Protein AF-0000000080305761 (afdb_homodimer)

Solvent-accessible surface area (backbone atoms only — not comparable to full-atom values): 24883 Å² total; per-residue (Å²): 130,84,78,72,60,44,76,76,70,65,50,49,75,70,34,16,50,33,36,50,45,33,44,41,30,49,54,72,49,60,41,31,32,70,58,78,73,57,69,68,57,54,42,51,28,42,41,52,11,54,46,39,69,34,79,60,54,39,64,69,65,32,38,37,39,25,24,66,60,41,35,53,52,52,24,52,53,45,43,53,37,63,71,32,65,78,54,37,71,75,43,57,53,90,62,51,47,56,42,91,61,78,45,87,67,36,47,57,35,30,50,48,51,52,50,52,53,33,50,71,70,71,46,53,94,80,39,55,67,60,52,50,53,58,58,50,35,60,44,48,38,28,48,26,39,31,39,38,39,33,32,32,56,69,55,56,24,64,41,44,34,27,26,45,13,17,27,54,39,32,35,49,37,41,29,28,38,71,59,29,44,33,21,82,33,66,82,51,36,33,47,37,69,63,49,37,60,74,68,67,55,59,86,57,47,37,77,71,36,32,29,22,34,27,34,70,34,88,82,44,68,72,54,66,70,75,81,87,65,79,56,33,75,77,41,46,46,80,36,86,129,86,78,73,60,44,76,77,68,65,49,49,73,71,34,16,51,33,36,50,45,33,44,40,29,48,55,71,50,60,40,31,32,70,58,78,72,56,70,68,57,54,44,50,29,42,42,52,11,55,46,40,70,33,79,60,54,40,65,69,64,34,38,38,40,24,23,66,61,42,34,54,53,51,24,50,52,46,42,54,37,64,72,31,64,80,54,36,70,73,43,58,52,91,62,49,47,56,43,90,60,78,44,86,68,36,46,58,35,30,51,48,52,52,50,50,54,33,50,72,70,71,46,54,94,79,38,55,68,58,52,50,52,57,58,50,35,60,43,49,39,27,49,27,39,30,39,37,40,34,32,33,56,68,55,55,24,63,40,45,36,28,25,44,12,17,28,53,38,31,35,50,37,41,27,29,38,71,59,30,43,34,21,80,33,67,81,52,35,35,47,37,68,63,50,37,60,74,69,66,54,59,87,59,48,36,76,71,33,33,31,23,35,29,33,69,34,88,84,43,68,71,55,68,70,75,81,88,64,77,57,32,76,79,42,46,46,81,35,85

InterPro domains:
  IPR000415 Nitroreductase-like [G3DSA:3.40.109.10] (3-234)
  IPR000415 Nitroreductase-like [SSF55469] (19-238)
  IPR029479 Nitroreductase [PF00881] (23-215)

pLDDT: mean 96.58, std 6.26, range [41.59, 99.0]

Organism: Piscinibacter sakaiensis (NCBI:txid1547922)

Radius of gyration: 21.84 Å; Cα contacts (8 Å, |Δi|>4): 914; chains: 2; bounding box: 43×62×55 Å

Nearest PDB structures (foldseek):
  3gr3-assembly1_B  TM=9.741E-01  e=1.847E-27  Bartonella henselae str. Houston-1
  7dp0-assembly1_B  TM=9.709E-01  e=8.927E-24  Sphingopyxis sp.
  7dp2-assembly1_A  TM=9.641E-01  e=2.300E-22  Sphingopyxis sp.
  7dp1-assembly1_B  TM=9.641E-01  e=1.167E-21  Sphingopyxis sp.
  2wzw-assembly1_A  TM=9.557E-01  e=4.947E-21  Mycolicibacterium smegmatis MC2 155

Sequence (480 aa):
MSFTPDIHFQADAAQADAIVSAITSRTSIRRFLPTPVPRETVLRILDVAARAPSGTNTQPWKVHVLTGQSLSTLADALCAAFDDPAVARTHAEEYDYYPKEWRSPFIER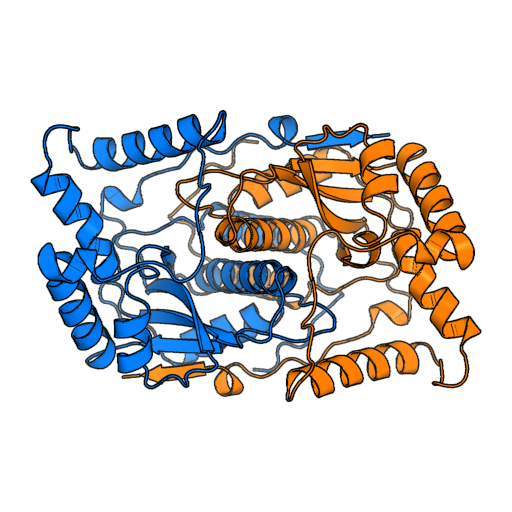RRKVGWDLYGLLGLTRDNKAGMHAQHRRNYRFFDAPVGLMFTIDRVMGQGSWLDYGMFLQNVMVAARAFGLHTCPQAAFNPFHRLIMAHLGAPEQEMLVCGMSLGHVDPAAIENTLVTEREPAAAFTTFHPMSFTPDIHFQADAAQADAIVSAITSRTSIRRFLPTPVPRETVLRILDVAARAPSGTNTQPWKVHVLTGQSLSTLADALCAAFDDPAVARTHAEEYDYYPKEWRSPFIERRRKVGWDLYGLLGLTRDNKAGMHAQHRRNYRFFDAPVGLMFTIDRVMGQGSWLDYGMFLQNVMVAARAFGLHTCPQAAFNPFHRLIMAHLGAPEQEMLVCGMSLGHVDPAAIENTLVTEREPAAAFTTFHP

Structure (mmCIF, N/CA/C/O backbone):
data_AF-0000000080305761-model_v1
#
loop_
_entity.id
_entity.type
_entity.pdbx_description
1 polymer 'Oxygen-insensitive NADPH nitroreductase'
#
loop_
_atom_site.group_PDB
_atom_site.id
_atom_site.type_symbol
_atom_site.label_atom_id
_atom_site.label_alt_id
_atom_site.label_comp_id
_atom_site.label_asym_id
_atom_site.label_entity_id
_atom_site.label_seq_id
_atom_site.pdbx_PDB_ins_code
_atom_site.Cartn_x
_atom_site.Cartn_y
_atom_site.Cartn_z
_atom_site.occupancy
_atom_site.B_iso_or_equiv
_atom_site.auth_seq_id
_atom_site.auth_comp_id
_atom_site.auth_asym_id
_atom_site.auth_atom_id
_atom_site.pdbx_PDB_model_num
ATOM 1 N N . MET A 1 1 ? -18.453 -8.531 10.062 1 41.59 1 MET A N 1
ATOM 2 C CA . MET A 1 1 ? -18.094 -8.039 11.383 1 41.59 1 MET A CA 1
ATOM 3 C C . MET A 1 1 ? -17.547 -6.617 11.312 1 41.59 1 MET A C 1
ATOM 5 O O . MET A 1 1 ? -16.609 -6.348 10.555 1 41.59 1 MET A O 1
ATOM 9 N N . SER A 1 2 ? -18.359 -5.688 11.617 1 50.53 2 SER A N 1
ATOM 10 C CA . SER A 1 2 ? -18.031 -4.266 11.57 1 50.53 2 SER A CA 1
ATOM 11 C C . SER A 1 2 ? -16.906 -3.93 12.547 1 50.53 2 SER A C 1
ATOM 13 O O . SER A 1 2 ? -16.969 -4.293 13.727 1 50.53 2 SER A O 1
ATOM 15 N N . PHE A 1 3 ? -15.625 -3.932 12 1 62.88 3 PHE A N 1
ATOM 16 C CA . PHE A 1 3 ? -14.539 -3.463 12.859 1 62.88 3 PHE A CA 1
ATOM 17 C C . PHE A 1 3 ? -14.742 -2.004 13.242 1 62.88 3 PHE A C 1
ATOM 19 O O . PHE A 1 3 ? -14.977 -1.154 12.383 1 62.88 3 PHE A O 1
ATOM 26 N N . THR A 1 4 ? -15.242 -1.826 14.43 1 65.31 4 THR A N 1
ATOM 27 C CA . THR A 1 4 ? -15.227 -0.438 14.875 1 65.31 4 THR A CA 1
ATOM 28 C C . THR A 1 4 ? -13.797 0.012 15.18 1 65.31 4 THR A C 1
ATOM 30 O O . THR A 1 4 ? -13.125 -0.568 16.031 1 65.31 4 THR A O 1
ATOM 33 N N . PRO A 1 5 ? -13.328 0.874 14.273 1 74.12 5 PRO A N 1
ATOM 34 C CA . PRO A 1 5 ? -11.977 1.377 14.555 1 74.12 5 PRO A CA 1
ATOM 35 C C . PRO A 1 5 ? -11.828 1.911 15.977 1 74.12 5 PRO A C 1
ATOM 37 O O . PRO A 1 5 ? -12.734 2.578 16.484 1 74.12 5 PRO A O 1
ATOM 40 N N . ASP A 1 6 ? -10.867 1.38 16.672 1 81.69 6 ASP A N 1
ATOM 41 C CA . ASP A 1 6 ? -10.531 1.906 17.984 1 81.69 6 ASP A CA 1
ATOM 42 C C . ASP A 1 6 ? -9.289 2.801 17.922 1 81.69 6 ASP A C 1
ATOM 44 O O . ASP A 1 6 ? -8.164 2.322 18.047 1 81.69 6 ASP A O 1
ATOM 48 N N . ILE A 1 7 ? -9.508 4.062 17.781 1 78.69 7 ILE A N 1
ATOM 49 C CA . ILE A 1 7 ? -8.406 5.004 17.641 1 78.69 7 ILE A CA 1
ATOM 50 C C . ILE A 1 7 ? -7.551 5 18.906 1 78.69 7 ILE A C 1
ATOM 52 O O . ILE A 1 7 ? -6.422 5.492 18.891 1 78.69 7 ILE A O 1
ATOM 56 N N . HIS A 1 8 ? -8.078 4.371 19.953 1 85.31 8 HIS A N 1
ATOM 57 C CA . HIS A 1 8 ? -7.375 4.383 21.234 1 85.31 8 HIS A CA 1
ATOM 58 C C . HIS A 1 8 ? -6.508 3.137 21.391 1 85.31 8 HIS A C 1
ATOM 60 O O . HIS A 1 8 ? -5.805 2.994 22.406 1 85.31 8 HIS A O 1
ATOM 66 N N . PHE A 1 9 ? -6.578 2.355 20.406 1 92.31 9 PHE A N 1
ATOM 67 C CA . PHE A 1 9 ? -5.707 1.186 20.453 1 92.31 9 PHE A CA 1
ATOM 68 C C . PHE A 1 9 ? -4.254 1.599 20.656 1 92.31 9 PHE A C 1
ATOM 70 O O . PHE A 1 9 ? -3.732 2.447 19.938 1 92.31 9 PHE A O 1
ATOM 77 N N . GLN A 1 10 ? -3.664 1.102 21.734 1 94.06 10 GLN A N 1
ATOM 78 C CA . GLN A 1 10 ? -2.244 1.251 22.047 1 94.06 10 GLN A CA 1
ATOM 79 C C . GLN A 1 10 ? -1.579 -0.107 22.234 1 94.06 10 GLN A C 1
ATOM 81 O O . GLN A 1 10 ? -1.872 -0.809 23.219 1 94.06 10 GLN A O 1
ATOM 86 N N . ALA A 1 11 ? -0.672 -0.398 21.359 1 96.12 11 ALA A N 1
ATOM 87 C CA . ALA A 1 11 ? -0.019 -1.702 21.453 1 96.12 11 ALA A CA 1
ATOM 88 C C . ALA A 1 11 ? 0.909 -1.769 22.672 1 96.12 11 ALA A C 1
ATOM 90 O O . ALA A 1 11 ? 1.682 -0.839 22.922 1 96.12 11 ALA A O 1
ATOM 91 N N . ASP A 1 12 ? 0.793 -2.834 23.391 1 96.94 12 ASP A N 1
ATOM 92 C CA . ASP A 1 12 ? 1.864 -3.123 24.344 1 96.94 12 ASP A CA 1
ATOM 93 C C . ASP A 1 12 ? 3.047 -3.793 23.641 1 96.94 12 ASP A C 1
ATOM 95 O O . 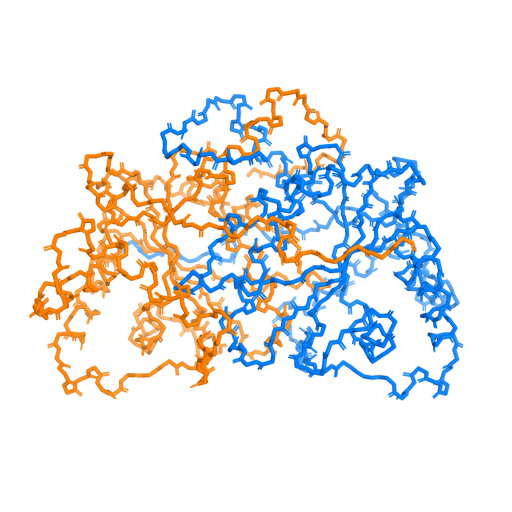ASP A 1 12 ? 3.064 -3.916 22.422 1 96.94 12 ASP A O 1
ATOM 99 N N . ALA A 1 13 ? 3.98 -4.191 24.453 1 97.06 13 ALA A N 1
ATOM 100 C CA . ALA A 1 13 ? 5.227 -4.676 23.859 1 97.06 13 ALA A CA 1
ATOM 101 C C . ALA A 1 13 ? 4.988 -5.93 23.031 1 97.06 13 ALA A C 1
ATOM 103 O O . ALA A 1 13 ? 5.516 -6.055 21.922 1 97.06 13 ALA A O 1
ATOM 104 N N . ALA A 1 14 ? 4.219 -6.895 23.516 1 96.31 14 ALA A N 1
ATOM 105 C CA . ALA A 1 14 ? 3.939 -8.141 22.797 1 96.31 14 ALA A CA 1
ATOM 106 C C . ALA A 1 14 ? 3.121 -7.887 21.531 1 96.31 14 ALA A C 1
ATOM 108 O O . ALA A 1 14 ? 3.361 -8.508 20.5 1 96.31 14 ALA A O 1
ATOM 109 N N . GLN A 1 15 ? 2.156 -6.98 21.656 1 97.75 15 GLN A N 1
ATOM 110 C CA . GLN A 1 15 ? 1.329 -6.605 20.516 1 97.75 15 GLN A CA 1
ATOM 111 C C . GLN A 1 15 ? 2.16 -5.914 19.438 1 97.75 15 GLN A C 1
ATOM 113 O O . GLN A 1 15 ? 1.985 -6.176 18.25 1 97.75 15 GLN A O 1
ATOM 118 N N . ALA A 1 16 ? 3.043 -5.031 19.891 1 98.12 16 ALA A N 1
ATOM 119 C CA . ALA A 1 16 ? 3.943 -4.352 18.969 1 98.12 16 ALA A CA 1
ATOM 120 C C . ALA A 1 16 ? 4.793 -5.355 18.188 1 98.12 16 ALA A C 1
ATOM 122 O O . ALA A 1 16 ? 4.965 -5.227 16.984 1 98.12 16 ALA A O 1
ATOM 123 N N . ASP A 1 17 ? 5.289 -6.336 18.844 1 96.81 17 ASP A N 1
ATOM 124 C CA . ASP A 1 17 ? 6.09 -7.379 18.203 1 96.81 17 ASP A CA 1
ATOM 125 C C . ASP A 1 17 ? 5.266 -8.148 17.172 1 96.81 17 ASP A C 1
ATOM 127 O O . ASP A 1 17 ? 5.773 -8.508 16.109 1 96.81 17 ASP A O 1
ATOM 131 N N . ALA A 1 18 ? 4.016 -8.422 17.516 1 97.75 18 ALA A N 1
ATOM 132 C CA . ALA A 1 18 ? 3.135 -9.141 16.594 1 97.75 18 ALA A CA 1
ATOM 133 C C . ALA A 1 18 ? 2.898 -8.336 15.32 1 97.75 18 ALA A C 1
ATOM 135 O O . ALA A 1 18 ? 2.918 -8.883 14.219 1 97.75 18 ALA A O 1
ATOM 136 N N . ILE A 1 19 ? 2.646 -7.023 15.484 1 98.44 19 ILE A N 1
ATOM 137 C CA . ILE A 1 19 ? 2.41 -6.133 14.352 1 98.44 19 ILE A CA 1
ATOM 138 C C . ILE A 1 19 ? 3.646 -6.105 13.453 1 98.44 19 ILE A C 1
ATOM 140 O O . ILE A 1 19 ? 3.543 -6.297 12.242 1 98.44 19 ILE A O 1
ATOM 144 N N . VAL A 1 20 ? 4.809 -5.941 14.016 1 98 20 VAL A N 1
ATOM 145 C CA . VAL A 1 20 ? 6.066 -5.887 13.273 1 98 20 VAL A CA 1
ATOM 146 C C . VAL A 1 20 ? 6.332 -7.238 12.609 1 98 20 VAL A C 1
ATOM 148 O O . VAL A 1 20 ? 6.727 -7.293 11.445 1 98 20 VAL A O 1
ATOM 151 N N . SER A 1 21 ? 6.066 -8.352 13.297 1 97.56 21 SER A N 1
ATOM 152 C CA . SER A 1 21 ? 6.301 -9.688 12.766 1 97.56 21 SER A CA 1
ATOM 153 C C . SER A 1 21 ? 5.398 -9.969 11.562 1 97.56 21 SER A C 1
ATOM 155 O O . SER A 1 21 ? 5.828 -10.602 10.594 1 97.56 21 SER A O 1
ATOM 157 N N . ALA A 1 22 ? 4.145 -9.516 11.664 1 98.25 22 ALA A N 1
ATOM 158 C CA . ALA A 1 22 ? 3.236 -9.719 10.539 1 98.25 22 ALA A CA 1
ATOM 159 C C . ALA A 1 22 ? 3.771 -9.055 9.273 1 98.25 22 ALA A C 1
ATOM 161 O O . ALA A 1 22 ? 3.742 -9.641 8.195 1 98.25 22 ALA A O 1
ATOM 162 N N . ILE A 1 23 ? 4.309 -7.844 9.422 1 98.44 23 ILE A N 1
ATOM 163 C CA . ILE A 1 23 ? 4.832 -7.098 8.281 1 98.44 23 ILE A CA 1
ATOM 164 C C . ILE A 1 23 ? 6.113 -7.754 7.781 1 98.44 23 ILE A C 1
ATOM 166 O O . ILE A 1 23 ? 6.273 -7.984 6.578 1 98.44 23 ILE A O 1
ATOM 170 N N . THR A 1 24 ? 6.984 -8.148 8.672 1 97.19 24 THR A N 1
ATOM 171 C CA . THR A 1 24 ? 8.32 -8.586 8.266 1 97.19 24 THR A CA 1
ATOM 172 C C . THR A 1 24 ? 8.297 -10.047 7.84 1 97.19 24 THR A C 1
ATOM 174 O O . THR A 1 24 ? 9.203 -10.508 7.141 1 97.19 24 THR A O 1
ATOM 177 N N . SER A 1 25 ? 7.285 -10.797 8.242 1 96.5 25 SER A N 1
ATOM 178 C CA . SER A 1 25 ? 7.203 -12.195 7.836 1 96.5 25 SER A CA 1
ATOM 179 C C . SER A 1 25 ? 6.449 -12.344 6.516 1 96.5 25 SER A C 1
ATOM 181 O O . SER A 1 25 ? 6.434 -13.422 5.926 1 96.5 25 SER A O 1
ATOM 183 N N . ARG A 1 26 ? 5.793 -11.281 6.137 1 96.81 26 ARG A N 1
ATOM 184 C CA . ARG A 1 26 ? 5.18 -11.312 4.812 1 96.81 26 ARG A CA 1
ATOM 185 C C . ARG A 1 26 ? 6.234 -11.438 3.723 1 96.81 26 ARG A C 1
ATOM 187 O O . ARG A 1 26 ? 7.145 -10.609 3.631 1 96.81 26 ARG A O 1
ATOM 194 N N . THR A 1 27 ? 6.246 -12.445 2.955 1 95.94 27 THR A N 1
ATOM 195 C CA . THR A 1 27 ? 7.129 -12.727 1.826 1 95.94 27 THR A CA 1
ATOM 196 C C . THR A 1 27 ? 6.34 -13.312 0.659 1 95.94 27 THR A C 1
ATOM 198 O O . THR A 1 27 ? 5.227 -13.805 0.84 1 95.94 27 THR A O 1
ATOM 201 N N . SER A 1 28 ? 6.859 -13.172 -0.514 1 97.44 28 SER A N 1
ATOM 202 C CA . SER A 1 28 ? 6.211 -13.781 -1.668 1 97.44 28 SER A CA 1
ATOM 203 C C . SER A 1 28 ? 6.375 -15.297 -1.651 1 97.44 28 SER A C 1
ATOM 205 O O . SER A 1 28 ? 7.465 -15.812 -1.91 1 97.44 28 SER A O 1
ATOM 207 N N . ILE A 1 29 ? 5.289 -15.969 -1.372 1 97.75 29 ILE A N 1
ATOM 208 C CA . ILE A 1 29 ? 5.297 -17.422 -1.289 1 97.75 29 ILE A CA 1
ATOM 209 C C . ILE A 1 29 ? 5.133 -18.016 -2.686 1 97.75 29 ILE A C 1
ATOM 211 O O . ILE A 1 29 ? 4.285 -17.578 -3.463 1 97.75 29 ILE A O 1
ATOM 215 N N . ARG A 1 30 ? 5.848 -19.062 -2.951 1 98.44 30 ARG A N 1
ATOM 216 C CA . ARG A 1 30 ? 5.859 -19.562 -4.32 1 98.44 30 ARG A CA 1
ATOM 217 C C . ARG A 1 30 ? 5.531 -21.047 -4.363 1 98.44 30 ARG A C 1
ATOM 219 O O . ARG A 1 30 ? 5.859 -21.734 -5.332 1 98.44 30 ARG A O 1
ATOM 226 N N . ARG A 1 31 ? 5.008 -21.547 -3.324 1 98.56 31 ARG A N 1
ATOM 227 C CA . ARG A 1 31 ? 4.387 -22.859 -3.23 1 98.56 31 ARG A CA 1
ATOM 228 C C . ARG A 1 31 ? 3.434 -22.938 -2.043 1 98.56 31 ARG A C 1
ATOM 230 O O . ARG A 1 31 ? 3.832 -22.688 -0.903 1 98.56 31 ARG A O 1
ATOM 237 N N . PHE A 1 32 ? 2.234 -23.297 -2.318 1 98.75 32 PHE A N 1
ATOM 238 C CA . PHE A 1 32 ? 1.203 -23.375 -1.29 1 98.75 32 PHE A CA 1
ATOM 239 C C . PHE A 1 32 ? 0.719 -24.797 -1.102 1 98.75 32 PHE A C 1
ATOM 241 O O . PHE A 1 32 ? 0.83 -25.625 -2.014 1 98.75 32 PHE A O 1
ATOM 248 N N . LEU A 1 33 ? 0.266 -25.078 0.126 1 98.56 33 LEU A N 1
ATOM 249 C CA . LEU A 1 33 ? -0.505 -26.297 0.356 1 98.56 33 LEU A CA 1
ATOM 250 C C . LEU A 1 33 ? -1.892 -26.188 -0.271 1 98.56 33 LEU A C 1
ATOM 252 O O . LEU A 1 33 ? -2.443 -25.094 -0.379 1 98.56 33 LEU A O 1
ATOM 256 N N . PRO A 1 34 ? -2.465 -27.281 -0.697 1 98.06 34 PRO A N 1
ATOM 257 C CA . PRO A 1 34 ? -3.791 -27.25 -1.314 1 98.06 34 PRO A CA 1
ATOM 258 C C . PRO A 1 34 ? -4.91 -27.031 -0.297 1 98.06 34 PRO A C 1
ATOM 260 O O . PRO A 1 34 ? -6.09 -27.062 -0.657 1 98.06 34 PRO A O 1
AT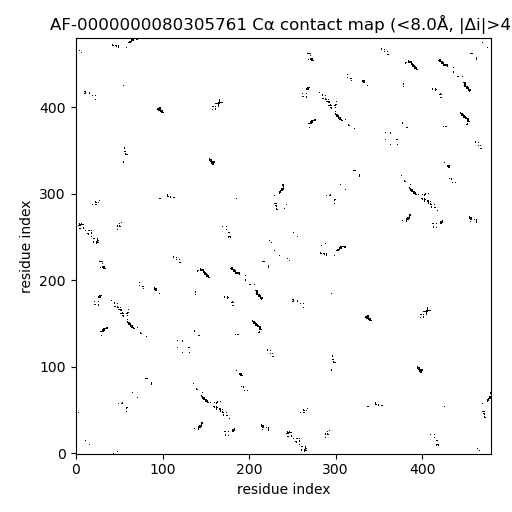OM 263 N N . THR A 1 35 ? -4.633 -26.812 1.014 1 98.38 35 THR A N 1
ATOM 264 C CA . THR A 1 35 ? -5.621 -26.641 2.074 1 98.38 35 THR A CA 1
ATOM 265 C C . THR A 1 35 ? -6.594 -25.516 1.742 1 98.38 35 THR A C 1
ATOM 267 O O . THR A 1 35 ? -6.176 -24.375 1.514 1 98.38 35 THR A O 1
ATOM 270 N N . PRO A 1 36 ? -7.867 -25.828 1.658 1 98.25 36 PRO A N 1
ATOM 271 C CA . PRO A 1 36 ? -8.836 -24.797 1.313 1 98.25 36 PRO A CA 1
ATOM 272 C C . PRO A 1 36 ? -8.844 -23.641 2.32 1 98.25 36 PRO A C 1
ATOM 274 O O . PRO A 1 36 ? -8.516 -23.844 3.492 1 98.25 36 PRO A O 1
ATOM 277 N N . VAL A 1 37 ? -9.164 -22.516 1.905 1 98.81 37 VAL A N 1
ATOM 278 C CA . VAL A 1 37 ? -9.414 -21.328 2.736 1 98.81 37 VAL A CA 1
ATOM 279 C C . VAL A 1 37 ? -10.898 -20.984 2.721 1 98.81 37 VAL A C 1
ATOM 281 O O . VAL A 1 37 ? -11.477 -20.75 1.658 1 98.81 37 VAL A O 1
ATOM 284 N N . PRO A 1 38 ? -11.547 -20.953 3.822 1 98.62 38 PRO A N 1
ATOM 285 C CA . PRO A 1 38 ? -12.984 -20.641 3.855 1 98.62 38 PRO A CA 1
ATOM 286 C C . PRO A 1 38 ? -13.305 -19.266 3.281 1 98.62 38 PRO A C 1
ATOM 288 O O . PRO A 1 38 ? -12.547 -18.312 3.5 1 98.62 38 PRO A O 1
ATOM 291 N N . ARG A 1 39 ? -14.445 -19.25 2.559 1 98.5 39 ARG A N 1
ATOM 292 C CA . ARG A 1 39 ? -14.938 -18 1.991 1 98.5 39 ARG A CA 1
ATOM 293 C C . ARG A 1 39 ? -15.016 -16.906 3.057 1 98.5 39 ARG A C 1
ATOM 295 O O . ARG A 1 39 ? -14.641 -15.758 2.811 1 98.5 39 ARG A O 1
ATOM 302 N N . GLU A 1 40 ? -15.461 -17.234 4.266 1 98.38 40 GLU A N 1
ATOM 303 C CA . GLU A 1 40 ? -15.617 -16.266 5.355 1 98.38 40 GLU A CA 1
ATOM 304 C C . GLU A 1 40 ? -14.281 -15.672 5.77 1 98.38 40 GLU A C 1
ATOM 306 O O . GLU A 1 40 ? -14.195 -14.5 6.129 1 98.38 40 GLU A O 1
ATOM 311 N N . THR A 1 41 ? -13.234 -16.484 5.758 1 98.69 41 THR A N 1
ATOM 312 C CA . THR A 1 41 ? -11.891 -16.016 6.082 1 98.69 41 THR A CA 1
ATOM 313 C C . THR A 1 41 ? -11.414 -15 5.055 1 98.69 41 THR A C 1
ATOM 315 O O . THR A 1 41 ? -10.867 -13.953 5.414 1 98.69 41 THR A O 1
ATOM 318 N N . VAL A 1 42 ? -11.703 -15.266 3.771 1 98.88 42 VAL A N 1
ATOM 319 C CA . VAL A 1 42 ? -11.328 -14.344 2.703 1 98.88 42 VAL A CA 1
ATOM 320 C C . VAL A 1 42 ? -12.062 -13.016 2.885 1 98.88 42 VAL A C 1
ATOM 322 O O . VAL A 1 42 ? -11.445 -11.945 2.814 1 98.88 42 VAL A O 1
ATOM 325 N N . LEU A 1 43 ? -13.336 -13.078 3.191 1 98.75 43 LEU A N 1
ATOM 326 C CA . LEU A 1 43 ? -14.125 -11.859 3.369 1 98.75 43 LEU A CA 1
ATOM 327 C C . LEU A 1 43 ? -13.633 -11.07 4.574 1 98.75 43 LEU A C 1
ATOM 329 O O . LEU A 1 43 ? -13.578 -9.836 4.535 1 98.75 43 LEU A O 1
ATOM 333 N N . ARG A 1 44 ? -13.242 -11.742 5.652 1 98.19 44 ARG A N 1
ATOM 334 C CA . ARG A 1 44 ? -12.727 -11.055 6.832 1 98.19 44 ARG A CA 1
ATOM 335 C C . ARG A 1 44 ? -11.422 -10.328 6.516 1 98.19 44 ARG A C 1
ATOM 337 O O . ARG A 1 44 ? -11.227 -9.18 6.91 1 98.19 44 ARG A O 1
ATOM 344 N N . ILE A 1 45 ? -10.562 -11.008 5.793 1 98.81 45 ILE A N 1
ATOM 345 C CA . ILE A 1 45 ? -9.305 -10.398 5.383 1 98.81 45 ILE A CA 1
ATOM 346 C C . ILE A 1 45 ? -9.578 -9.148 4.555 1 98.81 45 ILE A C 1
ATOM 348 O O . ILE A 1 45 ? -8.969 -8.102 4.789 1 98.81 45 ILE A O 1
ATOM 352 N N . LEU A 1 46 ? -10.547 -9.219 3.639 1 98.88 46 LEU A N 1
ATOM 353 C CA . LEU A 1 46 ? -10.852 -8.102 2.744 1 98.88 46 LEU A CA 1
ATOM 354 C C . LEU A 1 46 ? -11.539 -6.973 3.498 1 98.88 46 LEU A C 1
ATOM 356 O O . LEU A 1 46 ? -11.344 -5.797 3.178 1 98.88 46 LEU A O 1
ATOM 360 N N . ASP A 1 47 ? -12.352 -7.293 4.512 1 98.44 47 ASP A N 1
ATOM 361 C CA . ASP A 1 47 ? -12.953 -6.27 5.363 1 98.44 47 ASP A CA 1
ATOM 362 C C . ASP A 1 47 ? -11.883 -5.484 6.113 1 98.44 47 ASP A C 1
ATOM 364 O O . ASP A 1 47 ? -11.938 -4.254 6.172 1 98.44 47 ASP A O 1
ATOM 368 N N . VAL A 1 48 ? -10.938 -6.188 6.691 1 98.19 48 VAL A N 1
ATOM 369 C CA . VAL A 1 48 ? -9.828 -5.543 7.391 1 98.19 48 VAL A CA 1
ATOM 370 C C . VAL A 1 48 ? -9.023 -4.688 6.414 1 98.19 48 VAL A C 1
ATOM 372 O O . VAL A 1 48 ? -8.719 -3.529 6.703 1 98.19 48 VAL A O 1
ATOM 375 N N . ALA A 1 49 ? -8.789 -5.25 5.207 1 98.75 49 ALA A N 1
ATOM 376 C CA . ALA A 1 49 ? -7.961 -4.582 4.211 1 98.75 49 ALA A CA 1
ATOM 377 C C . ALA A 1 49 ? -8.617 -3.293 3.723 1 98.75 49 ALA A C 1
ATOM 379 O O . ALA A 1 49 ? -7.926 -2.318 3.408 1 98.75 49 ALA A O 1
ATOM 380 N N . ALA A 1 50 ? -9.906 -3.215 3.725 1 98.12 50 ALA A N 1
ATOM 381 C CA . ALA A 1 50 ? -10.672 -2.09 3.193 1 98.12 50 ALA A CA 1
ATOM 382 C C . ALA A 1 50 ? -10.539 -0.863 4.094 1 98.12 50 ALA A C 1
ATOM 384 O O . ALA A 1 50 ? -10.992 0.228 3.732 1 98.12 50 ALA A O 1
ATOM 385 N N . ARG A 1 51 ? -9.875 -1.027 5.219 1 97.5 51 ARG A N 1
ATOM 386 C CA . ARG A 1 51 ? -9.609 0.122 6.078 1 97.5 51 ARG A CA 1
ATOM 387 C C . ARG A 1 51 ? -8.406 0.913 5.57 1 97.5 51 ARG A C 1
ATOM 389 O O . ARG A 1 51 ? -8.023 1.921 6.172 1 97.5 51 ARG A O 1
ATOM 396 N N . ALA A 1 52 ? -7.824 0.456 4.461 1 98.38 52 ALA A N 1
ATOM 397 C CA . ALA A 1 52 ? -6.773 1.227 3.803 1 98.38 52 ALA A CA 1
ATOM 398 C C . ALA A 1 52 ? -7.262 2.627 3.443 1 98.38 52 ALA A C 1
ATOM 400 O O . ALA A 1 52 ? -8.422 2.809 3.062 1 98.38 52 ALA A O 1
ATOM 401 N N . PRO A 1 53 ? -6.371 3.654 3.617 1 98.25 53 PRO A N 1
ATOM 402 C CA . PRO A 1 53 ? -6.762 4.988 3.152 1 98.25 53 PRO A CA 1
ATOM 403 C C . PRO A 1 53 ? -6.906 5.066 1.635 1 98.25 53 PRO A C 1
ATOM 405 O O . PRO A 1 53 ? -6.324 4.254 0.913 1 98.25 53 PRO A O 1
ATOM 408 N N . SER A 1 54 ? -7.73 5.93 1.164 1 98.62 54 SER A N 1
ATOM 409 C CA . SER A 1 54 ? -7.871 6.332 -0.231 1 98.62 54 SER A CA 1
ATOM 410 C C . SER A 1 54 ? -8.266 7.797 -0.346 1 98.62 54 SER A C 1
ATOM 412 O O . SER A 1 54 ? -8.953 8.336 0.526 1 98.62 54 SER A O 1
ATOM 414 N N . GLY A 1 55 ? -7.68 8.477 -1.366 1 98.12 55 GLY A N 1
ATOM 415 C CA . GLY A 1 55 ? -8.031 9.875 -1.565 1 98.12 55 GLY A CA 1
ATOM 416 C C . GLY A 1 55 ? -9.531 10.125 -1.516 1 98.12 55 GLY A C 1
ATOM 417 O O . GLY A 1 55 ? -10.297 9.492 -2.248 1 98.12 55 GLY A O 1
ATOM 418 N N . THR A 1 56 ? -9.93 11.055 -0.604 1 97.81 56 THR A N 1
ATOM 419 C CA . THR A 1 56 ? -11.32 11.453 -0.414 1 97.81 56 THR A CA 1
ATOM 420 C C . THR A 1 56 ? -12.211 10.234 -0.204 1 97.81 56 THR A C 1
ATOM 422 O O . THR A 1 56 ? -13.391 10.258 -0.558 1 97.81 56 THR A O 1
ATOM 425 N N . ASN A 1 57 ? -11.648 9.102 0.22 1 98.12 57 ASN A N 1
ATOM 426 C CA . ASN A 1 57 ? -12.367 7.887 0.6 1 98.12 57 ASN A CA 1
ATOM 427 C C . ASN A 1 57 ? -13.055 7.246 -0.6 1 98.12 57 ASN A C 1
ATOM 429 O O . ASN A 1 57 ? -14.141 6.684 -0.468 1 98.12 57 ASN A O 1
ATOM 433 N N . THR A 1 58 ? -12.414 7.281 -1.747 1 98.44 58 THR A N 1
ATOM 434 C CA . THR A 1 58 ? -13.008 6.75 -2.969 1 98.44 58 THR A CA 1
ATOM 435 C C . THR A 1 58 ? -13.125 5.23 -2.895 1 98.44 58 THR A C 1
ATOM 437 O O . THR A 1 58 ? -14.031 4.645 -3.494 1 98.44 58 THR A O 1
ATOM 440 N N . GLN A 1 59 ? -12.18 4.5 -2.182 1 98.5 59 GLN A N 1
ATOM 441 C CA . GLN A 1 59 ? -12.195 3.045 -2.084 1 98.5 59 GLN A CA 1
ATOM 442 C C . GLN A 1 59 ? -12.281 2.402 -3.465 1 98.5 59 GLN A C 1
ATOM 444 O O . GLN A 1 59 ? -13.258 1.704 -3.768 1 98.5 59 GLN A O 1
ATOM 449 N N . PRO A 1 60 ? -11.164 2.561 -4.242 1 98.62 60 PRO A N 1
ATOM 450 C CA . PRO A 1 60 ? -11.234 2.215 -5.664 1 98.62 60 PRO A CA 1
ATOM 451 C C . PRO A 1 60 ? -11.141 0.711 -5.914 1 98.62 60 PRO A C 1
ATOM 453 O O . PRO A 1 60 ? -11.234 0.262 -7.059 1 98.62 60 PRO A O 1
ATOM 456 N N . TRP A 1 61 ? -11.023 -0.109 -4.957 1 98.75 61 TRP A N 1
ATOM 457 C CA . TRP A 1 61 ? -10.68 -1.517 -5.129 1 98.75 61 TRP A CA 1
ATOM 458 C C . T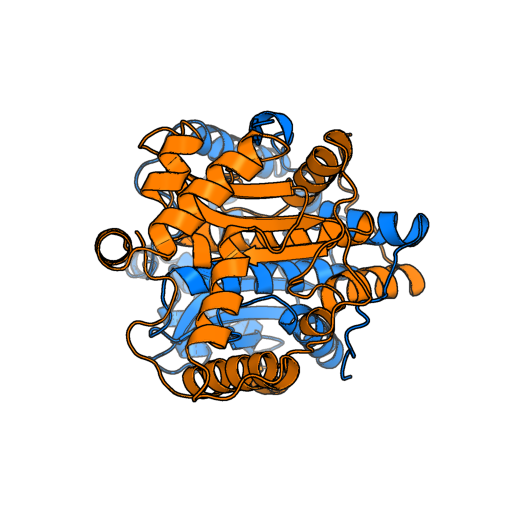RP A 1 61 ? -11.914 -2.352 -5.422 1 98.75 61 TRP A C 1
ATOM 460 O O . TRP A 1 61 ? -12.992 -2.092 -4.875 1 98.75 61 TRP A O 1
ATOM 470 N N . LYS A 1 62 ? -11.773 -3.281 -6.336 1 98.75 62 LYS A N 1
ATOM 471 C CA . LYS A 1 62 ? -12.664 -4.391 -6.668 1 98.75 62 LYS A CA 1
ATOM 472 C C . LYS A 1 62 ? -11.906 -5.711 -6.723 1 98.75 62 LYS A C 1
ATOM 474 O O . LYS A 1 62 ? -10.805 -5.777 -7.27 1 98.75 62 LYS A O 1
ATOM 479 N N . VAL A 1 63 ? -12.562 -6.773 -6.129 1 98.94 63 VAL A N 1
ATOM 480 C CA . VAL A 1 63 ? -11.828 -8.023 -6 1 98.94 63 VAL A CA 1
ATOM 481 C C . VAL A 1 63 ? -12.648 -9.172 -6.59 1 98.94 63 VAL A C 1
ATOM 483 O O . VAL A 1 63 ? -13.836 -9.305 -6.305 1 98.94 63 VAL A O 1
ATOM 486 N N . HIS A 1 64 ? -12.008 -9.906 -7.457 1 98.94 64 HIS A N 1
ATOM 487 C CA . HIS A 1 64 ? -12.531 -11.188 -7.91 1 98.94 64 HIS A CA 1
ATOM 488 C C . HIS A 1 64 ? -11.781 -12.352 -7.27 1 98.94 64 HIS A C 1
ATOM 490 O O . HIS A 1 64 ? -10.555 -12.438 -7.371 1 98.94 64 HIS A O 1
ATOM 496 N N . VAL A 1 65 ? -12.531 -13.211 -6.559 1 99 65 VAL A N 1
ATOM 497 C CA . VAL A 1 65 ? -11.938 -14.336 -5.848 1 99 65 VAL A CA 1
ATOM 498 C C . VAL A 1 65 ? -12.195 -15.625 -6.617 1 99 65 VAL A C 1
ATOM 500 O O . VAL A 1 65 ? -13.344 -16.016 -6.836 1 99 65 VAL A O 1
ATOM 503 N N . LEU A 1 66 ? -11.117 -16.234 -7.031 1 98.94 66 LEU A N 1
ATOM 504 C CA . LEU A 1 66 ? -11.203 -17.484 -7.77 1 98.94 66 LEU A CA 1
ATOM 505 C C . LEU A 1 66 ? -10.867 -18.672 -6.871 1 98.94 66 LEU A C 1
ATOM 507 O O . LEU A 1 66 ? -9.852 -18.656 -6.172 1 98.94 66 LEU A O 1
ATOM 511 N N . THR A 1 67 ? -11.695 -19.75 -6.883 1 98.75 67 THR A N 1
ATOM 512 C CA . THR A 1 67 ? -11.469 -21.016 -6.211 1 98.75 67 THR A CA 1
ATOM 513 C C . THR A 1 67 ? -11.984 -22.188 -7.059 1 98.75 67 THR A C 1
ATOM 515 O O . THR A 1 67 ? -12.609 -21.969 -8.094 1 98.75 67 THR A O 1
ATOM 518 N N . GLY A 1 68 ? -11.586 -23.391 -6.73 1 98.25 68 GLY A N 1
ATOM 519 C CA . GLY A 1 68 ? -12.156 -24.578 -7.344 1 98.25 68 GLY A CA 1
ATOM 520 C C . GLY A 1 68 ? -12.016 -24.594 -8.859 1 98.25 68 GLY A C 1
ATOM 521 O O . GLY A 1 68 ? -10.922 -24.391 -9.383 1 98.25 68 GLY A O 1
ATOM 522 N N . GLN A 1 69 ? -13.125 -24.828 -9.492 1 98.62 69 GLN A N 1
ATOM 523 C CA . GLN A 1 69 ? -13.133 -25.031 -10.938 1 98.62 69 GLN A CA 1
ATOM 524 C C . GLN A 1 69 ? -12.742 -23.75 -11.672 1 98.62 69 GLN A C 1
ATOM 526 O O . GLN A 1 69 ? -12.008 -23.781 -12.656 1 98.62 69 GLN A O 1
ATOM 531 N N . SER A 1 70 ? -13.289 -22.609 -11.195 1 98.81 70 SER A N 1
ATOM 532 C CA . SER A 1 70 ? -12.969 -21.344 -11.852 1 98.81 70 SER A CA 1
ATOM 533 C C . SER A 1 70 ? -11.469 -21.078 -11.836 1 98.81 70 SER A C 1
ATOM 535 O O . SER A 1 70 ? -10.898 -20.641 -12.844 1 98.81 70 SER A O 1
ATOM 537 N N . LEU A 1 71 ? -10.867 -21.328 -10.711 1 98.88 71 LEU A N 1
ATOM 538 C CA . LEU A 1 71 ? -9.43 -21.125 -10.578 1 98.88 71 LEU A CA 1
ATOM 539 C C . LEU A 1 71 ? -8.664 -22.047 -11.523 1 98.88 71 LEU A C 1
ATOM 541 O O . LEU A 1 71 ? -7.77 -21.594 -12.242 1 98.88 71 LEU A O 1
ATOM 545 N N . SER A 1 72 ? -9.008 -23.312 -11.586 1 98.75 72 SER A N 1
ATOM 546 C CA . SER A 1 72 ? -8.312 -24.297 -12.414 1 98.75 72 SER A CA 1
ATOM 547 C C . SER A 1 72 ? -8.492 -23.984 -13.898 1 98.75 72 SER A C 1
ATOM 549 O O . SER A 1 72 ? -7.559 -24.125 -14.688 1 98.75 72 SER A O 1
ATOM 551 N N . THR A 1 73 ? -9.695 -23.547 -14.273 1 98.88 73 THR A N 1
ATOM 552 C CA . THR A 1 73 ? -9.977 -23.219 -15.664 1 98.88 73 THR A CA 1
ATOM 553 C C . THR A 1 73 ? -9.133 -22.031 -16.125 1 98.88 73 THR A C 1
ATOM 555 O O . THR A 1 73 ? -8.523 -22.078 -17.188 1 98.88 73 THR A O 1
ATOM 558 N N . LEU A 1 74 ? -9.094 -21 -15.312 1 98.94 74 LEU A N 1
ATOM 559 C CA . LEU A 1 74 ? -8.281 -19.844 -15.672 1 98.94 74 LEU A CA 1
ATOM 560 C C . LEU A 1 74 ? -6.801 -20.219 -15.734 1 98.94 74 LEU A C 1
ATOM 562 O O . LEU A 1 74 ? -6.094 -19.812 -16.656 1 98.94 74 LEU A O 1
ATOM 566 N N . ALA A 1 75 ? -6.332 -20.969 -14.719 1 98.94 75 ALA A N 1
ATOM 567 C CA . ALA A 1 75 ? -4.93 -21.375 -14.688 1 98.94 75 ALA A CA 1
ATOM 568 C C . ALA A 1 75 ? -4.555 -22.141 -15.961 1 98.94 75 ALA A C 1
ATOM 570 O O . ALA A 1 75 ? -3.506 -21.875 -16.562 1 98.94 75 ALA A O 1
ATOM 571 N N . ASP A 1 76 ? -5.41 -23.031 -16.391 1 98.81 76 ASP A N 1
ATOM 572 C CA . ASP A 1 76 ? -5.164 -23.812 -17.609 1 98.81 76 ASP A CA 1
ATOM 573 C C . ASP A 1 76 ? -5.07 -22.906 -18.828 1 98.81 76 ASP A C 1
ATOM 575 O O . ASP A 1 76 ? -4.184 -23.078 -19.672 1 98.81 76 ASP A O 1
ATOM 579 N N . ALA A 1 77 ? -5.98 -22 -18.922 1 98.81 77 ALA A N 1
ATOM 580 C CA . ALA A 1 77 ? -5.996 -21.078 -20.047 1 98.81 77 ALA A CA 1
ATOM 581 C C . ALA A 1 77 ? -4.734 -20.219 -20.078 1 98.81 77 ALA A C 1
ATOM 583 O O . ALA A 1 77 ? -4.156 -20 -21.141 1 98.81 77 ALA A O 1
ATOM 584 N N . LEU A 1 78 ? -4.324 -19.719 -18.938 1 98.88 78 LEU A N 1
ATOM 585 C CA . LEU A 1 78 ? -3.129 -18.891 -18.844 1 98.88 78 LEU A CA 1
ATOM 586 C C . LEU A 1 78 ? -1.882 -19.688 -19.203 1 98.88 78 LEU A C 1
ATOM 588 O O . LEU A 1 78 ? -1.027 -19.203 -19.953 1 98.88 78 LEU A O 1
ATOM 592 N N . CYS A 1 79 ? -1.769 -20.891 -18.703 1 98.75 79 CYS A N 1
ATOM 593 C CA . CYS A 1 79 ? -0.628 -21.734 -19.016 1 98.75 79 CYS A CA 1
ATOM 594 C C . CYS A 1 79 ? -0.57 -22.031 -20.516 1 98.75 79 CYS A C 1
ATOM 596 O O . CYS A 1 79 ? 0.503 -22 -21.125 1 98.75 79 CYS A O 1
ATOM 598 N N . ALA A 1 80 ? -1.708 -22.328 -21.078 1 98.62 80 ALA A N 1
ATOM 599 C CA . ALA A 1 80 ? -1.756 -22.609 -22.516 1 98.62 80 ALA A CA 1
ATOM 600 C C . ALA A 1 80 ? -1.273 -21.406 -23.328 1 98.62 80 ALA A C 1
ATOM 602 O O . ALA A 1 80 ? -0.486 -21.547 -24.266 1 98.62 80 ALA A O 1
ATOM 603 N N . ALA A 1 81 ? -1.736 -20.219 -22.984 1 98.56 81 ALA A N 1
ATOM 604 C CA . ALA A 1 81 ? -1.338 -19 -23.672 1 98.56 81 ALA A CA 1
ATOM 605 C C . ALA A 1 81 ? 0.154 -18.734 -23.5 1 98.56 81 ALA A C 1
ATOM 607 O O . ALA A 1 81 ? 0.838 -18.344 -24.453 1 98.56 81 ALA A O 1
ATOM 608 N N . PHE A 1 82 ? 0.628 -18.953 -22.312 1 98.38 82 PHE A N 1
ATOM 609 C CA . PHE A 1 82 ? 2.029 -18.719 -21.984 1 98.38 82 PHE A CA 1
ATOM 610 C C . PHE A 1 82 ? 2.936 -19.672 -22.75 1 98.38 82 PHE A C 1
ATOM 612 O O . PHE A 1 82 ? 4.012 -19.281 -23.203 1 98.38 82 PHE A O 1
ATOM 619 N N . ASP A 1 83 ? 2.482 -20.875 -22.922 1 97.94 83 ASP A N 1
ATOM 620 C CA . ASP A 1 83 ? 3.305 -21.938 -23.5 1 97.94 83 ASP A CA 1
ATOM 621 C C . ASP A 1 83 ? 3.334 -21.844 -25.031 1 97.94 83 ASP A C 1
ATOM 623 O O . ASP A 1 83 ? 4.176 -22.469 -25.672 1 97.94 83 ASP A O 1
ATOM 627 N N . ASP A 1 84 ? 2.492 -21.125 -25.625 1 97.56 84 ASP A N 1
ATOM 628 C CA . ASP A 1 84 ? 2.445 -20.922 -27.062 1 97.56 84 ASP A CA 1
ATOM 629 C C . ASP A 1 84 ? 3.035 -19.562 -27.453 1 97.56 84 ASP A C 1
ATOM 631 O O . ASP A 1 84 ? 2.354 -18.547 -27.375 1 97.56 84 ASP A O 1
ATOM 635 N N . PRO A 1 85 ? 4.203 -19.578 -27.938 1 95.06 85 PRO A N 1
ATOM 636 C CA . PRO A 1 85 ? 4.875 -18.312 -28.219 1 95.06 85 PRO A CA 1
ATOM 637 C C . PRO A 1 85 ? 4.078 -17.422 -29.172 1 95.06 85 PRO A C 1
ATOM 639 O O . PRO A 1 85 ? 4.102 -16.203 -29.031 1 95.06 85 PRO A O 1
ATOM 642 N N . ALA A 1 86 ? 3.385 -17.969 -30.125 1 97 86 ALA A N 1
ATOM 643 C CA . ALA A 1 86 ? 2.59 -17.188 -31.078 1 97 86 ALA A CA 1
ATOM 644 C C . ALA A 1 86 ? 1.431 -16.484 -30.375 1 97 86 ALA A C 1
ATOM 646 O O . ALA A 1 86 ? 1.082 -15.352 -30.703 1 97 86 ALA A O 1
ATOM 647 N N . VAL A 1 87 ? 0.88 -17.109 -29.453 1 96.62 87 VAL A N 1
ATOM 648 C CA . VAL A 1 87 ? -0.218 -16.531 -28.672 1 96.62 87 VAL A CA 1
ATOM 649 C C . VAL A 1 87 ? 0.329 -15.539 -27.656 1 96.62 87 VAL A C 1
ATOM 651 O O . VAL A 1 87 ? -0.184 -14.422 -27.531 1 96.62 87 VAL A O 1
ATOM 654 N N . ALA A 1 88 ? 1.361 -15.938 -26.984 1 95.44 88 ALA A N 1
ATOM 655 C CA . ALA A 1 88 ? 1.953 -15.109 -25.938 1 95.44 88 ALA A CA 1
ATOM 656 C C . ALA A 1 88 ? 2.352 -13.734 -26.484 1 95.44 88 ALA A C 1
ATOM 658 O O . ALA A 1 88 ? 2.182 -12.719 -25.797 1 95.44 88 ALA A O 1
ATOM 659 N N . ARG A 1 89 ? 2.795 -13.648 -27.656 1 95.25 89 ARG A N 1
ATOM 660 C CA . ARG A 1 89 ? 3.281 -12.414 -28.266 1 95.25 89 ARG A CA 1
ATOM 661 C C . ARG A 1 89 ? 2.135 -11.445 -28.531 1 95.25 89 ARG A C 1
ATOM 663 O O . ARG A 1 89 ? 2.361 -10.25 -28.734 1 95.25 89 ARG A O 1
ATOM 670 N N . THR A 1 90 ? 0.92 -11.969 -28.562 1 96.25 90 THR A N 1
ATOM 671 C CA . THR A 1 90 ? -0.229 -11.109 -28.844 1 96.25 90 THR A CA 1
ATOM 672 C C . THR A 1 90 ? -0.726 -10.453 -27.562 1 96.25 90 THR A C 1
ATOM 674 O O . THR A 1 90 ? -1.607 -9.594 -27.594 1 96.25 90 THR A O 1
ATOM 677 N N . HIS A 1 91 ? -0.124 -10.852 -26.484 1 97.19 91 HIS A N 1
ATOM 678 C CA . HIS A 1 91 ? -0.519 -10.32 -25.172 1 97.19 91 HIS A CA 1
ATOM 679 C C . HIS A 1 91 ? 0.514 -9.328 -24.656 1 97.19 91 HIS A C 1
ATOM 681 O O . HIS A 1 91 ? 1.72 -9.57 -24.75 1 97.19 91 HIS A O 1
ATOM 687 N N . ALA A 1 92 ? 0.008 -8.219 -24.219 1 96.25 92 ALA A N 1
ATOM 688 C CA . ALA A 1 92 ? 0.854 -7.191 -23.609 1 96.25 92 ALA A CA 1
ATOM 689 C C . ALA A 1 92 ? 0.139 -6.5 -22.453 1 96.25 92 ALA A C 1
ATOM 691 O O . ALA A 1 92 ? -1.091 -6.414 -22.438 1 96.25 92 ALA A O 1
ATOM 692 N N . GLU A 1 93 ? 0.873 -5.996 -21.547 1 95.81 93 GLU A N 1
ATOM 693 C CA . GLU A 1 93 ? 0.286 -5.305 -20.406 1 95.81 93 GLU A CA 1
ATOM 694 C C . GLU A 1 93 ? -0.444 -4.039 -20.844 1 95.81 93 GLU A C 1
ATOM 696 O O . GLU A 1 93 ? -0.066 -3.408 -21.844 1 95.81 93 GLU A O 1
ATOM 701 N N . GLU A 1 94 ? -1.392 -3.623 -20.141 1 95.25 94 GLU A N 1
ATOM 702 C CA . GLU A 1 94 ? -2.188 -2.439 -20.438 1 95.25 94 GLU A CA 1
ATOM 703 C C . GLU A 1 94 ? -1.564 -1.182 -19.844 1 95.25 94 GLU A C 1
ATOM 705 O O . GLU A 1 94 ? -1.971 -0.065 -20.172 1 95.25 94 GLU A O 1
ATOM 710 N N . TYR A 1 95 ? -0.688 -1.331 -18.922 1 95.81 95 TYR A N 1
ATOM 711 C CA . TYR A 1 95 ? 0.088 -0.254 -18.312 1 95.81 95 TYR A CA 1
ATOM 712 C C . TYR A 1 95 ? 1.503 -0.718 -17.984 1 95.81 95 TYR A C 1
ATOM 714 O O . TYR A 1 95 ? 1.733 -1.905 -17.75 1 95.81 95 TYR A O 1
ATOM 722 N N . ASP A 1 96 ? 2.445 0.184 -17.969 1 95.75 96 ASP A N 1
ATOM 723 C CA . ASP A 1 96 ? 3.826 -0.182 -17.672 1 95.75 96 ASP A CA 1
ATOM 724 C C . ASP A 1 96 ? 4.008 -0.453 -16.172 1 95.75 96 ASP A C 1
ATOM 726 O O . ASP A 1 96 ? 4.016 0.476 -15.367 1 95.75 96 ASP A O 1
ATOM 730 N N . TYR A 1 97 ? 4.25 -1.694 -15.922 1 96.31 97 TYR A N 1
ATOM 731 C CA . TYR A 1 97 ? 4.531 -2 -14.523 1 96.31 97 TYR A CA 1
ATOM 732 C C . TYR A 1 97 ? 5.953 -1.603 -14.156 1 96.31 97 TYR A C 1
ATOM 734 O O . TYR A 1 97 ? 6.184 -0.998 -13.102 1 96.31 97 TYR A O 1
ATOM 742 N N . TYR A 1 98 ? 6.875 -1.862 -15 1 96.31 98 TYR A N 1
ATOM 743 C CA . TYR A 1 98 ? 8.297 -1.645 -14.766 1 96.31 98 TYR A CA 1
ATOM 744 C C . TYR A 1 98 ? 8.797 -0.423 -15.531 1 96.31 98 TYR A C 1
ATOM 746 O O . TYR A 1 98 ? 8.117 0.075 -16.422 1 96.31 98 TYR A O 1
ATOM 754 N N . PRO A 1 99 ? 10 0.045 -15.133 1 96.44 99 PRO A N 1
ATOM 755 C CA . PRO A 1 99 ? 10.609 1.115 -15.93 1 96.44 99 PRO A CA 1
ATOM 756 C C . PRO A 1 99 ? 10.906 0.689 -17.359 1 96.44 99 PRO A C 1
ATOM 758 O O . PRO A 1 99 ? 11.297 -0.455 -17.609 1 96.44 99 PRO A O 1
ATOM 761 N N . LYS A 1 100 ? 10.656 1.66 -18.266 1 95.06 100 LYS A N 1
ATOM 762 C CA . LYS A 1 100 ? 11.023 1.387 -19.641 1 95.06 100 LYS A CA 1
ATOM 763 C C . LYS A 1 100 ? 12.539 1.354 -19.828 1 95.06 100 LYS A C 1
ATOM 765 O O . LYS A 1 100 ? 13.055 0.61 -20.656 1 95.06 100 LYS A O 1
ATOM 770 N N . GLU A 1 101 ? 13.148 2.186 -19.031 1 96.62 101 GLU A N 1
ATOM 771 C CA . GLU A 1 101 ? 14.609 2.217 -19 1 96.62 101 GLU A CA 1
ATOM 772 C C . GLU A 1 101 ? 15.125 1.882 -17.594 1 96.62 101 GLU A C 1
ATOM 774 O O . GLU A 1 101 ? 14.836 2.594 -16.641 1 96.62 101 GLU A O 1
ATOM 779 N N . TRP A 1 102 ? 15.922 0.827 -17.562 1 97.25 102 TRP A N 1
ATOM 780 C CA . TRP A 1 102 ? 16.469 0.384 -16.281 1 97.25 102 TRP A CA 1
ATOM 781 C C . TRP A 1 102 ? 17.766 1.129 -15.953 1 97.25 102 TRP A C 1
ATOM 783 O O . TRP A 1 102 ? 18.594 1.366 -16.828 1 97.25 102 TRP A O 1
ATOM 793 N N . ARG A 1 103 ? 17.859 1.557 -14.75 1 96.44 103 ARG A N 1
ATOM 794 C CA . ARG A 1 103 ? 19.062 2.248 -14.273 1 96.44 103 ARG A CA 1
ATOM 795 C C . ARG A 1 103 ? 19.422 1.808 -12.867 1 96.44 103 ARG A C 1
ATOM 797 O O . ARG A 1 103 ? 18.609 1.188 -12.172 1 96.44 103 ARG A O 1
ATOM 804 N N . SER A 1 104 ? 20.672 2.15 -12.523 1 97.31 104 SER A N 1
ATOM 805 C CA . SER A 1 104 ? 21.109 1.926 -11.148 1 97.31 104 SER A CA 1
ATOM 806 C C . SER A 1 104 ? 20.297 2.756 -10.164 1 97.31 104 SER A C 1
ATOM 808 O O . SER A 1 104 ? 19.938 3.896 -10.461 1 97.31 104 SER A O 1
ATOM 810 N N . PRO A 1 105 ? 20.016 2.209 -9.016 1 97.81 105 PRO A N 1
ATOM 811 C CA . PRO A 1 105 ? 20.375 0.898 -8.477 1 97.81 105 PRO A CA 1
ATOM 812 C C . PRO A 1 105 ? 19.328 -0.175 -8.773 1 97.81 105 PRO A C 1
ATOM 814 O O . PRO A 1 105 ? 19.453 -1.303 -8.289 1 97.81 105 PRO A O 1
ATOM 817 N N . PHE A 1 106 ? 18.297 0.17 -9.539 1 98.25 106 PHE A N 1
ATOM 818 C C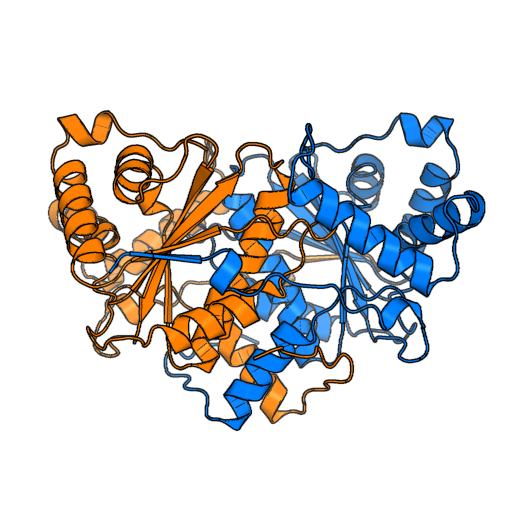A . PHE A 1 106 ? 17.125 -0.688 -9.695 1 98.25 106 PHE A CA 1
ATOM 819 C C . PHE A 1 106 ? 17.46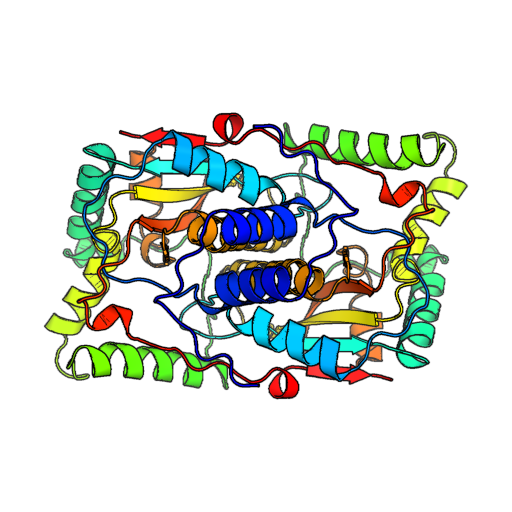9 -1.925 -10.516 1 98.25 106 PHE A C 1
ATOM 821 O O . PHE A 1 106 ? 16.969 -3.018 -10.242 1 98.25 106 PHE A O 1
ATOM 828 N N . ILE A 1 107 ? 18.328 -1.737 -11.492 1 98.25 107 ILE A N 1
ATOM 829 C CA . ILE A 1 107 ? 18.688 -2.859 -12.352 1 98.25 107 ILE A CA 1
ATOM 830 C C . ILE A 1 107 ? 19.5 -3.879 -11.555 1 98.25 107 ILE A C 1
ATOM 832 O O . ILE A 1 107 ? 19.344 -5.09 -11.75 1 98.25 107 ILE A O 1
ATOM 836 N N . GLU A 1 108 ? 20.391 -3.416 -10.664 1 98.44 108 GLU A N 1
ATOM 837 C CA . GLU A 1 108 ? 21.172 -4.328 -9.836 1 98.44 108 GLU A CA 1
ATOM 838 C C . GLU A 1 108 ? 20.281 -5.105 -8.875 1 98.44 108 GLU A C 1
ATOM 840 O O . GLU A 1 108 ? 20.484 -6.297 -8.648 1 98.44 108 GLU A O 1
ATOM 845 N N . ARG A 1 109 ? 19.297 -4.441 -8.305 1 98.31 109 ARG A N 1
ATOM 846 C CA . ARG A 1 109 ? 18.375 -5.09 -7.387 1 98.31 109 ARG A CA 1
ATOM 847 C C . ARG A 1 109 ? 17.531 -6.148 -8.102 1 98.31 109 ARG A C 1
ATOM 849 O O . ARG A 1 109 ? 17.344 -7.25 -7.578 1 98.31 109 ARG A O 1
ATOM 856 N N . ARG A 1 110 ? 17.078 -5.824 -9.312 1 97.88 110 ARG A N 1
ATOM 857 C CA . ARG A 1 110 ? 16.344 -6.762 -10.148 1 97.88 110 ARG A CA 1
ATOM 858 C C . ARG A 1 110 ? 17.172 -8.008 -10.445 1 97.88 110 ARG A C 1
ATOM 860 O O . ARG A 1 110 ? 16.703 -9.133 -10.258 1 97.88 110 ARG A O 1
ATOM 867 N N . ARG A 1 111 ? 18.375 -7.773 -10.844 1 97.38 111 ARG A N 1
ATOM 868 C CA . ARG A 1 111 ? 19.266 -8.891 -11.172 1 97.38 111 ARG A CA 1
ATOM 869 C C . ARG A 1 111 ? 19.516 -9.758 -9.945 1 97.38 111 ARG A C 1
ATOM 871 O O . ARG A 1 111 ? 19.5 -10.984 -10.031 1 97.38 111 ARG A O 1
ATOM 878 N N . LYS A 1 112 ? 19.75 -9.117 -8.812 1 97.88 112 LYS A N 1
ATOM 879 C CA . LYS A 1 112 ? 20.094 -9.828 -7.586 1 97.88 112 LYS A CA 1
ATOM 880 C C . LYS A 1 112 ? 18.969 -10.766 -7.152 1 97.88 112 LYS A C 1
ATOM 882 O O . LYS A 1 112 ? 19.203 -11.922 -6.801 1 97.88 112 LYS A O 1
ATOM 887 N N . VAL A 1 113 ? 17.766 -10.305 -7.164 1 96.88 113 VAL A N 1
ATOM 888 C CA . VAL A 1 113 ? 16.656 -11.133 -6.703 1 96.88 113 VAL A CA 1
ATOM 889 C C . VAL A 1 113 ? 16.453 -12.297 -7.668 1 96.88 113 VAL A C 1
ATOM 891 O O . VAL A 1 113 ? 16.109 -13.406 -7.246 1 96.88 113 VAL A O 1
ATOM 894 N N . GLY A 1 114 ? 16.594 -12.016 -8.969 1 95.75 114 GLY A N 1
ATOM 895 C CA . GLY A 1 114 ? 16.547 -13.102 -9.938 1 95.75 114 GLY A CA 1
ATOM 896 C C . GLY A 1 114 ? 17.609 -14.164 -9.68 1 95.75 114 GLY A C 1
ATOM 897 O O . GLY A 1 114 ? 17.297 -15.352 -9.633 1 95.75 114 GLY A O 1
ATOM 898 N N . TRP A 1 115 ? 18.812 -13.664 -9.43 1 96.25 115 TRP A N 1
ATOM 899 C CA . TRP A 1 115 ? 19.922 -14.57 -9.148 1 96.25 115 TRP A CA 1
ATOM 900 C C . TRP A 1 115 ? 19.672 -15.375 -7.879 1 96.25 115 TRP A C 1
ATOM 902 O O . TRP A 1 115 ? 19.938 -16.578 -7.828 1 96.25 115 TRP A O 1
ATOM 912 N N . ASP A 1 116 ? 19.156 -14.742 -6.891 1 96.88 116 ASP A N 1
ATOM 913 C CA . ASP A 1 116 ? 18.891 -15.406 -5.617 1 96.88 116 ASP A CA 1
ATOM 914 C C . ASP A 1 116 ? 17.828 -16.484 -5.773 1 96.88 116 ASP A C 1
ATOM 916 O O . ASP A 1 116 ? 17.984 -17.594 -5.27 1 96.88 116 ASP A O 1
ATOM 920 N N . LEU A 1 117 ? 16.766 -16.203 -6.465 1 96.5 117 LEU A N 1
ATOM 921 C CA . LEU A 1 117 ? 15.672 -17.156 -6.625 1 96.5 117 LEU A CA 1
ATOM 922 C C . LEU A 1 117 ? 16.125 -18.344 -7.469 1 96.5 117 LEU A C 1
ATOM 924 O O . LEU A 1 117 ? 15.938 -19.5 -7.066 1 96.5 117 LEU A O 1
ATOM 928 N N . TYR A 1 118 ? 16.703 -18.125 -8.594 1 96.31 118 TYR A N 1
ATOM 929 C CA . TYR A 1 118 ? 17.094 -19.188 -9.492 1 96.31 118 TYR A CA 1
ATOM 930 C C . TYR A 1 118 ? 18.25 -20 -8.914 1 96.31 118 TYR A C 1
ATOM 932 O O . TYR A 1 118 ? 18.312 -21.219 -9.102 1 96.31 118 TYR A O 1
ATOM 940 N N . GLY A 1 119 ? 19.125 -19.281 -8.242 1 96.25 119 GLY A N 1
ATOM 941 C CA . GLY A 1 119 ? 20.156 -20 -7.512 1 96.25 119 GLY A CA 1
ATOM 942 C C . GLY A 1 119 ? 19.594 -20.938 -6.457 1 96.25 119 GLY A C 1
ATOM 943 O O . GLY A 1 119 ? 20.047 -22.078 -6.336 1 96.25 119 GLY A O 1
ATOM 944 N N . LEU A 1 120 ? 18.703 -20.438 -5.742 1 96.06 120 LEU A N 1
ATOM 945 C CA . LEU A 1 120 ? 18.031 -21.234 -4.707 1 96.06 120 LEU A CA 1
ATOM 946 C C . LEU A 1 120 ? 17.406 -22.484 -5.305 1 96.06 120 LEU A C 1
ATOM 948 O O . LEU A 1 120 ? 17.391 -23.531 -4.664 1 96.06 120 LEU A O 1
ATOM 952 N N . LEU A 1 121 ? 16.906 -22.391 -6.566 1 96.88 121 LEU A N 1
ATOM 953 C CA . LEU A 1 121 ? 16.203 -23.469 -7.238 1 96.88 121 LEU A CA 1
ATOM 954 C C . LEU A 1 121 ? 17.172 -24.344 -8.023 1 96.88 121 LEU A C 1
ATOM 956 O O . LEU A 1 121 ? 16.766 -25.312 -8.68 1 96.88 121 LEU A O 1
ATOM 960 N N . GLY A 1 122 ? 18.469 -23.969 -8.031 1 96.38 122 GLY A N 1
ATOM 961 C CA . GLY A 1 122 ? 19.484 -24.719 -8.75 1 96.38 122 GLY A CA 1
ATOM 962 C C . GLY A 1 122 ? 19.406 -24.531 -10.25 1 96.38 122 GLY A C 1
ATOM 963 O O . GLY A 1 122 ? 19.812 -25.406 -11.016 1 96.38 122 GLY A O 1
ATOM 964 N N . LEU A 1 123 ? 18.828 -23.438 -10.594 1 95.38 123 LEU A N 1
ATOM 965 C CA . LEU A 1 123 ? 18.703 -23.141 -12.016 1 95.38 123 LEU A CA 1
ATOM 966 C C . LEU A 1 123 ? 19.828 -22.203 -12.469 1 95.38 123 LEU A C 1
ATOM 968 O O . LEU A 1 123 ? 20.125 -21.219 -11.797 1 95.38 123 LEU A O 1
ATOM 972 N N . THR A 1 124 ? 20.516 -22.578 -13.516 1 90.69 124 THR A N 1
ATOM 973 C CA . THR A 1 124 ? 21.531 -21.719 -14.109 1 90.69 124 THR A CA 1
ATOM 974 C C . THR A 1 124 ? 20.953 -20.953 -15.305 1 90.69 124 THR A C 1
ATOM 976 O O . THR A 1 124 ? 19.875 -21.281 -15.789 1 90.69 124 THR A O 1
ATOM 979 N N . ARG A 1 125 ? 21.703 -19.906 -15.672 1 85.81 125 ARG A N 1
ATOM 980 C CA . ARG A 1 125 ? 21.281 -19.047 -16.766 1 85.81 125 ARG A CA 1
ATOM 981 C C . ARG A 1 125 ? 21.125 -19.844 -18.062 1 85.81 125 ARG A C 1
ATOM 983 O O . ARG A 1 125 ? 20.406 -19.438 -18.969 1 85.81 125 ARG A O 1
ATOM 990 N N . ASP A 1 126 ? 21.641 -20.953 -18.125 1 90.94 126 ASP A N 1
ATOM 991 C CA . ASP A 1 126 ? 21.625 -21.781 -19.328 1 90.94 126 ASP A CA 1
ATOM 992 C C . ASP A 1 126 ? 20.406 -22.719 -19.328 1 90.94 126 ASP A C 1
ATOM 994 O O . ASP A 1 126 ? 20.078 -23.297 -20.359 1 90.94 126 ASP A O 1
ATOM 998 N N . ASN A 1 127 ? 19.875 -22.859 -18.266 1 94.25 127 ASN A N 1
ATOM 999 C CA . ASN A 1 127 ? 18.703 -23.734 -18.156 1 94.25 127 ASN A CA 1
ATOM 1000 C C . ASN A 1 127 ? 17.422 -23 -18.5 1 94.25 127 ASN A C 1
ATOM 1002 O O . ASN A 1 127 ? 16.578 -22.766 -17.609 1 94.25 127 ASN A O 1
ATOM 1006 N N . LYS A 1 128 ? 17.234 -22.75 -19.703 1 93.56 128 LYS A N 1
ATOM 1007 C CA . LYS A 1 128 ? 16.094 -21.969 -20.188 1 93.56 128 LYS A CA 1
ATOM 1008 C C . LYS A 1 128 ? 14.773 -22.688 -19.906 1 93.56 128 LYS A C 1
ATOM 1010 O O . LYS A 1 128 ? 13.773 -22.062 -19.562 1 93.56 128 LYS A O 1
ATOM 1015 N N . ALA A 1 129 ? 14.797 -23.938 -20.062 1 95.06 129 ALA A N 1
ATOM 1016 C CA . ALA A 1 129 ? 13.594 -24.734 -19.812 1 95.06 129 ALA A CA 1
ATOM 1017 C C . ALA A 1 129 ? 13.18 -24.641 -18.344 1 95.06 129 ALA A C 1
ATOM 1019 O O . ALA A 1 129 ? 11.992 -24.547 -18.047 1 95.06 129 ALA A O 1
ATOM 1020 N N . GLY A 1 130 ? 14.148 -24.766 -17.469 1 95.62 130 GLY A N 1
ATOM 1021 C CA . GLY A 1 130 ? 13.875 -24.641 -16.047 1 95.62 130 GLY A CA 1
ATOM 1022 C C . GLY A 1 130 ? 13.336 -23.266 -15.664 1 95.62 130 GLY A C 1
ATOM 1023 O O . GLY A 1 130 ? 12.398 -23.172 -14.867 1 95.62 130 GLY A O 1
ATOM 1024 N N . MET A 1 131 ? 13.914 -22.234 -16.234 1 94.81 131 MET A N 1
ATOM 1025 C CA . MET A 1 131 ? 13.453 -20.875 -15.969 1 94.81 131 MET A CA 1
ATOM 1026 C C . MET A 1 131 ? 12.031 -20.656 -16.484 1 94.81 131 MET A C 1
ATOM 1028 O O . MET A 1 131 ? 11.211 -20.031 -15.82 1 94.81 131 MET A O 1
ATOM 1032 N N . HIS A 1 132 ? 11.805 -21.188 -17.641 1 95.94 132 HIS A N 1
ATOM 1033 C CA . HIS A 1 132 ? 10.461 -21.109 -18.203 1 95.94 132 HIS A CA 1
ATOM 1034 C C . HIS A 1 132 ? 9.445 -21.812 -17.312 1 95.94 132 HIS A C 1
ATOM 1036 O O . HIS A 1 132 ? 8.352 -21.281 -17.078 1 95.94 132 HIS A O 1
ATOM 1042 N N . ALA A 1 133 ? 9.789 -22.953 -16.828 1 96.88 133 ALA A N 1
ATOM 1043 C CA . ALA A 1 133 ? 8.914 -23.734 -15.953 1 96.88 133 ALA A CA 1
ATOM 1044 C C . ALA A 1 133 ? 8.641 -22.984 -14.656 1 96.88 133 ALA A C 1
ATOM 1046 O O . ALA A 1 133 ? 7.52 -23 -14.141 1 96.88 133 ALA A O 1
ATOM 1047 N N . GLN A 1 134 ? 9.68 -22.375 -14.125 1 96.12 134 GLN A N 1
ATOM 1048 C CA . GLN A 1 134 ? 9.523 -21.594 -12.906 1 96.12 134 GLN A CA 1
ATOM 1049 C C . GLN A 1 134 ? 8.578 -20.406 -13.133 1 96.12 134 GLN A C 1
ATOM 1051 O O . GLN A 1 134 ? 7.715 -20.125 -12.297 1 96.12 134 GLN A O 1
ATOM 1056 N N . HIS A 1 135 ? 8.781 -19.719 -14.219 1 96.75 135 HIS A N 1
ATOM 1057 C CA . HIS A 1 135 ? 7.91 -18.594 -14.539 1 96.75 135 HIS A CA 1
ATOM 1058 C C . HIS A 1 135 ? 6.469 -19.047 -14.727 1 96.75 135 HIS A C 1
ATOM 1060 O O . HIS A 1 135 ? 5.531 -18.375 -14.289 1 96.75 135 HIS A O 1
ATOM 1066 N N . ARG A 1 136 ? 6.246 -20.203 -15.312 1 98.25 136 ARG A N 1
ATOM 1067 C CA . ARG A 1 136 ? 4.938 -20.781 -15.586 1 98.25 136 ARG A CA 1
ATOM 1068 C C . ARG A 1 136 ? 4.152 -20.984 -14.289 1 98.25 136 ARG A C 1
ATOM 1070 O O . ARG A 1 136 ? 2.92 -20.938 -14.289 1 98.25 136 ARG A O 1
ATOM 1077 N N . ARG A 1 137 ? 4.863 -21.203 -13.18 1 98.62 137 ARG A N 1
ATOM 1078 C CA . ARG A 1 137 ? 4.219 -21.453 -11.898 1 98.62 137 ARG A CA 1
ATOM 1079 C C . ARG A 1 137 ? 3.369 -20.266 -11.461 1 98.62 137 ARG A C 1
ATOM 1081 O O . ARG A 1 137 ? 2.41 -20.438 -10.703 1 98.62 137 ARG A O 1
ATOM 1088 N N . ASN A 1 138 ? 3.752 -19.062 -11.93 1 98.75 138 ASN A N 1
ATOM 1089 C CA . ASN A 1 138 ? 2.898 -17.906 -11.68 1 98.75 138 ASN A CA 1
ATOM 1090 C C . ASN A 1 138 ? 1.458 -18.172 -12.117 1 98.75 138 ASN A C 1
ATOM 1092 O O . ASN A 1 138 ? 0.52 -17.859 -11.375 1 98.75 138 ASN A O 1
ATOM 1096 N N . TYR A 1 139 ? 1.298 -18.781 -13.211 1 98.88 139 TYR A N 1
ATOM 1097 C CA . TYR A 1 139 ? -0.009 -18.891 -13.852 1 98.88 139 TYR A CA 1
ATOM 1098 C C . TYR A 1 139 ? -0.82 -20.031 -13.234 1 98.88 139 TYR A C 1
ATOM 1100 O O . TYR A 1 139 ? -2.018 -20.156 -13.5 1 98.88 139 TYR A O 1
ATOM 1108 N N . ARG A 1 140 ? -0.168 -20.812 -12.43 1 98.75 140 ARG A N 1
ATOM 1109 C CA . ARG A 1 140 ? -0.854 -21.812 -11.617 1 98.75 140 ARG A CA 1
ATOM 1110 C C . ARG A 1 140 ? -1.069 -21.312 -10.188 1 98.75 140 ARG A C 1
ATOM 1112 O O . ARG A 1 140 ? -1.356 -22.094 -9.289 1 98.75 140 ARG A O 1
ATOM 1119 N N . PHE A 1 141 ? -0.833 -20.031 -9.953 1 98.88 141 PHE A N 1
ATOM 1120 C CA . PHE A 1 141 ? -0.993 -19.375 -8.664 1 98.88 141 PHE A CA 1
ATOM 1121 C C . PHE A 1 141 ? -0.134 -20.047 -7.602 1 98.88 141 PHE A C 1
ATOM 1123 O O . PHE A 1 141 ? -0.539 -20.141 -6.441 1 98.88 141 PHE A O 1
ATOM 1130 N N . PHE A 1 142 ? 0.99 -20.656 -8.047 1 98.88 142 PHE A N 1
ATOM 1131 C CA . PHE A 1 142 ? 1.922 -21.344 -7.16 1 98.88 142 PHE A CA 1
ATOM 1132 C C . PHE A 1 142 ? 1.202 -22.406 -6.336 1 98.88 142 PHE A C 1
ATOM 1134 O O . PHE A 1 142 ? 1.542 -22.641 -5.176 1 98.88 142 PHE A O 1
ATOM 1141 N N . ASP A 1 143 ? 0.097 -22.953 -6.887 1 98.69 143 ASP A N 1
ATOM 1142 C CA . ASP A 1 143 ? -0.703 -24.047 -6.332 1 98.69 143 ASP A CA 1
ATOM 1143 C C . ASP A 1 143 ? -1.563 -23.562 -5.168 1 98.69 143 ASP A C 1
ATOM 1145 O O . ASP A 1 143 ? -2.018 -24.359 -4.348 1 98.69 143 ASP A O 1
ATOM 1149 N N . ALA A 1 144 ? -1.754 -22.266 -5 1 98.94 144 ALA A N 1
ATOM 1150 C CA . ALA A 1 144 ? -2.617 -21.719 -3.959 1 98.94 144 ALA A CA 1
ATOM 1151 C C . ALA A 1 144 ? -4.074 -22.109 -4.191 1 98.94 144 ALA A C 1
ATOM 1153 O O . ALA A 1 144 ? -4.535 -22.156 -5.336 1 98.94 144 ALA A O 1
ATOM 1154 N N . PRO A 1 145 ? -4.832 -22.328 -3.154 1 98.88 145 PRO A N 1
ATOM 1155 C CA . PRO A 1 145 ? -6.25 -22.672 -3.301 1 98.88 145 PRO A CA 1
ATOM 1156 C C . PRO A 1 145 ? -7.109 -21.453 -3.652 1 98.88 145 PRO A C 1
ATOM 1158 O O . PRO A 1 145 ? -8.273 -21.609 -4.043 1 98.88 145 PRO A O 1
ATOM 1161 N N . VAL A 1 146 ? -6.617 -20.266 -3.428 1 98.94 146 VAL A N 1
ATOM 1162 C CA . VAL A 1 146 ? -7.363 -19.031 -3.701 1 98.94 146 VAL A CA 1
ATOM 1163 C C . VAL A 1 146 ? -6.531 -18.109 -4.594 1 98.94 146 VAL A C 1
ATOM 1165 O O . VAL A 1 146 ? -5.355 -17.859 -4.316 1 98.94 146 VAL A O 1
ATOM 1168 N N . GLY A 1 147 ? -7.09 -17.703 -5.723 1 98.94 147 GLY A N 1
ATOM 1169 C CA . GLY A 1 147 ? -6.566 -16.625 -6.539 1 98.94 147 GLY A CA 1
ATOM 1170 C C . GLY A 1 147 ? -7.379 -15.344 -6.43 1 98.94 147 GLY A C 1
ATOM 1171 O O . GLY A 1 147 ? -8.609 -15.375 -6.473 1 98.94 147 GLY A O 1
ATOM 1172 N N . LEU A 1 148 ? -6.742 -14.281 -6.145 1 99 148 LEU A N 1
ATOM 1173 C CA . LEU A 1 148 ? -7.379 -12.969 -6.125 1 99 148 LEU A CA 1
ATOM 1174 C C . LEU A 1 148 ? -6.996 -12.164 -7.363 1 99 148 LEU A C 1
ATOM 1176 O O . LEU A 1 148 ? -5.816 -12.07 -7.711 1 99 148 LEU A O 1
ATOM 1180 N N . MET A 1 149 ? -7.949 -11.633 -8.109 1 98.94 149 MET A N 1
ATOM 1181 C CA . MET A 1 149 ? -7.742 -10.672 -9.18 1 98.94 149 MET A CA 1
ATOM 1182 C C . MET A 1 149 ? -8.281 -9.297 -8.797 1 98.94 149 MET A C 1
ATOM 1184 O O . MET A 1 149 ? -9.461 -9.164 -8.461 1 98.94 149 MET A O 1
ATOM 1188 N N . PHE A 1 150 ? -7.43 -8.359 -8.82 1 98.94 150 PHE A N 1
ATOM 1189 C CA . PHE A 1 150 ? -7.785 -7 -8.422 1 98.94 150 PHE A CA 1
ATOM 1190 C C . PHE A 1 150 ? -8.023 -6.121 -9.648 1 98.94 150 PHE A C 1
ATOM 1192 O O . PHE A 1 150 ? -7.18 -6.066 -10.547 1 98.94 150 PHE A O 1
ATOM 1199 N N . THR A 1 151 ? -9.133 -5.43 -9.672 1 98.88 151 THR A N 1
ATOM 1200 C CA . THR A 1 151 ? -9.461 -4.57 -10.805 1 98.88 151 THR A CA 1
ATOM 1201 C C . THR A 1 151 ? -9.805 -3.16 -10.336 1 98.88 151 THR A C 1
ATOM 1203 O O . THR A 1 151 ? -10.062 -2.941 -9.148 1 98.88 151 THR A O 1
ATOM 1206 N N . ILE A 1 152 ? -9.734 -2.232 -11.188 1 98.62 152 ILE A N 1
ATOM 1207 C CA . ILE A 1 152 ? -9.977 -0.826 -10.891 1 98.62 152 ILE A CA 1
ATOM 1208 C C . ILE A 1 152 ? -10.758 -0.182 -12.031 1 98.62 152 ILE A C 1
ATOM 1210 O O . ILE A 1 152 ? -10.617 -0.576 -13.188 1 98.62 152 ILE A O 1
ATOM 1214 N N . ASP A 1 153 ? -11.609 0.765 -11.703 1 98.44 153 ASP A N 1
ATOM 1215 C CA . ASP A 1 153 ? -12.305 1.535 -12.727 1 98.44 153 ASP A CA 1
ATOM 1216 C C . ASP A 1 153 ? -11.336 2.406 -13.523 1 98.44 153 ASP A C 1
ATOM 1218 O O . ASP A 1 153 ? -10.5 3.102 -12.938 1 98.44 153 ASP A O 1
ATOM 1222 N N . ARG A 1 154 ? -11.461 2.451 -14.828 1 97.31 154 ARG A N 1
ATOM 1223 C CA . ARG A 1 154 ? -10.539 3.139 -15.734 1 97.31 154 ARG A CA 1
ATOM 1224 C C . ARG A 1 154 ? -10.594 4.648 -15.516 1 97.31 154 ARG A C 1
ATOM 1226 O O . ARG A 1 154 ? -9.688 5.371 -15.945 1 97.31 154 ARG A O 1
ATOM 1233 N N . VAL A 1 155 ? -11.609 5.137 -14.805 1 97.5 155 VAL A N 1
ATOM 1234 C CA . VAL A 1 155 ? -11.766 6.574 -14.602 1 97.5 155 VAL A CA 1
ATOM 1235 C C . VAL A 1 155 ? -10.789 7.055 -13.531 1 97.5 155 VAL A C 1
ATOM 1237 O O . VAL A 1 155 ? -10.547 8.258 -13.398 1 97.5 155 VAL A O 1
ATOM 1240 N N . MET A 1 156 ? -10.234 6.113 -12.758 1 97.62 156 MET A N 1
ATOM 1241 C CA . MET A 1 156 ? -9.398 6.488 -11.625 1 97.62 156 MET A CA 1
ATOM 1242 C C . MET A 1 156 ? -8.055 7.035 -12.086 1 97.62 156 MET A C 1
ATOM 1244 O O . MET A 1 156 ? -7.488 6.551 -13.07 1 97.62 156 MET A O 1
ATOM 1248 N N . GLY A 1 157 ? -7.547 8.055 -11.414 1 95.62 157 GLY A N 1
ATOM 1249 C CA . GLY A 1 157 ? -6.262 8.664 -11.719 1 95.62 157 GLY A CA 1
ATOM 1250 C C . GLY A 1 157 ? -5.09 7.895 -11.148 1 95.62 157 GLY A C 1
ATOM 1251 O O . GLY A 1 157 ? -5.273 6.867 -10.492 1 95.62 157 GLY A O 1
ATOM 1252 N N . GLN A 1 158 ? -3.904 8.422 -11.383 1 95.44 158 GLN A N 1
ATOM 1253 C CA . GLN A 1 158 ? -2.66 7.773 -10.977 1 95.44 158 GLN A CA 1
ATOM 1254 C C . GLN A 1 158 ? -2.576 7.648 -9.461 1 95.44 158 GLN A C 1
ATOM 1256 O O . GLN A 1 158 ? -2.006 6.684 -8.945 1 95.44 158 GLN A O 1
ATOM 1261 N N . GLY A 1 159 ? -3.098 8.602 -8.75 1 97.12 159 GLY A N 1
ATOM 1262 C CA . GLY A 1 159 ? -3.098 8.555 -7.293 1 97.12 159 GLY A CA 1
ATOM 1263 C C . GLY A 1 159 ? -3.818 7.336 -6.738 1 97.12 159 GLY A C 1
ATOM 1264 O O . GLY A 1 159 ? -3.49 6.855 -5.652 1 97.12 159 GLY A O 1
ATOM 1265 N N . SER A 1 160 ? -4.781 6.84 -7.453 1 97.62 160 SER A N 1
ATOM 1266 C CA . SER A 1 160 ? -5.539 5.676 -6.996 1 97.62 160 SER A CA 1
ATOM 1267 C C . SER A 1 160 ? -4.68 4.418 -7.004 1 97.62 160 SER A C 1
ATOM 1269 O O . SER A 1 160 ? -5.016 3.428 -6.352 1 97.62 160 SER A O 1
ATOM 1271 N N . TRP A 1 161 ? -3.602 4.383 -7.758 1 98 161 TRP A N 1
ATOM 1272 C CA . TRP A 1 161 ? -2.682 3.252 -7.742 1 98 161 TRP A CA 1
ATOM 1273 C C . TRP A 1 161 ? -1.927 3.186 -6.418 1 98 161 TRP A C 1
ATOM 1275 O O . TRP A 1 161 ? -1.65 2.096 -5.906 1 98 161 TRP A O 1
ATOM 1285 N N . LEU A 1 162 ? -1.622 4.367 -5.812 1 98.62 162 LEU A N 1
ATOM 1286 C CA . LEU A 1 162 ? -1.101 4.402 -4.449 1 98.62 162 LEU A CA 1
ATOM 1287 C C . LEU A 1 162 ? -2.111 3.816 -3.467 1 98.62 162 LEU A C 1
ATOM 1289 O O . LEU A 1 162 ? -1.762 2.971 -2.641 1 98.62 162 LEU A O 1
ATOM 1293 N N . ASP A 1 163 ? -3.346 4.297 -3.629 1 98.81 163 ASP A N 1
ATOM 1294 C CA . ASP A 1 163 ? -4.418 3.832 -2.754 1 98.81 163 ASP A CA 1
ATOM 1295 C C . ASP A 1 163 ? -4.582 2.316 -2.846 1 98.81 163 ASP A C 1
ATOM 1297 O O . ASP A 1 163 ? -4.715 1.639 -1.825 1 98.81 163 ASP A O 1
ATOM 1301 N N . TYR A 1 164 ? -4.551 1.865 -4.09 1 98.88 164 TYR A N 1
ATOM 1302 C CA . TYR A 1 164 ? -4.734 0.437 -4.328 1 98.88 164 TYR A CA 1
ATOM 1303 C C . TYR A 1 164 ? -3.582 -0.365 -3.73 1 98.88 164 TYR A C 1
ATOM 1305 O O . TYR A 1 164 ? -3.793 -1.455 -3.193 1 98.88 164 TYR A O 1
ATOM 1313 N N . GLY A 1 165 ? -2.334 0.154 -3.852 1 98.88 165 GLY A N 1
ATOM 1314 C CA . GLY A 1 165 ? -1.201 -0.483 -3.199 1 98.88 165 GLY A CA 1
ATOM 1315 C C . GLY A 1 165 ? -1.381 -0.627 -1.699 1 98.88 165 GLY A C 1
ATOM 1316 O O . GLY A 1 165 ? -1.049 -1.667 -1.126 1 98.88 165 GLY A O 1
ATOM 1317 N N . MET A 1 166 ? -1.894 0.408 -1.081 1 98.94 166 MET A N 1
ATOM 1318 C CA . MET A 1 166 ? -2.129 0.359 0.36 1 98.94 166 MET A CA 1
ATOM 1319 C C . MET A 1 166 ? -3.141 -0.727 0.709 1 98.94 166 MET A C 1
ATOM 1321 O O . MET A 1 166 ? -2.971 -1.445 1.695 1 98.94 166 MET A O 1
ATOM 1325 N N . PHE A 1 167 ? -4.168 -0.896 -0.126 1 98.94 167 PHE A N 1
ATOM 1326 C CA . PHE A 1 167 ? -5.164 -1.95 0.037 1 98.94 167 PHE A CA 1
ATOM 1327 C C . PHE A 1 167 ? -4.527 -3.326 -0.125 1 98.94 167 PHE A C 1
ATOM 1329 O O . PHE A 1 167 ? -4.738 -4.215 0.703 1 98.94 167 PHE A O 1
ATOM 1336 N N . LEU A 1 168 ? -3.713 -3.504 -1.163 1 98.94 168 LEU A N 1
ATOM 1337 C CA . LEU A 1 168 ? -3.029 -4.77 -1.408 1 98.94 168 LEU A CA 1
ATOM 1338 C C . LEU A 1 168 ? -2.16 -5.156 -0.217 1 98.94 168 LEU A C 1
ATOM 1340 O O . LEU A 1 168 ? -2.158 -6.316 0.203 1 98.94 168 LEU A O 1
ATOM 1344 N N . GLN A 1 169 ? -1.434 -4.18 0.283 1 98.94 169 GLN A N 1
ATOM 1345 C CA . GLN A 1 169 ? -0.557 -4.473 1.412 1 98.94 169 GLN A CA 1
ATOM 1346 C C . GLN A 1 169 ? -1.364 -4.867 2.646 1 98.94 169 GLN A C 1
ATOM 1348 O O . GLN A 1 169 ? -0.967 -5.766 3.393 1 98.94 169 GLN A O 1
ATOM 1353 N N . ASN A 1 170 ? -2.49 -4.199 2.9 1 98.94 170 ASN A N 1
ATOM 1354 C CA . ASN A 1 170 ? -3.371 -4.605 3.99 1 98.94 170 ASN A CA 1
ATOM 1355 C C . ASN A 1 170 ? -3.838 -6.047 3.828 1 98.94 170 ASN A C 1
ATOM 1357 O O . ASN A 1 170 ? -3.926 -6.789 4.809 1 98.94 170 ASN A O 1
ATOM 1361 N N . VAL A 1 171 ? -4.184 -6.434 2.58 1 98.94 171 VAL A N 1
ATOM 1362 C CA . VAL A 1 171 ? -4.59 -7.812 2.344 1 98.94 171 VAL A CA 1
ATOM 1363 C C . VAL A 1 171 ? -3.484 -8.766 2.795 1 98.94 171 VAL A C 1
ATOM 1365 O O . VAL A 1 171 ? -3.744 -9.734 3.51 1 98.94 171 VAL A O 1
ATOM 1368 N N . MET A 1 172 ? -2.279 -8.461 2.451 1 98.94 172 MET A N 1
ATOM 1369 C CA . MET A 1 172 ? -1.15 -9.352 2.705 1 98.94 172 MET A CA 1
ATOM 1370 C C . MET A 1 172 ? -0.82 -9.406 4.191 1 98.94 172 MET A C 1
ATOM 1372 O O . MET A 1 172 ? -0.572 -10.484 4.742 1 98.94 172 MET A O 1
ATOM 1376 N N . VAL A 1 173 ? -0.865 -8.281 4.895 1 98.81 173 VAL A N 1
ATOM 1377 C CA . VAL A 1 173 ? -0.56 -8.242 6.32 1 98.81 173 VAL A CA 1
ATOM 1378 C C . VAL A 1 173 ? -1.706 -8.875 7.109 1 98.81 173 VAL A C 1
ATOM 1380 O O . VAL A 1 173 ? -1.475 -9.648 8.047 1 98.81 173 VAL A O 1
ATOM 1383 N N . ALA A 1 174 ? -2.959 -8.562 6.719 1 98.81 174 ALA A N 1
ATOM 1384 C CA . ALA A 1 174 ? -4.117 -9.156 7.379 1 98.81 174 ALA A CA 1
ATOM 1385 C C . ALA A 1 174 ? -4.113 -10.672 7.242 1 98.81 174 ALA A C 1
ATOM 1387 O O . ALA A 1 174 ? -4.5 -11.391 8.164 1 98.81 174 ALA A O 1
ATOM 1388 N N . ALA A 1 175 ? -3.705 -11.18 6.074 1 98.81 175 ALA A N 1
ATOM 1389 C CA . ALA A 1 175 ? -3.637 -12.625 5.863 1 98.81 175 ALA A CA 1
ATOM 1390 C C . ALA A 1 175 ? -2.771 -13.297 6.926 1 98.81 175 ALA A C 1
ATOM 1392 O O . ALA A 1 175 ? -3.08 -14.398 7.379 1 98.81 175 ALA A O 1
ATOM 1393 N N . ARG A 1 176 ? -1.684 -12.641 7.414 1 98.44 176 ARG A N 1
ATOM 1394 C CA . ARG A 1 176 ? -0.783 -13.211 8.414 1 98.44 176 ARG A CA 1
ATOM 1395 C C . ARG A 1 176 ? -1.5 -13.414 9.742 1 98.44 176 ARG A C 1
ATOM 1397 O O . ARG A 1 176 ? -1.162 -14.328 10.5 1 98.44 176 ARG A O 1
ATOM 1404 N N . ALA A 1 177 ? -2.531 -12.555 10.008 1 98.12 177 ALA A N 1
ATOM 1405 C CA . ALA A 1 177 ? -3.309 -12.695 11.234 1 98.12 177 ALA A CA 1
ATOM 1406 C C . ALA A 1 177 ? -4.137 -13.977 11.211 1 98.12 177 ALA A C 1
ATOM 1408 O O . ALA A 1 177 ? -4.582 -14.453 12.258 1 98.12 177 ALA A O 1
ATOM 1409 N N . PHE A 1 178 ? -4.301 -14.562 10.008 1 97.44 178 PHE A N 1
ATOM 1410 C CA . PHE A 1 178 ? -5.141 -15.742 9.859 1 97.44 178 PHE A CA 1
ATOM 1411 C C . PHE A 1 178 ? -4.301 -16.969 9.516 1 97.44 178 PHE A C 1
ATOM 1413 O O . PHE A 1 178 ? -4.828 -17.969 9.039 1 97.44 178 PHE A O 1
ATOM 1420 N N . GLY A 1 179 ? -2.959 -16.812 9.641 1 96.81 179 GLY A N 1
ATOM 1421 C CA . GLY A 1 179 ? -2.055 -17.922 9.375 1 96.81 179 GLY A CA 1
ATOM 1422 C C . GLY A 1 179 ? -1.855 -18.188 7.895 1 96.81 179 GLY A C 1
ATOM 1423 O O . GLY A 1 179 ? -1.413 -19.281 7.508 1 96.81 179 GLY A O 1
ATOM 1424 N N . LEU A 1 180 ? -2.262 -17.297 7.102 1 98.5 180 LEU A N 1
ATOM 1425 C CA . LEU A 1 180 ? -2.17 -17.438 5.652 1 98.5 180 LEU A CA 1
ATOM 1426 C C . LEU A 1 180 ? -1.037 -16.578 5.09 1 98.5 180 LEU A C 1
ATOM 1428 O O . LEU A 1 180 ? -0.543 -15.68 5.762 1 98.5 180 LEU A O 1
ATOM 1432 N N . HIS A 1 181 ? -0.56 -16.969 3.918 1 98.25 181 HIS A N 1
ATOM 1433 C CA . HIS A 1 181 ? 0.437 -16.219 3.156 1 98.25 181 HIS A CA 1
ATOM 1434 C C . HIS A 1 181 ? -0.097 -15.828 1.782 1 98.25 181 HIS A C 1
ATOM 1436 O O . HIS A 1 181 ? -1.21 -16.219 1.414 1 98.25 181 HIS A O 1
ATOM 1442 N N . THR A 1 182 ? 0.694 -15.047 1.11 1 98.81 182 THR A N 1
ATOM 1443 C CA . THR A 1 182 ? 0.277 -14.523 -0.186 1 98.81 182 THR A CA 1
ATOM 1444 C C . THR A 1 182 ? 1.474 -14.375 -1.121 1 98.81 182 THR A C 1
ATOM 1446 O O . THR A 1 182 ? 2.621 -14.539 -0.701 1 98.81 182 THR A O 1
ATOM 1449 N N . CYS A 1 183 ? 1.197 -14.148 -2.348 1 98.81 183 CYS A N 1
ATOM 1450 C CA . CYS A 1 183 ? 2.152 -13.703 -3.354 1 98.81 183 CYS A CA 1
ATOM 1451 C C . CYS A 1 183 ? 1.486 -12.773 -4.367 1 98.81 183 CYS A C 1
ATOM 1453 O O . CYS A 1 183 ? 0.675 -13.219 -5.18 1 98.81 183 CYS A O 1
ATOM 1455 N N . PRO A 1 184 ? 1.768 -11.453 -4.223 1 98.88 184 PRO A N 1
ATOM 1456 C CA . PRO A 1 184 ? 1.277 -10.586 -5.297 1 98.88 184 PRO A CA 1
ATOM 1457 C C . PRO A 1 184 ? 1.966 -10.859 -6.633 1 98.88 184 PRO A C 1
ATOM 1459 O O . PRO A 1 184 ? 3.164 -11.148 -6.668 1 98.88 184 PRO A O 1
ATOM 1462 N N . GLN A 1 185 ? 1.196 -10.781 -7.758 1 98.88 185 GLN A N 1
ATOM 1463 C CA . GLN A 1 185 ? 1.736 -11.234 -9.031 1 98.88 185 GLN A CA 1
ATOM 1464 C C . GLN A 1 185 ? 1.375 -10.266 -10.156 1 98.88 185 GLN A C 1
ATOM 1466 O O . GLN A 1 185 ? 0.21 -10.164 -10.547 1 98.88 185 GLN A O 1
ATOM 1471 N N . ALA A 1 186 ? 2.371 -9.578 -10.664 1 98.5 186 ALA A N 1
ATOM 1472 C CA . ALA A 1 186 ? 2.215 -8.781 -11.883 1 98.5 186 ALA A CA 1
ATOM 1473 C C . ALA A 1 186 ? 2.336 -9.648 -13.125 1 98.5 186 ALA A C 1
ATOM 1475 O O . ALA A 1 186 ? 2.025 -9.203 -14.234 1 98.5 186 ALA A O 1
ATOM 1476 N N . ALA A 1 187 ? 2.73 -10.891 -12.977 1 98.25 187 ALA A N 1
ATOM 1477 C CA . ALA A 1 187 ? 2.906 -11.828 -14.086 1 98.25 187 ALA A CA 1
ATOM 1478 C C . ALA A 1 187 ? 1.612 -11.984 -14.883 1 98.25 187 ALA A C 1
ATOM 1480 O O . ALA A 1 187 ? 1.642 -12.32 -16.062 1 98.25 187 ALA A O 1
ATOM 1481 N N . PHE A 1 188 ? 0.495 -11.703 -14.234 1 98.81 188 PHE A N 1
ATOM 1482 C CA . PHE A 1 188 ? -0.816 -11.883 -14.844 1 98.81 188 PHE A CA 1
ATOM 1483 C C . PHE A 1 188 ? -1.112 -10.75 -15.828 1 98.81 188 PHE A C 1
ATOM 1485 O O . PHE A 1 188 ? -1.974 -10.891 -16.703 1 98.81 188 PHE A O 1
ATOM 1492 N N . ASN A 1 189 ? -0.434 -9.602 -15.695 1 98.62 189 ASN A N 1
ATOM 1493 C CA . ASN A 1 189 ? -0.838 -8.344 -16.312 1 98.62 189 ASN A CA 1
ATOM 1494 C C . ASN A 1 189 ? -0.852 -8.453 -17.844 1 98.62 189 ASN A C 1
ATOM 1496 O O . ASN A 1 189 ? -1.781 -7.973 -18.484 1 98.62 189 ASN A O 1
ATOM 1500 N N . PRO A 1 190 ? 0.149 -9.117 -18.484 1 98.31 190 PRO A N 1
ATOM 1501 C CA . PRO A 1 190 ? 0.102 -9.219 -19.938 1 98.31 190 PRO A CA 1
ATOM 1502 C C . PRO A 1 190 ? -1.127 -9.977 -20.438 1 98.31 190 PRO A C 1
ATOM 1504 O O . PRO A 1 190 ? -1.583 -9.75 -21.562 1 98.31 190 PRO A O 1
ATOM 1507 N N . PHE A 1 191 ? -1.685 -10.82 -19.625 1 98.75 191 PHE A N 1
ATOM 1508 C CA . PHE A 1 191 ? -2.783 -11.68 -20.047 1 98.75 191 PHE A CA 1
ATOM 1509 C C . PHE A 1 191 ? -4.121 -11.125 -19.562 1 98.75 191 PHE A C 1
ATOM 1511 O O . PHE A 1 191 ? -5.078 -11.883 -19.391 1 98.75 191 PHE A O 1
ATOM 1518 N N . HIS A 1 192 ? -4.227 -9.82 -19.328 1 98.62 192 HIS A N 1
ATOM 1519 C CA . HIS A 1 192 ? -5.402 -9.188 -18.734 1 98.62 192 HIS A CA 1
ATOM 1520 C C . HIS A 1 192 ? -6.648 -9.469 -19.578 1 98.62 192 HIS A C 1
ATOM 1522 O O . HIS A 1 192 ? -7.738 -9.648 -19.031 1 98.62 192 HIS A O 1
ATOM 1528 N N . ARG A 1 193 ? -6.535 -9.531 -20.906 1 98 193 ARG A N 1
ATOM 1529 C CA . ARG A 1 193 ? -7.719 -9.758 -21.734 1 98 193 ARG A CA 1
ATOM 1530 C C . ARG A 1 193 ? -8.336 -11.117 -21.453 1 98 193 ARG A C 1
ATOM 1532 O O . ARG A 1 193 ? -9.555 -11.242 -21.312 1 98 193 ARG A O 1
ATOM 1539 N N . LEU A 1 194 ? -7.48 -12.117 -21.359 1 98.19 194 LEU A N 1
ATOM 1540 C CA . LEU A 1 194 ? -7.93 -13.469 -21.047 1 98.19 194 LEU A CA 1
ATOM 1541 C C . LEU A 1 194 ? -8.555 -13.523 -19.656 1 98.19 194 LEU A C 1
ATOM 1543 O O . LEU A 1 194 ? -9.609 -14.141 -19.469 1 98.19 194 LEU A O 1
ATOM 1547 N N . ILE A 1 195 ? -7.98 -12.867 -18.75 1 98.88 195 ILE A N 1
ATOM 1548 C CA . ILE A 1 195 ? -8.414 -12.875 -17.359 1 98.88 195 ILE A CA 1
ATOM 1549 C C . ILE A 1 195 ? -9.75 -12.141 -17.219 1 98.88 195 ILE A C 1
ATOM 1551 O O . ILE A 1 195 ? -10.695 -12.672 -16.641 1 98.88 195 ILE A O 1
ATOM 1555 N N . MET A 1 196 ? -9.828 -10.922 -17.812 1 98.75 196 MET A N 1
ATOM 1556 C CA . MET A 1 196 ? -11.039 -10.117 -17.703 1 98.75 196 MET A CA 1
ATOM 1557 C C . MET A 1 196 ? -12.227 -10.812 -18.359 1 98.75 196 MET A C 1
ATOM 1559 O O . MET A 1 196 ? -13.352 -10.742 -17.859 1 98.75 196 MET A O 1
ATOM 1563 N N . ALA A 1 197 ? -11.969 -11.516 -19.453 1 98.62 197 ALA A N 1
ATOM 1564 C CA . ALA A 1 197 ? -13.016 -12.297 -20.109 1 98.62 197 ALA A CA 1
ATOM 1565 C C . ALA A 1 197 ? -13.492 -13.438 -19.219 1 98.62 197 ALA A C 1
ATOM 1567 O O . ALA A 1 197 ? -14.703 -13.656 -19.078 1 98.62 197 ALA A O 1
ATOM 1568 N N . HIS A 1 198 ? -12.594 -14.133 -18.594 1 98.81 198 HIS A N 1
ATOM 1569 C CA . HIS A 1 198 ? -12.922 -15.234 -17.703 1 98.81 198 HIS A CA 1
ATOM 1570 C C . HIS A 1 198 ? -13.758 -14.758 -16.516 1 98.81 198 HIS A C 1
ATOM 1572 O O . HIS A 1 198 ? -14.688 -15.445 -16.094 1 98.81 198 HIS A O 1
ATOM 1578 N N . LEU A 1 199 ? -13.438 -13.57 -16.016 1 98.81 199 LEU A N 1
ATOM 1579 C CA . LEU A 1 199 ? -14.109 -13.016 -14.844 1 98.81 199 LEU A CA 1
ATOM 1580 C C . LEU A 1 199 ? -15.484 -12.469 -15.219 1 98.81 199 LEU A C 1
ATOM 1582 O O . LEU A 1 199 ? -16.312 -12.227 -14.344 1 98.81 199 LEU A O 1
ATOM 1586 N N . GLY A 1 200 ? -15.703 -12.219 -16.484 1 98.5 200 GLY A N 1
ATOM 1587 C CA . GLY A 1 200 ? -16.906 -11.5 -16.891 1 98.5 200 GLY A CA 1
ATOM 1588 C C . GLY A 1 200 ? -16.922 -10.055 -16.438 1 98.5 200 GLY A C 1
ATOM 1589 O O . GLY A 1 200 ? -17.969 -9.508 -16.125 1 98.5 200 GLY A O 1
ATOM 1590 N N . ALA A 1 201 ? -15.75 -9.508 -16.328 1 97.62 201 ALA A N 1
ATOM 1591 C CA . ALA A 1 201 ? -15.633 -8.133 -15.852 1 97.62 201 ALA A CA 1
ATOM 1592 C C . ALA A 1 201 ? -16.016 -7.137 -16.938 1 97.62 201 ALA A C 1
ATOM 1594 O O . ALA A 1 201 ? -15.742 -7.367 -18.125 1 97.62 201 ALA A O 1
ATOM 1595 N N . PRO A 1 202 ? -16.641 -6.059 -16.578 1 97.19 202 PRO A N 1
ATOM 1596 C CA . PRO A 1 202 ? -17.016 -5.059 -17.594 1 97.19 202 PRO A CA 1
ATOM 1597 C C . PRO A 1 202 ? -15.805 -4.348 -18.188 1 97.19 202 PRO A C 1
ATOM 1599 O O . PRO A 1 202 ? -14.727 -4.34 -17.578 1 97.19 202 PRO A O 1
ATOM 1602 N N . GLU A 1 203 ? -15.969 -3.682 -19.328 1 96.56 203 GLU A N 1
ATOM 1603 C CA . GLU A 1 203 ? -14.898 -3.02 -20.062 1 96.56 203 GLU A CA 1
ATOM 1604 C C . GLU A 1 203 ? -14.344 -1.828 -19.281 1 96.56 203 GLU A C 1
ATOM 1606 O O . GLU A 1 203 ? -13.18 -1.456 -19.453 1 96.56 203 GLU A O 1
ATOM 1611 N N . GLN A 1 204 ? -15.109 -1.342 -18.422 1 96.5 204 GLN A N 1
ATOM 1612 C CA . GLN A 1 204 ? -14.727 -0.172 -17.625 1 96.5 204 GLN A CA 1
ATOM 1613 C C . GLN A 1 204 ? -13.695 -0.534 -16.562 1 96.5 204 GLN A C 1
ATOM 1615 O O . GLN A 1 204 ? -13.055 0.348 -15.992 1 96.5 204 GLN A O 1
ATOM 1620 N N . GLU A 1 205 ? -13.539 -1.802 -16.328 1 97.25 205 GLU A N 1
ATOM 1621 C CA . GLU A 1 205 ? -12.562 -2.25 -15.336 1 97.25 205 GLU A CA 1
ATOM 1622 C C . GLU A 1 205 ? -11.258 -2.676 -16 1 97.25 205 GLU A C 1
ATOM 1624 O O . GLU A 1 205 ? -11.273 -3.225 -17.109 1 97.25 205 GLU A O 1
ATOM 1629 N N . MET A 1 206 ? -10.273 -2.348 -15.305 1 97.88 206 MET A N 1
ATOM 1630 C CA . MET A 1 206 ? -8.93 -2.74 -15.711 1 97.88 206 MET A CA 1
ATOM 1631 C C . MET A 1 206 ? -8.273 -3.625 -14.656 1 97.88 206 MET A C 1
ATOM 1633 O O . MET A 1 206 ? -8.43 -3.385 -13.453 1 97.88 206 MET A O 1
ATOM 1637 N N . LEU A 1 207 ? -7.551 -4.645 -15.148 1 98.81 207 LEU A N 1
ATOM 1638 C CA . LEU A 1 207 ? -6.809 -5.48 -14.219 1 98.81 207 LEU A CA 1
ATOM 1639 C C . LEU A 1 207 ? -5.648 -4.707 -13.602 1 98.81 207 LEU A C 1
ATOM 1641 O O . LEU A 1 207 ? -4.848 -4.102 -14.32 1 98.81 207 LEU A O 1
ATOM 1645 N N . VAL A 1 208 ? -5.562 -4.699 -12.297 1 98.69 208 VAL A N 1
ATOM 1646 C CA . VAL A 1 208 ? -4.445 -4.098 -11.578 1 98.69 208 VAL A CA 1
ATOM 1647 C C . VAL A 1 208 ? -3.318 -5.117 -11.43 1 98.69 208 VAL A C 1
ATOM 1649 O O . VAL A 1 208 ? -2.184 -4.863 -11.844 1 98.69 208 VAL A O 1
ATOM 1652 N N . CYS A 1 209 ? -3.617 -6.246 -10.828 1 98.81 209 CYS A N 1
ATOM 1653 C CA . CYS A 1 209 ? -2.721 -7.383 -10.648 1 98.81 209 CYS A CA 1
ATOM 1654 C C . CYS A 1 209 ? -3.455 -8.562 -10.031 1 98.81 209 CYS A C 1
ATOM 1656 O O . CYS A 1 209 ? -4.668 -8.508 -9.82 1 98.81 209 CYS A O 1
ATOM 1658 N N . GLY A 1 210 ? -2.748 -9.672 -9.883 1 98.94 210 GLY A N 1
ATOM 1659 C CA . GLY A 1 210 ? -3.264 -10.82 -9.148 1 98.94 210 GLY A CA 1
ATOM 1660 C C . GLY A 1 210 ? -2.51 -11.094 -7.863 1 98.94 210 GLY A C 1
ATOM 1661 O O . GLY A 1 210 ? -1.491 -10.453 -7.586 1 98.94 210 GLY A O 1
ATOM 1662 N N . MET A 1 211 ? -3.064 -12.031 -7.09 1 99 211 MET A N 1
ATOM 1663 C CA . MET A 1 211 ? -2.441 -12.461 -5.84 1 99 211 MET A CA 1
ATOM 1664 C C . MET A 1 211 ? -2.836 -13.891 -5.492 1 99 211 MET A C 1
ATOM 1666 O O . MET A 1 211 ? -4.008 -14.258 -5.586 1 99 211 MET A O 1
ATOM 1670 N N . SER A 1 212 ? -1.846 -14.68 -5.168 1 98.94 212 SER A N 1
ATOM 1671 C CA . SER A 1 212 ? -2.092 -16.016 -4.625 1 98.94 212 SER A CA 1
ATOM 1672 C C . SER A 1 212 ? -2.264 -15.961 -3.109 1 98.94 212 SER A C 1
ATOM 1674 O O . SER A 1 212 ? -1.592 -15.188 -2.426 1 98.94 212 SER A O 1
ATOM 1676 N N . LEU A 1 213 ? -3.16 -16.766 -2.543 1 98.94 213 LEU A N 1
ATOM 1677 C CA . LEU A 1 213 ? -3.461 -16.781 -1.115 1 98.94 213 LEU A CA 1
ATOM 1678 C C . LEU A 1 213 ? -3.67 -18.203 -0.622 1 98.94 213 LEU A C 1
ATOM 1680 O O . LEU A 1 213 ? -4.383 -18.984 -1.256 1 98.94 213 LEU A O 1
ATOM 1684 N N . GLY A 1 214 ? -2.98 -18.578 0.432 1 98.81 214 GLY A N 1
ATOM 1685 C CA . GLY A 1 214 ? -3.137 -19.906 1.019 1 98.81 214 GLY A CA 1
ATOM 1686 C C . GLY A 1 214 ? -2.146 -20.188 2.133 1 98.81 214 GLY A C 1
ATOM 1687 O O . GLY A 1 214 ? -1.505 -19.266 2.645 1 98.81 214 GLY A O 1
ATOM 1688 N N . HIS A 1 215 ? -2.109 -21.422 2.533 1 98.5 215 HIS A N 1
ATOM 1689 C CA . HIS A 1 215 ? -1.133 -21.891 3.514 1 98.5 215 HIS A CA 1
ATOM 1690 C C . HIS A 1 215 ? 0.203 -22.203 2.852 1 98.5 215 HIS A C 1
ATOM 1692 O O . HIS A 1 215 ? 0.244 -22.906 1.832 1 98.5 215 HIS A O 1
ATOM 1698 N N . VAL A 1 216 ? 1.231 -21.719 3.459 1 97.88 216 VAL A N 1
ATOM 1699 C CA . VAL A 1 216 ? 2.57 -21.922 2.918 1 97.88 216 VAL A CA 1
ATOM 1700 C C . VAL A 1 216 ? 2.93 -23.406 2.971 1 97.88 216 VAL A C 1
ATOM 1702 O O . VAL A 1 216 ? 2.537 -24.109 3.9 1 97.88 216 VAL A O 1
ATOM 1705 N N . ASP A 1 217 ? 3.594 -23.938 1.98 1 97.75 217 ASP A N 1
ATOM 1706 C CA . ASP A 1 217 ? 4.305 -25.203 2.082 1 97.75 217 ASP A CA 1
ATOM 1707 C C . ASP A 1 217 ? 5.68 -25.016 2.721 1 97.75 217 ASP A C 1
ATOM 1709 O O . ASP A 1 217 ? 6.609 -24.531 2.072 1 97.75 217 ASP A O 1
ATOM 1713 N N . PRO A 1 218 ? 5.84 -25.359 3.949 1 94 218 PRO A N 1
ATOM 1714 C CA . PRO A 1 218 ? 7.098 -25.047 4.641 1 94 218 PRO A CA 1
ATOM 1715 C C . PRO A 1 218 ? 8.266 -25.891 4.133 1 94 218 PRO A C 1
ATOM 1717 O O . PRO A 1 218 ? 9.422 -25.594 4.438 1 94 218 PRO A O 1
ATOM 1720 N N . ALA A 1 219 ? 7.961 -26.906 3.33 1 95.69 219 ALA A N 1
ATOM 1721 C CA . ALA A 1 219 ? 9.008 -27.812 2.855 1 95.69 219 ALA A CA 1
ATOM 1722 C C . ALA A 1 219 ? 9.578 -27.344 1.521 1 95.69 219 ALA A C 1
ATOM 1724 O O . ALA A 1 219 ? 10.609 -27.844 1.068 1 95.69 219 ALA A O 1
ATOM 1725 N N . ALA A 1 220 ? 8.922 -26.406 0.917 1 96.38 220 ALA A N 1
ATOM 1726 C CA . ALA A 1 220 ? 9.328 -25.953 -0.413 1 96.38 220 ALA A CA 1
ATOM 1727 C C . ALA A 1 220 ? 10.539 -25.031 -0.332 1 96.38 220 ALA A C 1
ATOM 1729 O O . ALA A 1 220 ? 10.484 -23.984 0.323 1 96.38 220 ALA A O 1
ATOM 1730 N N . ILE A 1 221 ? 11.578 -25.297 -1.085 1 97 221 ILE A N 1
ATOM 1731 C CA . ILE A 1 221 ? 12.836 -24.562 -1.005 1 97 221 ILE A CA 1
ATOM 1732 C C . ILE A 1 221 ? 12.625 -23.125 -1.497 1 97 221 ILE A C 1
ATOM 1734 O O . ILE A 1 221 ? 13.25 -22.188 -0.992 1 97 221 ILE A O 1
ATOM 1738 N N . GLU A 1 222 ? 11.758 -22.938 -2.553 1 95.88 222 GLU A N 1
ATOM 1739 C CA . GLU A 1 222 ? 11.516 -21.609 -3.102 1 95.88 222 GLU A CA 1
ATOM 1740 C C . GLU A 1 222 ? 10.953 -20.656 -2.041 1 95.88 222 GLU A C 1
ATOM 1742 O O . GLU A 1 222 ? 11.055 -19.438 -2.17 1 95.88 222 GLU A O 1
ATOM 1747 N N . ASN A 1 223 ? 10.336 -21.188 -0.953 1 96.38 223 ASN A N 1
ATOM 1748 C CA . ASN A 1 223 ? 9.734 -20.359 0.092 1 96.38 223 ASN A CA 1
ATOM 1749 C C . ASN A 1 223 ? 10.758 -19.969 1.152 1 96.38 223 ASN A C 1
ATOM 1751 O O . ASN A 1 223 ? 10.43 -19.266 2.107 1 96.38 223 ASN A O 1
ATOM 1755 N N . THR A 1 224 ? 11.992 -20.297 0.977 1 94.81 224 THR A N 1
ATOM 1756 C CA . THR A 1 224 ? 13.039 -19.938 1.92 1 94.81 224 THR A CA 1
ATOM 1757 C C . THR A 1 224 ? 13.797 -18.703 1.436 1 94.81 224 THR A C 1
ATOM 1759 O O . THR A 1 224 ? 14.695 -18.219 2.115 1 94.81 224 THR A O 1
ATOM 1762 N N . LEU A 1 225 ? 13.438 -18.219 0.281 1 94.81 225 LEU A N 1
ATOM 1763 C CA . LEU A 1 225 ? 14.102 -17.031 -0.247 1 94.81 225 LEU A CA 1
ATOM 1764 C C . LEU A 1 225 ? 13.906 -15.836 0.688 1 94.81 225 LEU A C 1
ATOM 1766 O O . LEU A 1 225 ? 12.773 -15.508 1.049 1 94.81 225 LEU A O 1
ATOM 1770 N N . VAL A 1 226 ? 14.922 -15.195 1.125 1 92.69 226 VAL A N 1
ATOM 1771 C CA . VAL A 1 226 ? 14.898 -13.938 1.855 1 92.69 226 VAL A CA 1
ATOM 1772 C C . VAL A 1 226 ? 15.531 -12.836 1.007 1 92.69 226 VAL A C 1
ATOM 1774 O O . VAL A 1 226 ? 16.75 -12.828 0.801 1 92.69 226 VAL A O 1
ATOM 1777 N N . THR A 1 227 ? 14.672 -11.961 0.526 1 94.44 227 THR A N 1
ATOM 1778 C CA . THR A 1 227 ? 15.188 -10.898 -0.331 1 94.44 227 THR A CA 1
ATOM 1779 C C . THR A 1 227 ? 15.898 -9.836 0.496 1 94.44 227 THR A C 1
ATOM 1781 O O . THR A 1 227 ? 15.461 -9.508 1.602 1 94.44 227 THR A O 1
ATOM 1784 N N . GLU A 1 228 ? 16.938 -9.344 -0.022 1 94.56 228 GLU A N 1
ATOM 1785 C CA . GLU A 1 228 ? 17.688 -8.273 0.636 1 94.56 228 GLU A CA 1
ATOM 1786 C C . GLU A 1 228 ? 16.906 -6.957 0.58 1 94.56 228 GLU A C 1
ATOM 1788 O O . GLU A 1 228 ? 16.297 -6.633 -0.441 1 94.56 228 GLU A O 1
ATOM 1793 N N . ARG A 1 229 ? 16.922 -6.227 1.647 1 96.75 229 ARG A N 1
ATOM 1794 C CA . ARG A 1 229 ? 16.312 -4.902 1.716 1 96.75 229 ARG A CA 1
ATOM 1795 C C . ARG A 1 229 ? 17.344 -3.848 2.104 1 96.75 229 ARG A C 1
ATOM 1797 O O . ARG A 1 229 ? 18.203 -4.086 2.967 1 96.75 229 ARG A O 1
ATOM 1804 N N . GLU A 1 230 ? 17.25 -2.721 1.4 1 97.56 230 GLU A N 1
ATOM 1805 C CA . GLU A 1 230 ? 18.078 -1.582 1.807 1 97.56 230 GLU A CA 1
ATOM 1806 C C . GLU A 1 230 ? 17.703 -1.108 3.209 1 97.56 230 GLU A C 1
ATOM 1808 O O . GLU A 1 230 ? 16.516 -0.969 3.529 1 97.56 230 GLU A O 1
ATOM 1813 N N . PRO A 1 231 ? 18.766 -0.905 4.066 1 97.69 231 PRO A N 1
ATOM 1814 C CA . PRO A 1 231 ? 18.438 -0.284 5.348 1 97.69 231 PRO A CA 1
ATOM 1815 C C . PRO A 1 231 ? 17.828 1.112 5.191 1 97.69 231 PRO A C 1
ATOM 1817 O O . PRO A 1 231 ? 18.203 1.847 4.27 1 97.69 231 PRO A O 1
ATOM 1820 N N . ALA A 1 232 ? 16.984 1.489 6.121 1 98.5 232 ALA A N 1
ATOM 1821 C CA . ALA A 1 232 ? 16.281 2.766 6.047 1 98.5 232 ALA A CA 1
ATOM 1822 C C . ALA A 1 232 ? 17.266 3.926 5.895 1 98.5 232 ALA A C 1
ATOM 1824 O O . ALA A 1 232 ? 16.984 4.887 5.176 1 98.5 232 ALA A O 1
ATOM 1825 N N . ALA A 1 233 ? 18.375 3.834 6.516 1 98.38 233 ALA A N 1
ATOM 1826 C CA . ALA A 1 233 ? 19.359 4.914 6.477 1 98.38 233 ALA A CA 1
ATOM 1827 C C . ALA A 1 233 ? 19.812 5.188 5.047 1 98.38 233 ALA A C 1
ATOM 1829 O O . ALA A 1 233 ? 20.219 6.309 4.723 1 98.38 233 ALA A O 1
ATOM 1830 N N . ALA A 1 234 ? 19.703 4.168 4.211 1 98.25 234 ALA A N 1
ATOM 1831 C CA . ALA A 1 234 ? 20.219 4.285 2.846 1 98.25 234 ALA A CA 1
ATOM 1832 C C . ALA A 1 234 ? 19.234 5.027 1.953 1 98.25 234 ALA A C 1
ATOM 1834 O O . ALA A 1 234 ? 19.625 5.656 0.969 1 98.25 234 ALA A O 1
ATOM 1835 N N . PHE A 1 235 ? 17.922 5.043 2.314 1 98.62 235 PHE A N 1
ATOM 1836 C CA . PHE A 1 235 ? 16.969 5.664 1.415 1 98.62 235 PHE A CA 1
ATOM 1837 C C . PHE A 1 235 ? 16.25 6.824 2.102 1 98.62 235 PHE A C 1
ATOM 1839 O O . PHE A 1 235 ? 15.273 7.355 1.577 1 98.62 235 PHE A O 1
ATOM 1846 N N . THR A 1 236 ? 16.766 7.238 3.295 1 98.88 236 THR A N 1
ATOM 1847 C CA . THR A 1 236 ? 16.141 8.312 4.062 1 98.88 236 THR A CA 1
ATOM 1848 C C . THR A 1 236 ? 17.094 9.492 4.211 1 98.88 236 THR A C 1
ATOM 1850 O O . THR A 1 236 ? 18.281 9.312 4.496 1 98.88 236 THR A O 1
ATOM 1853 N N . THR A 1 237 ? 16.641 10.672 3.908 1 98.88 237 THR A N 1
ATOM 1854 C CA . THR A 1 237 ? 17.344 11.914 4.195 1 98.88 237 THR A CA 1
ATOM 1855 C C . THR A 1 237 ? 16.641 12.711 5.281 1 98.88 237 THR A C 1
ATOM 1857 O O . THR A 1 237 ? 15.445 13 5.168 1 98.88 237 THR A O 1
ATOM 1860 N N . PHE A 1 238 ? 17.375 13.094 6.348 1 98.81 238 PHE A N 1
ATOM 1861 C CA . PHE A 1 238 ? 16.797 13.867 7.445 1 98.81 238 PHE A CA 1
ATOM 1862 C C . PHE A 1 238 ? 17.078 15.352 7.262 1 98.81 238 PHE A C 1
ATOM 1864 O O . PHE A 1 238 ? 18.172 15.742 6.879 1 98.81 238 PHE A O 1
ATOM 1871 N N . HIS A 1 239 ? 16.047 16.109 7.449 1 98.75 239 HIS A N 1
ATOM 1872 C CA . HIS A 1 239 ? 16.094 17.562 7.434 1 98.75 239 HIS A CA 1
ATOM 1873 C C . HIS A 1 239 ? 15.68 18.141 8.781 1 98.75 239 HIS A C 1
ATOM 1875 O O . HIS A 1 239 ? 14.492 18.406 9 1 98.75 239 HIS A O 1
ATOM 1881 N N . PRO A 1 240 ? 16.625 18.5 9.648 1 97.25 240 PRO A N 1
ATOM 1882 C CA . PRO A 1 240 ? 16.281 18.984 10.992 1 97.25 240 PRO A CA 1
ATOM 1883 C C . PRO A 1 240 ? 15.906 20.469 11.008 1 97.25 240 PRO A C 1
ATOM 1885 O O . PRO A 1 240 ? 16.328 21.219 10.133 1 97.25 240 PRO A O 1
ATOM 1888 N N . MET B 1 1 ? 18.453 -2.645 13.039 1 41.72 1 MET B N 1
ATOM 1889 C CA . MET B 1 1 ? 18.078 -3.973 13.516 1 41.72 1 MET B CA 1
ATOM 1890 C C . MET B 1 1 ? 17.578 -4.84 12.367 1 41.72 1 MET B C 1
ATOM 1892 O O . MET B 1 1 ? 16.656 -4.445 11.641 1 41.72 1 MET B O 1
ATOM 1896 N N . SER B 1 2 ? 18.422 -5.641 11.891 1 50 2 SER B N 1
ATOM 1897 C CA . SER B 1 2 ? 18.125 -6.539 10.789 1 50 2 SER B CA 1
ATOM 1898 C C . SER B 1 2 ? 16.984 -7.488 11.141 1 50 2 SER B C 1
ATOM 1900 O O . SER B 1 2 ? 17.016 -8.148 12.188 1 50 2 SER B O 1
ATOM 1902 N N . PHE B 1 3 ? 15.68 -7.078 10.742 1 61.91 3 PHE B N 1
ATOM 1903 C CA . PHE B 1 3 ? 14.586 -8.023 10.93 1 61.91 3 PHE B CA 1
ATOM 1904 C C . PHE B 1 3 ? 14.797 -9.266 10.078 1 61.91 3 PHE B C 1
ATOM 1906 O O . PHE B 1 3 ? 15.016 -9.164 8.867 1 61.91 3 PHE B O 1
ATOM 1913 N N . THR B 1 4 ? 15.305 -10.297 10.719 1 64.69 4 THR B N 1
ATOM 1914 C CA . THR B 1 4 ? 15.266 -11.547 9.961 1 64.69 4 THR B CA 1
ATOM 1915 C C . THR B 1 4 ? 13.836 -12.047 9.812 1 64.69 4 THR B C 1
ATOM 1917 O O . THR B 1 4 ? 13.156 -12.305 10.805 1 64.69 4 THR B O 1
ATOM 1920 N N . PRO B 1 5 ? 13.367 -11.906 8.57 1 74.06 5 PRO B N 1
ATOM 1921 C CA . PRO B 1 5 ? 12.008 -12.43 8.375 1 74.06 5 PRO B CA 1
ATOM 1922 C C . PRO B 1 5 ? 11.844 -13.852 8.891 1 74.06 5 PRO B C 1
ATOM 1924 O O . PRO B 1 5 ? 12.734 -14.688 8.719 1 74.06 5 PRO B O 1
ATOM 1927 N N . ASP B 1 6 ? 10.875 -14.023 9.742 1 81.19 6 ASP B N 1
ATOM 1928 C CA . ASP B 1 6 ? 10.523 -15.359 10.203 1 81.19 6 ASP B CA 1
ATOM 1929 C C . ASP B 1 6 ? 9.281 -15.883 9.469 1 81.19 6 ASP B C 1
ATOM 1931 O O . ASP B 1 6 ? 8.156 -15.656 9.922 1 81.19 6 ASP B O 1
ATOM 1935 N N . ILE B 1 7 ? 9.5 -16.609 8.422 1 78.75 7 ILE B N 1
ATOM 1936 C CA . ILE B 1 7 ? 8.391 -17.109 7.613 1 78.75 7 ILE B CA 1
ATOM 1937 C C . ILE B 1 7 ? 7.531 -18.047 8.438 1 78.75 7 ILE B C 1
ATOM 1939 O O . ILE B 1 7 ? 6.398 -18.359 8.062 1 78.75 7 ILE B O 1
ATOM 1943 N N . HIS B 1 8 ? 8.062 -18.438 9.609 1 85.31 8 HIS B N 1
ATOM 1944 C CA . HIS B 1 8 ? 7.348 -19.406 10.438 1 85.31 8 HIS B CA 1
ATOM 1945 C C . HIS B 1 8 ? 6.484 -18.703 11.484 1 85.31 8 HIS B C 1
ATOM 1947 O O . HIS B 1 8 ? 5.773 -19.359 12.25 1 85.31 8 HIS B O 1
ATOM 1953 N N . PHE B 1 9 ? 6.566 -17.453 11.414 1 92.31 9 PHE B N 1
ATOM 1954 C CA . PHE B 1 9 ? 5.699 -16.719 12.32 1 92.31 9 PHE B CA 1
ATOM 1955 C C . PHE B 1 9 ? 4.246 -17.125 12.141 1 92.31 9 PHE B C 1
ATOM 1957 O O . PHE B 1 9 ? 3.73 -17.125 11.023 1 92.31 9 PHE B O 1
ATOM 1964 N N . GLN B 1 10 ? 3.643 -17.625 13.211 1 94 10 GLN B N 1
ATOM 1965 C CA . GLN B 1 10 ? 2.219 -17.938 13.281 1 94 10 GLN B CA 1
ATOM 1966 C C . GLN B 1 10 ? 1.552 -17.188 14.438 1 94 10 GLN B C 1
ATOM 1968 O O . GLN B 1 10 ? 1.837 -17.469 15.609 1 94 10 GLN B O 1
ATOM 1973 N N . ALA B 1 11 ? 0.666 -16.328 14.078 1 96.06 11 ALA B N 1
ATOM 1974 C CA . ALA B 1 11 ? 0.009 -15.539 15.117 1 96.06 11 ALA B CA 1
ATOM 1975 C C . ALA B 1 11 ? -0.932 -16.406 15.953 1 96.06 11 ALA B C 1
ATOM 1977 O O . ALA B 1 11 ? -1.696 -17.203 15.398 1 96.06 11 ALA B O 1
ATOM 1978 N N . ASP B 1 12 ? -0.835 -16.25 17.234 1 96.94 12 ASP B N 1
ATOM 1979 C CA . ASP B 1 12 ? -1.92 -16.781 18.062 1 96.94 12 ASP B CA 1
ATOM 1980 C C . ASP B 1 12 ? -3.1 -15.812 18.094 1 96.94 12 ASP B C 1
ATOM 1982 O O . ASP B 1 12 ? -3.105 -14.805 17.375 1 96.94 12 ASP B O 1
ATOM 1986 N N . ALA B 1 13 ? -4.055 -16.172 18.906 1 97.06 13 ALA B N 1
ATOM 1987 C CA . ALA B 1 13 ? -5.297 -15.406 18.875 1 97.06 13 ALA B CA 1
ATOM 1988 C C . ALA B 1 13 ? -5.059 -13.953 19.281 1 97.06 13 ALA B C 1
ATOM 1990 O O . ALA B 1 13 ? -5.57 -13.031 18.656 1 97.06 13 ALA B O 1
ATOM 1991 N N . ALA B 1 14 ? -4.301 -13.688 20.344 1 96.25 14 ALA B N 1
ATOM 1992 C CA . ALA B 1 14 ? -4.023 -12.336 20.828 1 96.25 14 ALA B CA 1
ATOM 1993 C C . ALA B 1 14 ? -3.188 -11.555 19.812 1 96.25 14 ALA B C 1
ATOM 1995 O O . ALA B 1 14 ? -3.416 -10.359 19.609 1 96.25 14 ALA B O 1
ATOM 1996 N N . GLN B 1 15 ? -2.215 -12.234 19.234 1 97.69 15 GLN B N 1
ATOM 1997 C CA . GLN B 1 15 ? -1.374 -11.617 18.203 1 97.69 15 GLN B CA 1
ATOM 1998 C C . GLN B 1 15 ? -2.188 -11.25 16.969 1 97.69 15 GLN B C 1
ATOM 2000 O O . GLN B 1 15 ? -2.002 -10.172 16.391 1 97.69 15 GLN B O 1
ATOM 2005 N N . ALA B 1 16 ? -3.068 -12.164 16.578 1 98.06 16 ALA B N 1
ATOM 2006 C CA . ALA B 1 16 ? -3.955 -11.898 15.453 1 98.06 16 ALA B CA 1
ATOM 2007 C C . ALA B 1 16 ? -4.801 -10.656 15.695 1 98.06 16 ALA B C 1
ATOM 2009 O O . ALA B 1 16 ? -4.961 -9.812 14.805 1 98.06 16 ALA B O 1
ATOM 2010 N N . ASP B 1 17 ? -5.312 -10.508 16.859 1 96.69 17 ASP B N 1
ATOM 2011 C CA . ASP B 1 17 ? -6.113 -9.336 17.219 1 96.69 17 ASP B CA 1
ATOM 2012 C C . ASP B 1 17 ? -5.281 -8.062 17.141 1 96.69 17 ASP B C 1
ATOM 2014 O O . ASP B 1 17 ? -5.781 -7.016 16.719 1 96.69 17 ASP B O 1
ATOM 2018 N N . ALA B 1 18 ? -4.039 -8.141 17.578 1 97.69 18 ALA B N 1
ATOM 2019 C CA . ALA B 1 18 ? -3.154 -6.98 17.547 1 97.69 18 ALA B CA 1
ATOM 2020 C C . ALA B 1 18 ? -2.896 -6.539 16.109 1 97.69 18 ALA B C 1
ATOM 2022 O O . ALA B 1 18 ? -2.908 -5.344 15.805 1 97.69 18 ALA B O 1
ATOM 2023 N N . ILE B 1 19 ? -2.641 -7.523 15.219 1 98.38 19 ILE B N 1
ATOM 2024 C CA . ILE B 1 19 ? -2.389 -7.246 13.812 1 98.38 19 ILE B CA 1
ATOM 2025 C C . ILE B 1 19 ? -3.613 -6.582 13.188 1 98.38 19 ILE B C 1
ATOM 2027 O O . ILE B 1 19 ? -3.5 -5.535 12.547 1 98.38 19 ILE B O 1
ATOM 2031 N N . VAL B 1 20 ? -4.781 -7.102 13.422 1 98 20 VAL B N 1
ATOM 2032 C CA . VAL B 1 20 ? -6.031 -6.57 12.883 1 98 20 VAL B CA 1
ATOM 2033 C C . VAL B 1 20 ? -6.297 -5.188 13.469 1 98 20 VAL B C 1
ATOM 2035 O O . VAL B 1 20 ? -6.684 -4.262 12.75 1 98 20 VAL B O 1
ATOM 2038 N N . SER B 1 21 ? -6.047 -4.984 14.758 1 97.5 21 SER B N 1
ATOM 2039 C CA . SER B 1 21 ? -6.277 -3.705 15.422 1 97.5 21 SER B CA 1
ATOM 2040 C C . SER B 1 21 ? -5.367 -2.617 14.867 1 97.5 21 SER B C 1
ATOM 2042 O O . SER B 1 21 ? -5.789 -1.471 14.703 1 97.5 21 SER B O 1
ATOM 2044 N N . ALA B 1 22 ? -4.117 -2.996 14.602 1 98.25 22 ALA B N 1
ATOM 2045 C CA . ALA B 1 22 ? -3.199 -2.014 14.031 1 98.25 22 ALA B CA 1
ATOM 2046 C C . ALA B 1 22 ? -3.715 -1.489 12.695 1 98.25 22 ALA B C 1
ATOM 2048 O O . ALA B 1 22 ? -3.678 -0.283 12.438 1 98.25 22 ALA B O 1
ATOM 2049 N N . ILE B 1 23 ? -4.242 -2.391 11.867 1 98.44 23 ILE B N 1
ATOM 2050 C CA . ILE B 1 23 ? -4.746 -2.012 10.555 1 98.44 23 ILE B CA 1
ATOM 2051 C C . ILE B 1 23 ? -6.027 -1.192 10.711 1 98.44 23 ILE B C 1
ATOM 2053 O O . ILE B 1 23 ? -6.172 -0.135 10.094 1 98.44 23 ILE B O 1
ATOM 2057 N N . THR B 1 24 ? -6.914 -1.604 11.578 1 97.12 24 THR B N 1
ATOM 2058 C CA . THR B 1 24 ? -8.242 -1.005 11.625 1 97.12 24 THR B CA 1
ATOM 2059 C C . THR B 1 24 ? -8.227 0.275 12.453 1 97.12 24 THR B C 1
ATOM 2061 O O . THR B 1 24 ? -9.133 1.105 12.336 1 97.12 24 THR B O 1
ATOM 2064 N N . SER B 1 25 ? -7.219 0.453 13.297 1 96.44 25 SER B N 1
ATOM 2065 C CA . SER B 1 25 ? -7.145 1.674 14.094 1 96.44 25 SER B CA 1
ATOM 2066 C C . SER B 1 25 ? -6.383 2.77 13.359 1 96.44 25 SER B C 1
ATOM 2068 O O . SER B 1 25 ? -6.371 3.924 13.789 1 96.44 25 SER B O 1
ATOM 2070 N N . ARG B 1 26 ? -5.715 2.357 12.312 1 96.81 26 ARG B N 1
ATOM 2071 C CA . ARG B 1 26 ? -5.082 3.383 11.484 1 96.81 26 ARG B CA 1
ATOM 2072 C C . ARG B 1 26 ? -6.129 4.297 10.859 1 96.81 26 ARG B C 1
ATOM 2074 O O . ARG B 1 26 ? -7.027 3.832 10.156 1 96.81 26 ARG B O 1
ATOM 2081 N N . THR B 1 27 ? -6.148 5.535 11.133 1 95.88 27 THR B N 1
ATOM 2082 C CA . THR B 1 27 ? -7.016 6.574 10.594 1 95.88 27 THR B CA 1
ATOM 2083 C C . THR B 1 27 ? -6.219 7.844 10.297 1 95.88 27 THR B C 1
ATOM 2085 O O . THR B 1 27 ? -5.102 8.016 10.789 1 95.88 27 THR B O 1
ATOM 2088 N N . SER B 1 28 ? -6.73 8.648 9.422 1 97.44 28 SER B N 1
ATOM 2089 C CA . SER B 1 28 ? -6.074 9.922 9.141 1 97.44 28 SER B CA 1
ATOM 2090 C C . SER B 1 28 ? -6.238 10.891 10.305 1 97.44 28 SER B C 1
ATOM 2092 O O . SER B 1 28 ? -7.328 11.422 10.531 1 97.44 28 SER B O 1
ATOM 2094 N N . ILE B 1 29 ? -5.152 11.117 11 1 97.75 29 ILE B N 1
ATOM 2095 C CA . ILE B 1 29 ? -5.16 12 12.164 1 97.75 29 ILE B CA 1
ATOM 2096 C C . ILE B 1 29 ? -4.984 13.445 11.711 1 97.75 29 ILE B C 1
ATOM 2098 O O . ILE B 1 29 ? -4.125 13.742 10.875 1 97.75 29 ILE B O 1
ATOM 2102 N N . ARG B 1 30 ? -5.715 14.328 12.312 1 98.44 30 ARG B N 1
ATOM 2103 C CA . ARG B 1 30 ? -5.715 15.695 11.797 1 98.44 30 ARG B CA 1
ATOM 2104 C C . ARG B 1 30 ? -5.395 16.688 12.906 1 98.44 30 ARG B C 1
ATOM 2106 O O . ARG B 1 30 ? -5.707 17.875 12.789 1 98.44 30 ARG B O 1
ATOM 2113 N N . ARG B 1 31 ? -4.875 16.219 13.969 1 98.56 31 ARG B N 1
ATOM 2114 C CA . ARG B 1 31 ? -4.262 17 15.031 1 98.56 31 ARG B CA 1
ATOM 2115 C C . ARG B 1 31 ? -3.318 16.141 15.867 1 98.56 31 ARG B C 1
ATOM 2117 O O . ARG B 1 31 ? -3.723 15.117 16.422 1 98.56 31 ARG B O 1
ATOM 2124 N N . PHE B 1 32 ? -2.129 16.594 15.984 1 98.75 32 PHE B N 1
ATOM 2125 C CA . PHE B 1 32 ? -1.106 15.852 16.703 1 98.75 32 PHE B CA 1
ATOM 2126 C C . PHE B 1 32 ? -0.628 16.641 17.922 1 98.75 32 PHE B C 1
ATOM 2128 O O . PHE B 1 32 ? -0.729 17.859 17.953 1 98.75 32 PHE B O 1
ATOM 2135 N N . LEU B 1 33 ? -0.184 15.883 18.938 1 98.56 33 LEU B N 1
ATOM 2136 C CA . LEU B 1 33 ? 0.58 16.484 20.016 1 98.56 33 LEU B CA 1
ATOM 2137 C C . LEU B 1 33 ? 1.973 16.891 19.547 1 98.56 33 LEU B C 1
ATOM 2139 O O . LEU B 1 33 ? 2.533 16.25 18.656 1 98.56 33 LEU B O 1
ATOM 2143 N N . PRO B 1 34 ? 2.545 17.922 20.109 1 98.06 34 PRO B N 1
ATOM 2144 C CA . PRO B 1 34 ? 3.877 18.359 19.688 1 98.06 34 PRO B CA 1
ATOM 2145 C C . PRO B 1 34 ? 4.988 17.453 20.188 1 98.06 34 PRO B C 1
ATOM 2147 O O . PRO B 1 34 ? 6.172 17.734 19.984 1 98.06 34 PRO B O 1
ATOM 2150 N N . THR B 1 35 ? 4.703 16.312 20.875 1 98.38 35 THR B N 1
ATOM 2151 C CA . THR B 1 35 ? 5.684 15.406 21.453 1 98.38 35 THR B CA 1
ATOM 2152 C C . THR B 1 35 ? 6.66 14.914 20.391 1 98.38 35 THR B C 1
ATOM 2154 O O . THR B 1 35 ? 6.246 14.352 19.375 1 98.38 35 THR B O 1
ATOM 2157 N N . PRO B 1 36 ? 7.93 15.18 20.578 1 98.25 36 PRO B N 1
ATOM 2158 C CA . PRO B 1 36 ? 8.898 14.758 19.578 1 98.25 36 PRO B CA 1
ATOM 2159 C C . PRO B 1 36 ? 8.906 13.242 19.359 1 98.25 36 PRO B C 1
ATOM 2161 O O . PRO B 1 36 ? 8.57 12.484 20.281 1 98.25 36 PRO B O 1
ATOM 2164 N N . VAL B 1 37 ? 9.242 12.82 18.234 1 98.81 37 VAL B N 1
ATOM 2165 C CA . VAL B 1 37 ? 9.477 11.422 17.891 1 98.81 37 VAL B CA 1
ATOM 2166 C C . VAL B 1 37 ? 10.969 11.203 17.625 1 98.81 37 VAL B C 1
ATOM 2168 O O . VAL B 1 37 ? 11.555 11.852 16.766 1 98.81 37 VAL B O 1
ATOM 2171 N N . PRO B 1 38 ? 11.609 10.336 18.328 1 98.62 38 PRO B N 1
ATOM 2172 C CA . PRO B 1 38 ? 13.047 10.102 18.125 1 98.62 38 PRO B CA 1
ATOM 2173 C C . PRO B 1 38 ? 13.375 9.641 16.719 1 98.62 38 PRO B C 1
ATOM 2175 O O . PRO B 1 38 ? 12.625 8.859 16.125 1 98.62 38 PRO B O 1
ATOM 2178 N N . ARG B 1 39 ? 14.531 10.164 16.25 1 98.5 39 ARG B N 1
ATOM 2179 C CA . ARG B 1 39 ? 15.031 9.773 14.93 1 98.5 39 ARG B CA 1
ATOM 2180 C C . ARG B 1 39 ? 15.102 8.258 14.797 1 98.5 39 ARG B C 1
ATOM 2182 O O . ARG B 1 39 ? 14.734 7.699 13.766 1 98.5 39 ARG B O 1
ATOM 2189 N N . GLU B 1 40 ? 15.531 7.551 15.836 1 98.44 40 GLU B N 1
ATOM 2190 C CA . GLU B 1 40 ? 15.688 6.102 15.82 1 98.44 40 GLU B CA 1
ATOM 2191 C C . GLU B 1 40 ? 14.344 5.402 15.625 1 98.44 40 GLU B C 1
ATOM 2193 O O . GLU B 1 40 ? 14.266 4.363 14.961 1 98.44 40 GLU B O 1
ATOM 2198 N N . THR B 1 41 ? 13.305 5.949 16.219 1 98.75 41 THR B N 1
ATOM 2199 C CA . THR B 1 41 ? 11.961 5.398 16.062 1 98.75 41 THR B CA 1
ATOM 2200 C C . THR B 1 41 ? 11.492 5.516 14.609 1 98.75 41 THR B C 1
ATOM 2202 O O . THR B 1 41 ? 10.953 4.566 14.047 1 98.75 41 THR B O 1
ATOM 2205 N N . VAL B 1 42 ? 11.797 6.66 13.984 1 98.88 42 VAL B N 1
ATOM 2206 C CA . VAL B 1 42 ? 11.43 6.875 12.586 1 98.88 42 VAL B CA 1
ATOM 2207 C C . VAL B 1 42 ? 12.164 5.867 11.703 1 98.88 42 VAL B C 1
ATOM 2209 O O . VAL B 1 42 ? 11.555 5.23 10.844 1 98.88 42 VAL B O 1
ATOM 2212 N N . LEU B 1 43 ? 13.438 5.672 11.961 1 98.81 43 LEU B N 1
ATOM 2213 C CA . LEU B 1 43 ? 14.227 4.742 11.156 1 98.81 43 LEU B CA 1
ATOM 2214 C C . LEU B 1 43 ? 13.727 3.312 11.336 1 98.81 43 LEU B C 1
ATOM 2216 O O . LEU B 1 43 ? 13.68 2.545 10.375 1 98.81 43 LEU B O 1
ATOM 2220 N N . ARG B 1 44 ? 13.328 2.947 12.555 1 98.25 44 ARG B N 1
ATOM 2221 C CA . ARG B 1 44 ? 12.805 1.606 12.789 1 98.25 44 ARG B CA 1
ATOM 2222 C C . ARG B 1 44 ? 11.508 1.381 12.023 1 98.25 44 ARG B C 1
ATOM 2224 O O . ARG B 1 44 ? 11.32 0.332 11.406 1 98.25 44 ARG B O 1
ATOM 2231 N N . ILE B 1 45 ? 10.648 2.359 12.062 1 98.88 45 ILE B N 1
ATOM 2232 C CA . ILE B 1 45 ? 9.391 2.279 11.32 1 98.88 45 ILE B CA 1
ATOM 2233 C C . ILE B 1 45 ? 9.68 2.086 9.836 1 98.88 45 ILE B C 1
ATOM 2235 O O . ILE B 1 45 ? 9.07 1.231 9.188 1 98.88 45 ILE B O 1
ATOM 2239 N N . LEU B 1 46 ? 10.656 2.826 9.297 1 98.94 46 LEU B N 1
ATOM 2240 C CA . LEU B 1 46 ? 10.969 2.779 7.871 1 98.94 46 LEU B CA 1
ATOM 2241 C C . LEU B 1 46 ? 11.656 1.466 7.512 1 98.94 46 LEU B C 1
ATOM 2243 O O . LEU B 1 46 ? 11.469 0.943 6.41 1 98.94 46 LEU B O 1
ATOM 2247 N N . ASP B 1 47 ? 12.453 0.909 8.422 1 98.5 47 ASP B N 1
ATOM 2248 C CA . ASP B 1 47 ? 13.055 -0.406 8.203 1 98.5 47 ASP B CA 1
ATOM 2249 C C . ASP B 1 47 ? 11.977 -1.484 8.086 1 98.5 47 ASP B C 1
ATOM 2251 O O . ASP B 1 47 ? 12.039 -2.33 7.191 1 98.5 47 ASP B O 1
ATOM 2255 N N . VAL B 1 48 ? 11.023 -1.465 8.992 1 98.25 48 VAL B N 1
ATOM 2256 C CA . VAL B 1 48 ? 9.914 -2.41 8.953 1 98.25 48 VAL B CA 1
ATOM 2257 C C . VAL B 1 48 ? 9.125 -2.225 7.66 1 98.25 48 VAL B C 1
ATOM 2259 O O . VAL B 1 48 ? 8.82 -3.197 6.969 1 98.25 48 VAL B O 1
ATOM 2262 N N . ALA B 1 49 ? 8.891 -0.95 7.293 1 98.75 49 ALA B N 1
ATOM 2263 C CA . ALA B 1 49 ? 8.07 -0.624 6.129 1 98.75 49 ALA B CA 1
ATOM 2264 C C . ALA B 1 49 ? 8.742 -1.099 4.84 1 98.75 49 ALA B C 1
ATOM 2266 O O . ALA B 1 49 ? 8.055 -1.494 3.893 1 98.75 49 ALA B O 1
ATOM 2267 N N . ALA B 1 50 ? 10.039 -1.149 4.793 1 98.19 50 ALA B N 1
ATOM 2268 C CA . ALA B 1 50 ? 10.812 -1.482 3.6 1 98.19 50 ALA B CA 1
ATOM 2269 C C . ALA B 1 50 ? 10.68 -2.965 3.256 1 98.19 50 ALA B C 1
ATOM 2271 O O . ALA B 1 50 ? 11.141 -3.406 2.201 1 98.19 50 ALA B O 1
ATOM 2272 N N . ARG B 1 51 ? 10 -3.705 4.105 1 97.56 51 ARG B N 1
ATOM 2273 C CA . ARG B 1 51 ? 9.734 -5.105 3.791 1 97.56 51 ARG B CA 1
ATOM 2274 C C . ARG B 1 51 ? 8.547 -5.234 2.85 1 97.56 51 ARG B C 1
ATOM 2276 O O . ARG B 1 51 ? 8.164 -6.344 2.471 1 97.56 51 ARG B O 1
ATOM 2283 N N . ALA B 1 52 ? 7.965 -4.098 2.461 1 98.38 52 ALA B N 1
ATOM 2284 C CA . ALA B 1 52 ? 6.922 -4.098 1.438 1 98.38 52 ALA B CA 1
ATOM 2285 C C . ALA B 1 52 ? 7.422 -4.742 0.148 1 98.38 52 ALA B C 1
ATOM 2287 O O . ALA B 1 52 ? 8.586 -4.57 -0.229 1 98.38 52 ALA B O 1
ATOM 2288 N N . PRO B 1 53 ? 6.535 -5.535 -0.521 1 98.31 53 PRO B N 1
ATOM 2289 C CA . PRO B 1 53 ? 6.934 -6.051 -1.831 1 98.31 53 PRO B CA 1
ATOM 2290 C C . PRO B 1 53 ? 7.094 -4.949 -2.877 1 98.31 53 PRO B C 1
ATOM 2292 O O . PRO B 1 53 ? 6.516 -3.869 -2.73 1 98.31 53 PRO B O 1
ATOM 2295 N N . SER B 1 54 ? 7.922 -5.16 -3.83 1 98.69 54 SER B N 1
ATOM 2296 C CA . SER B 1 54 ? 8.086 -4.359 -5.039 1 98.69 54 SER B CA 1
ATOM 2297 C C . SER B 1 54 ? 8.484 -5.227 -6.227 1 98.69 54 SER B C 1
ATOM 2299 O O . SER B 1 54 ? 9.18 -6.234 -6.062 1 98.69 54 SER B O 1
ATOM 2301 N N . GLY B 1 55 ? 7.918 -4.895 -7.414 1 98.12 55 GLY B N 1
ATOM 2302 C CA . GLY B 1 55 ? 8.281 -5.652 -8.602 1 98.12 55 GLY B CA 1
ATOM 2303 C C . GLY B 1 55 ? 9.773 -5.855 -8.742 1 98.12 55 GLY B C 1
ATOM 2304 O O . GLY B 1 55 ? 10.547 -4.891 -8.734 1 98.12 55 GLY B O 1
ATOM 2305 N N . THR B 1 56 ? 10.18 -7.156 -8.852 1 97.75 56 THR B N 1
ATOM 2306 C CA . THR B 1 56 ? 11.562 -7.562 -9.023 1 97.75 56 THR B CA 1
ATOM 2307 C C . THR B 1 56 ? 12.453 -6.938 -7.949 1 97.75 56 THR B C 1
ATOM 2309 O O . THR B 1 56 ? 13.633 -6.684 -8.188 1 97.75 56 THR B O 1
ATOM 2312 N N . ASN B 1 57 ? 11.875 -6.52 -6.82 1 98.19 57 ASN B N 1
ATOM 2313 C CA . ASN B 1 57 ? 12.578 -6.02 -5.645 1 98.19 57 ASN B CA 1
ATOM 2314 C C . ASN B 1 57 ? 13.273 -4.691 -5.934 1 98.19 57 ASN B C 1
ATOM 2316 O O . ASN B 1 57 ? 14.352 -4.422 -5.402 1 98.19 57 ASN B O 1
ATOM 2320 N N . THR B 1 58 ? 12.648 -3.846 -6.711 1 98.44 58 THR B N 1
ATOM 2321 C CA . THR B 1 58 ? 13.25 -2.574 -7.098 1 98.44 58 THR B CA 1
ATOM 2322 C C . THR B 1 58 ? 13.367 -1.643 -5.895 1 98.44 58 THR B C 1
ATOM 2324 O O . THR B 1 58 ? 14.273 -0.813 -5.828 1 98.44 58 THR B O 1
ATOM 2327 N N . GLN B 1 59 ? 12.406 -1.701 -4.895 1 98.5 59 GLN B N 1
ATOM 2328 C CA . GLN B 1 59 ? 12.406 -0.829 -3.725 1 98.5 59 GLN B CA 1
ATOM 2329 C C . GLN B 1 59 ? 12.508 0.638 -4.133 1 98.5 59 GLN B C 1
ATOM 2331 O O . GLN B 1 59 ? 13.477 1.317 -3.795 1 98.5 59 GLN B O 1
ATOM 2336 N N . PRO B 1 60 ? 11.398 1.137 -4.77 1 98.62 60 PRO B N 1
ATOM 2337 C CA . PRO B 1 60 ? 11.477 2.439 -5.43 1 98.62 60 PRO B CA 1
ATOM 2338 C C . PRO B 1 60 ? 11.383 3.607 -4.453 1 98.62 60 PRO B C 1
ATOM 2340 O O . PRO B 1 60 ? 11.484 4.77 -4.855 1 98.62 60 PRO B O 1
ATOM 2343 N N . TRP B 1 61 ? 11.25 3.408 -3.203 1 98.75 61 TRP B N 1
ATOM 2344 C CA . TRP B 1 61 ? 10.898 4.457 -2.25 1 98.75 61 TRP B CA 1
ATOM 2345 C C . TRP B 1 61 ? 12.141 5.215 -1.799 1 98.75 61 TRP B C 1
ATOM 2347 O O . TRP B 1 61 ? 13.211 4.625 -1.63 1 98.75 61 TRP B O 1
ATOM 2357 N N . LYS B 1 62 ? 12.008 6.527 -1.701 1 98.75 62 LYS B N 1
ATOM 2358 C CA . LYS B 1 62 ? 12.898 7.496 -1.065 1 98.75 62 LYS B CA 1
ATOM 2359 C C . LYS B 1 62 ? 12.133 8.398 -0.103 1 98.75 62 LYS B C 1
ATOM 2361 O O . LYS B 1 62 ? 11.039 8.867 -0.422 1 98.75 62 LYS B O 1
ATOM 2366 N N . VAL B 1 63 ? 12.773 8.633 1.097 1 98.94 63 VAL B N 1
ATOM 2367 C CA . VAL B 1 63 ? 12.031 9.352 2.127 1 98.94 63 VAL B CA 1
ATOM 2368 C C . VAL B 1 63 ? 12.852 10.547 2.619 1 98.94 63 VAL B C 1
ATOM 2370 O O . VAL B 1 63 ? 14.039 10.406 2.918 1 98.94 63 VAL B O 1
ATOM 2373 N N . HIS B 1 64 ? 12.227 11.688 2.607 1 98.94 64 HIS B N 1
ATOM 2374 C CA . HIS B 1 64 ? 12.742 12.867 3.291 1 98.94 64 HIS B CA 1
ATOM 2375 C C . HIS B 1 64 ? 11.984 13.141 4.586 1 98.94 64 HIS B C 1
ATOM 2377 O O . HIS B 1 64 ? 10.758 13.273 4.574 1 98.94 64 HIS B O 1
ATOM 2383 N N . VAL B 1 65 ? 12.727 13.156 5.703 1 99 65 VAL B N 1
ATOM 2384 C CA . VAL B 1 65 ? 12.125 13.344 7.016 1 99 65 VAL B CA 1
ATOM 2385 C C . VAL B 1 65 ? 12.383 14.773 7.5 1 99 65 VAL B C 1
ATOM 2387 O O . VAL B 1 65 ? 13.531 15.18 7.668 1 99 65 VAL B O 1
ATOM 2390 N N . LEU B 1 66 ? 11.305 15.492 7.68 1 98.94 66 LEU B N 1
ATOM 2391 C CA . LEU B 1 66 ? 11.406 16.875 8.148 1 98.94 66 LEU B CA 1
ATOM 2392 C C . LEU B 1 66 ? 11.047 16.969 9.633 1 98.94 66 LEU B C 1
ATOM 2394 O O . LEU B 1 66 ? 10.023 16.438 10.062 1 98.94 66 LEU B O 1
ATOM 2398 N N . THR B 1 67 ? 11.867 17.656 10.438 1 98.81 67 THR B N 1
ATOM 2399 C CA . THR B 1 67 ? 11.625 17.984 11.844 1 98.81 67 THR B CA 1
ATOM 2400 C C . THR B 1 67 ? 12.148 19.375 12.172 1 98.81 67 THR B C 1
ATOM 2402 O O . THR B 1 67 ? 12.789 20.016 11.344 1 98.81 67 THR B O 1
ATOM 2405 N N . GLY B 1 68 ? 11.742 19.922 13.305 1 98.31 68 GLY B N 1
ATOM 2406 C CA . GLY B 1 68 ? 12.312 21.156 13.805 1 98.31 68 GLY B CA 1
ATOM 2407 C C . GLY B 1 68 ? 12.188 22.312 12.828 1 98.31 68 GLY B C 1
ATOM 2408 O O . GLY B 1 68 ? 11.102 22.594 12.32 1 98.31 68 GLY B O 1
ATOM 2409 N N . GLN B 1 69 ? 13.297 22.953 12.602 1 98.62 69 GLN B N 1
ATOM 2410 C CA . GLN B 1 69 ? 13.32 24.172 11.812 1 98.62 69 GLN B CA 1
ATOM 2411 C C . GLN B 1 69 ? 12.945 23.891 10.359 1 98.62 69 GLN B C 1
ATOM 2413 O O . GLN B 1 69 ? 12.219 24.672 9.742 1 98.62 69 GLN B O 1
ATOM 2418 N N . SER B 1 70 ? 13.492 22.797 9.812 1 98.81 70 SER B N 1
ATOM 2419 C CA . SER B 1 70 ? 13.18 22.469 8.422 1 98.81 70 SER B CA 1
ATOM 2420 C C . SER B 1 70 ? 11.68 22.297 8.219 1 98.81 70 SER B C 1
ATOM 2422 O O . SER B 1 70 ? 11.125 22.781 7.23 1 98.81 70 SER B O 1
ATOM 2424 N N . LEU B 1 71 ? 11.078 21.609 9.133 1 98.88 71 LEU B N 1
ATOM 2425 C CA . LEU B 1 71 ? 9.641 21.375 9.055 1 98.88 71 LEU B CA 1
ATOM 2426 C C . LEU B 1 71 ? 8.875 22.703 9.125 1 98.88 71 LEU B C 1
ATOM 2428 O O . LEU B 1 71 ? 7.988 22.953 8.312 1 98.88 71 LEU B O 1
ATOM 2432 N N . SER B 1 72 ? 9.211 23.562 10.062 1 98.75 72 SER B N 1
ATOM 2433 C CA . SER B 1 72 ? 8.516 24.828 10.25 1 98.75 72 SER B CA 1
ATOM 2434 C C . SER B 1 72 ? 8.719 25.75 9.047 1 98.75 72 SER B C 1
ATOM 2436 O O . SER B 1 72 ? 7.789 26.453 8.633 1 98.75 72 SER B O 1
ATOM 2438 N N . THR B 1 73 ? 9.922 25.766 8.484 1 98.88 73 THR B N 1
ATOM 2439 C CA . THR B 1 73 ? 10.219 26.609 7.328 1 98.88 73 THR B CA 1
ATOM 2440 C C . THR B 1 73 ? 9.383 26.172 6.125 1 98.88 73 THR B C 1
ATOM 2442 O O . THR B 1 73 ? 8.789 27.016 5.449 1 98.88 73 THR B O 1
ATOM 2445 N N . LEU B 1 74 ? 9.336 24.891 5.859 1 98.94 74 LEU B N 1
ATOM 2446 C CA . LEU B 1 74 ? 8.531 24.406 4.746 1 98.94 74 LEU B CA 1
ATOM 2447 C C . LEU B 1 74 ? 7.051 24.703 4.977 1 98.94 74 LEU B C 1
ATOM 2449 O O . LEU B 1 74 ? 6.355 25.156 4.062 1 98.94 74 LEU B O 1
ATOM 2453 N N . ALA B 1 75 ? 6.57 24.438 6.195 1 98.94 75 ALA B N 1
ATOM 2454 C CA . ALA B 1 75 ? 5.168 24.688 6.52 1 98.94 75 ALA B CA 1
ATOM 2455 C C . ALA B 1 75 ? 4.801 26.141 6.266 1 98.94 75 ALA B C 1
ATOM 2457 O O . ALA B 1 75 ? 3.76 26.438 5.672 1 98.94 75 ALA B O 1
ATOM 2458 N N . ASP B 1 76 ? 5.66 27.047 6.684 1 98.81 76 ASP B N 1
ATOM 2459 C CA . ASP B 1 76 ? 5.422 28.484 6.48 1 98.81 76 ASP B CA 1
ATOM 2460 C C . ASP B 1 76 ? 5.344 28.812 4.992 1 98.81 76 ASP B C 1
ATOM 2462 O O . ASP B 1 76 ? 4.465 29.578 4.566 1 98.81 76 ASP B O 1
ATOM 2466 N N . ALA B 1 77 ? 6.254 28.297 4.242 1 98.81 77 ALA B N 1
ATOM 2467 C CA . ALA B 1 77 ? 6.285 28.547 2.807 1 98.81 77 ALA B CA 1
ATOM 2468 C C . ALA B 1 77 ? 5.023 28.016 2.127 1 98.81 77 ALA B C 1
ATOM 2470 O O . ALA B 1 77 ? 4.453 28.688 1.261 1 98.81 77 ALA B O 1
ATOM 2471 N N . LEU B 1 78 ? 4.609 26.828 2.498 1 98.88 78 LEU B N 1
ATOM 2472 C CA . LEU B 1 78 ? 3.416 26.219 1.924 1 98.88 78 LEU B CA 1
ATOM 2473 C C . LEU B 1 78 ? 2.17 27.031 2.277 1 98.88 78 LEU B C 1
ATOM 2475 O O . LEU B 1 78 ? 1.321 27.281 1.418 1 98.88 78 LEU B O 1
ATOM 2479 N N . CYS B 1 79 ? 2.039 27.422 3.51 1 98.75 79 CYS B N 1
ATOM 2480 C CA . CYS B 1 79 ? 0.9 28.219 3.941 1 98.75 79 CYS B CA 1
ATOM 2481 C C . CYS B 1 79 ? 0.854 29.547 3.195 1 98.75 79 CYS B C 1
ATOM 2483 O O . CYS B 1 79 ? -0.213 29.984 2.76 1 98.75 79 CYS B O 1
ATOM 2485 N N . ALA B 1 80 ? 1.991 30.172 3.059 1 98.69 80 ALA B N 1
ATOM 2486 C CA . ALA B 1 80 ? 2.051 31.438 2.332 1 98.69 80 ALA B CA 1
ATOM 2487 C C . ALA B 1 80 ? 1.579 31.266 0.891 1 98.69 80 ALA B C 1
ATOM 2489 O O . ALA B 1 80 ? 0.801 32.062 0.385 1 98.69 80 ALA B O 1
ATOM 2490 N N . ALA B 1 81 ? 2.045 30.234 0.218 1 98.5 81 ALA B N 1
ATOM 2491 C CA . ALA B 1 81 ? 1.656 29.969 -1.163 1 98.5 81 ALA B CA 1
ATOM 2492 C C . ALA B 1 81 ? 0.163 29.672 -1.264 1 98.5 81 ALA B C 1
ATOM 2494 O O . ALA B 1 81 ? -0.512 30.141 -2.178 1 98.5 81 ALA B O 1
ATOM 2495 N N . PHE B 1 82 ? -0.323 28.922 -0.321 1 98.38 82 PHE B N 1
ATOM 2496 C CA . PHE B 1 82 ? -1.726 28.516 -0.302 1 98.38 82 PHE B CA 1
ATOM 2497 C C . PHE B 1 82 ? -2.627 29.734 -0.083 1 98.38 82 PHE B C 1
ATOM 2499 O O . PHE B 1 82 ? -3.697 29.828 -0.689 1 98.38 82 PHE B O 1
ATOM 2506 N N . ASP B 1 83 ? -2.176 30.656 0.724 1 97.94 83 ASP B N 1
ATOM 2507 C CA . ASP B 1 83 ? -2.996 31.781 1.146 1 97.94 83 ASP B CA 1
ATOM 2508 C C . ASP B 1 83 ? -3.012 32.875 0.079 1 97.94 83 ASP B C 1
ATOM 2510 O O . ASP B 1 83 ? -3.846 33.781 0.123 1 97.94 83 ASP B O 1
ATOM 2514 N N . ASP B 1 84 ? -2.174 32.844 -0.853 1 97.56 84 ASP B N 1
ATOM 2515 C CA . ASP B 1 84 ? -2.109 33.812 -1.943 1 97.56 84 ASP B CA 1
ATOM 2516 C C . ASP B 1 84 ? -2.688 33.219 -3.23 1 97.56 84 ASP B C 1
ATOM 2518 O O . ASP B 1 84 ? -2 32.5 -3.951 1 97.56 84 ASP B O 1
ATOM 2522 N N . PRO B 1 85 ? -3.842 33.625 -3.535 1 95.06 85 PRO B N 1
ATOM 2523 C CA . PRO B 1 85 ? -4.508 33 -4.691 1 95.06 85 PRO B CA 1
ATOM 2524 C C . PRO B 1 85 ? -3.693 33.156 -5.977 1 95.06 85 PRO B C 1
ATOM 2526 O O . PRO B 1 85 ? -3.713 32.25 -6.824 1 95.06 85 PRO B O 1
ATOM 2529 N N . ALA B 1 86 ? -2.996 34.219 -6.191 1 97 86 ALA B N 1
ATOM 2530 C CA . ALA B 1 86 ? -2.191 34.438 -7.391 1 97 86 ALA B CA 1
ATOM 2531 C C . ALA B 1 86 ? -1.034 33.438 -7.457 1 97 86 ALA B C 1
ATOM 2533 O O . ALA B 1 86 ? -0.679 32.969 -8.539 1 97 86 ALA B O 1
ATOM 2534 N N . VAL B 1 87 ? -0.495 33.125 -6.383 1 96.62 87 VAL B N 1
ATOM 2535 C CA . VAL B 1 87 ? 0.601 32.188 -6.301 1 96.62 87 VAL B CA 1
ATOM 2536 C C . VAL B 1 87 ? 0.05 30.766 -6.398 1 96.62 87 VAL B C 1
ATOM 2538 O O . VAL B 1 87 ? 0.571 29.938 -7.156 1 96.62 87 VAL B O 1
ATOM 2541 N N . ALA B 1 88 ? -0.984 30.5 -5.68 1 95.5 88 ALA B N 1
ATOM 2542 C CA . ALA B 1 88 ? -1.579 29.172 -5.629 1 95.5 88 ALA B CA 1
ATOM 2543 C C . ALA B 1 88 ? -1.971 28.688 -7.023 1 95.5 88 ALA B C 1
ATOM 2545 O O . ALA B 1 88 ? -1.801 27.516 -7.352 1 95.5 88 ALA B O 1
ATOM 2546 N N . ARG B 1 89 ? -2.414 29.547 -7.855 1 95.25 89 ARG B N 1
ATOM 2547 C CA . ARG B 1 89 ? -2.895 29.188 -9.188 1 95.25 89 ARG B CA 1
ATOM 2548 C C . ARG B 1 89 ? -1.743 28.75 -10.086 1 95.25 89 ARG B C 1
ATOM 2550 O O . ARG B 1 89 ? -1.963 28.125 -11.125 1 95.25 89 ARG B O 1
ATOM 2557 N N . THR B 1 90 ? -0.527 29.125 -9.711 1 96.19 90 THR B N 1
ATOM 2558 C CA . THR B 1 90 ? 0.628 28.766 -10.523 1 96.19 90 THR B CA 1
ATOM 2559 C C . THR B 1 90 ? 1.115 27.359 -10.188 1 96.19 90 THR B C 1
ATOM 2561 O O . THR B 1 90 ? 1.995 26.828 -10.859 1 96.19 90 THR B O 1
ATOM 2564 N N . HIS B 1 91 ? 0.51 26.812 -9.188 1 97.19 91 HIS B N 1
ATOM 2565 C CA . HIS B 1 91 ? 0.896 25.469 -8.742 1 97.19 91 HIS B CA 1
ATOM 2566 C C . HIS B 1 91 ? -0.139 24.438 -9.156 1 97.19 91 HIS B C 1
ATOM 2568 O O . HIS B 1 91 ? -1.344 24.672 -9.039 1 97.19 91 HIS B O 1
ATOM 2574 N N . ALA B 1 92 ? 0.37 23.375 -9.703 1 96.19 92 ALA B N 1
ATOM 2575 C CA . ALA B 1 92 ? -0.478 22.25 -10.102 1 96.19 92 ALA B CA 1
ATOM 2576 C C . ALA B 1 92 ? 0.23 20.922 -9.859 1 96.19 92 ALA B C 1
ATOM 2578 O O . ALA B 1 92 ? 1.46 20.844 -9.906 1 96.19 92 ALA B O 1
ATOM 2579 N N . GLU B 1 93 ? -0.509 19.906 -9.664 1 95.81 93 GLU B N 1
ATOM 2580 C CA . GLU B 1 93 ? 0.073 18.594 -9.438 1 95.81 93 GLU B CA 1
ATOM 2581 C C . GLU B 1 93 ? 0.804 18.078 -10.68 1 95.81 93 GLU B C 1
ATOM 2583 O O . GLU B 1 93 ? 0.435 18.422 -11.805 1 95.81 93 GLU B O 1
ATOM 2588 N N . GLU B 1 94 ? 1.738 17.266 -10.516 1 95.19 94 GLU B N 1
ATOM 2589 C CA . GLU B 1 94 ? 2.539 16.719 -11.609 1 95.19 94 GLU B CA 1
ATOM 2590 C C . GLU B 1 94 ? 1.911 15.453 -12.18 1 95.19 94 GLU B C 1
ATOM 2592 O O . GLU B 1 94 ? 2.322 14.969 -13.242 1 95.19 94 GLU B O 1
ATOM 2597 N N . TYR B 1 95 ? 1.023 14.859 -11.469 1 95.81 95 TYR B N 1
ATOM 2598 C CA . TYR B 1 95 ? 0.248 13.703 -11.898 1 95.81 95 TYR B CA 1
ATOM 2599 C C . TYR B 1 95 ? -1.173 13.766 -11.352 1 95.81 95 TYR B C 1
ATOM 2601 O O . TYR B 1 95 ? -1.414 14.359 -10.297 1 95.81 95 TYR B O 1
ATOM 2609 N N . ASP B 1 96 ? -2.113 13.156 -12.031 1 95.75 96 ASP B N 1
ATOM 2610 C CA . ASP B 1 96 ? -3.5 13.164 -11.57 1 95.75 96 ASP B CA 1
ATOM 2611 C C . ASP B 1 96 ? -3.697 12.211 -10.398 1 95.75 96 ASP B C 1
ATOM 2613 O O . ASP B 1 96 ? -3.727 10.992 -10.578 1 95.75 96 ASP B O 1
ATOM 2617 N N . TYR B 1 97 ? -3.936 12.828 -9.297 1 96.38 97 TYR B N 1
ATOM 2618 C CA . TYR B 1 97 ? -4.23 11.969 -8.156 1 96.38 97 TYR B CA 1
ATOM 2619 C C . TYR B 1 97 ? -5.652 11.43 -8.234 1 96.38 97 TYR B C 1
ATOM 2621 O O . TYR B 1 97 ? -5.887 10.242 -8.016 1 96.38 97 TYR B O 1
ATOM 2629 N N . TYR B 1 98 ? -6.562 12.266 -8.594 1 96.31 98 TYR B N 1
ATOM 2630 C CA . TYR B 1 98 ? -7.988 11.945 -8.617 1 96.31 98 TYR B CA 1
ATOM 2631 C C . TYR B 1 98 ? -8.469 11.734 -10.047 1 96.31 98 TYR B C 1
ATOM 2633 O O . TYR B 1 98 ? -7.777 12.102 -11.008 1 96.31 98 TYR B O 1
ATOM 2641 N N . PRO B 1 99 ? -9.68 11.133 -10.164 1 96.44 99 PRO B N 1
ATOM 2642 C CA . PRO B 1 99 ? -10.273 11.039 -11.5 1 96.44 99 PRO B CA 1
ATOM 2643 C C . PRO B 1 99 ? -10.555 12.406 -12.117 1 96.44 99 PRO B C 1
ATOM 2645 O O . PRO B 1 99 ? -10.961 13.336 -11.406 1 96.44 99 PRO B O 1
ATOM 2648 N N . LYS B 1 100 ? -10.289 12.453 -13.43 1 95 100 LYS B N 1
ATOM 2649 C CA . LYS B 1 100 ? -10.641 13.688 -14.125 1 95 100 LYS B CA 1
ATOM 2650 C C . LYS B 1 100 ? -12.156 13.852 -14.234 1 95 100 LYS B C 1
ATOM 2652 O O . LYS B 1 100 ? -12.672 14.969 -14.211 1 95 100 LYS B O 1
ATOM 2657 N N . GLU B 1 101 ? -12.773 12.719 -14.359 1 96.69 101 GLU B N 1
ATOM 2658 C CA . GLU B 1 101 ? -14.227 12.672 -14.359 1 96.69 101 GLU B CA 1
ATOM 2659 C C . GLU B 1 101 ? -14.758 11.828 -13.203 1 96.69 101 GLU B C 1
ATOM 2661 O O . GLU B 1 101 ? -14.461 10.641 -13.109 1 96.69 101 GLU B O 1
ATOM 2666 N N . TRP B 1 102 ? -15.57 12.484 -12.391 1 97.25 102 TRP B N 1
ATOM 2667 C CA . TRP B 1 102 ? -16.125 11.805 -11.227 1 97.25 102 TRP B CA 1
ATOM 2668 C C . TRP B 1 102 ? -17.422 11.07 -11.586 1 97.25 102 TRP B C 1
ATOM 2670 O O . TRP B 1 102 ? -18.234 11.586 -12.352 1 97.25 102 TRP B O 1
ATOM 2680 N N . ARG B 1 103 ? -17.547 9.898 -11.125 1 96.5 103 ARG B N 1
ATOM 2681 C CA . ARG B 1 103 ? -18.75 9.102 -11.352 1 96.5 103 ARG B CA 1
ATOM 2682 C C . ARG B 1 103 ? -19.125 8.305 -10.102 1 96.5 103 ARG B C 1
ATOM 2684 O O . ARG B 1 103 ? -18.312 8.18 -9.18 1 96.5 103 ARG B O 1
ATOM 2691 N N . SER B 1 104 ? -20.359 7.812 -10.148 1 97.38 104 SER B N 1
ATOM 2692 C CA . SER B 1 104 ? -20.812 6.914 -9.086 1 97.38 104 SER B CA 1
ATOM 2693 C C . SER B 1 104 ? -19.984 5.629 -9.07 1 97.38 104 SER B C 1
ATOM 2695 O O . SER B 1 104 ? -19.609 5.113 -10.117 1 97.38 104 SER B O 1
ATOM 2697 N N . PRO B 1 105 ? -19.719 5.121 -7.906 1 97.81 105 PRO B N 1
ATOM 2698 C CA . PRO B 1 105 ? -20.094 5.57 -6.566 1 97.81 105 PRO B CA 1
ATOM 2699 C C . PRO B 1 105 ? -19.062 6.492 -5.938 1 97.81 105 PRO B C 1
ATOM 2701 O O . PRO B 1 105 ? -19.188 6.863 -4.766 1 97.81 105 PRO B O 1
ATOM 2704 N N . PHE B 1 106 ? -18.016 6.844 -6.691 1 98.31 106 PHE B N 1
ATOM 2705 C CA . PHE B 1 106 ? -16.844 7.516 -6.129 1 98.31 106 PHE B CA 1
ATOM 2706 C C . PHE B 1 106 ? -17.188 8.945 -5.73 1 98.31 106 PHE B C 1
ATOM 2708 O O . PHE B 1 106 ? -16.703 9.445 -4.719 1 98.31 106 PHE B O 1
ATOM 2715 N N . ILE B 1 107 ? -18.047 9.562 -6.516 1 98.31 107 ILE B N 1
ATOM 2716 C CA . ILE B 1 107 ? -18.406 10.945 -6.227 1 98.31 107 ILE B CA 1
ATOM 2717 C C . ILE B 1 107 ? -19.234 11.008 -4.941 1 98.31 107 ILE B C 1
ATOM 2719 O O . ILE B 1 107 ? -19.094 11.945 -4.152 1 98.31 107 ILE B O 1
ATOM 2723 N N . GLU B 1 108 ? -20.125 10.039 -4.723 1 98.44 108 GLU B N 1
ATOM 2724 C CA . GLU B 1 108 ? -20.906 10.008 -3.496 1 98.44 108 GLU B CA 1
ATOM 2725 C C . GLU B 1 108 ? -20.031 9.773 -2.273 1 98.44 108 GLU B C 1
ATOM 2727 O O . GLU B 1 108 ? -20.234 10.383 -1.223 1 98.44 108 GLU B O 1
ATOM 2732 N N . ARG B 1 109 ? -19.047 8.914 -2.408 1 98.38 109 ARG B N 1
ATOM 2733 C CA . ARG B 1 109 ? -18.125 8.633 -1.31 1 98.38 109 ARG B CA 1
ATOM 2734 C C . ARG B 1 109 ? -17.297 9.859 -0.962 1 98.38 109 ARG B C 1
ATOM 2736 O O . ARG B 1 109 ? -17.109 10.18 0.214 1 98.38 109 ARG B O 1
ATOM 2743 N N . ARG B 1 110 ? -16.828 10.57 -1.992 1 97.88 110 ARG B N 1
ATOM 2744 C CA . ARG B 1 110 ? -16.094 11.812 -1.817 1 97.88 110 ARG B CA 1
ATOM 2745 C C . ARG B 1 110 ? -16.922 12.844 -1.069 1 97.88 110 ARG B C 1
ATOM 2747 O O . ARG B 1 110 ? -16.469 13.438 -0.09 1 97.88 110 ARG B O 1
ATOM 2754 N N . ARG B 1 111 ? -18.125 13 -1.511 1 97.38 111 ARG B N 1
ATOM 2755 C CA . ARG B 1 111 ? -19.016 13.977 -0.885 1 97.38 111 ARG B CA 1
ATOM 2756 C C . ARG B 1 111 ? -19.281 13.617 0.57 1 97.38 111 ARG B C 1
ATOM 2758 O O . ARG B 1 111 ? -19.266 14.477 1.448 1 97.38 111 ARG B O 1
ATOM 2765 N N . LYS B 1 112 ? -19.516 12.344 0.818 1 97.88 112 LYS B N 1
ATOM 2766 C CA . LYS B 1 112 ? -19.875 11.875 2.152 1 97.88 112 LYS B CA 1
ATOM 2767 C C . LYS B 1 112 ? -18.75 12.148 3.154 1 97.88 112 LYS B C 1
ATOM 2769 O O . LYS B 1 112 ? -19.016 12.633 4.258 1 97.88 112 LYS B O 1
ATOM 2774 N N . VAL B 1 113 ? -17.562 11.859 2.807 1 96.94 113 VAL B N 1
ATOM 2775 C CA . VAL B 1 113 ? -16.453 12.047 3.75 1 96.94 113 VAL B CA 1
ATOM 2776 C C . VAL B 1 113 ? -16.25 13.531 4.016 1 96.94 113 VAL B C 1
ATOM 2778 O O . VAL B 1 113 ? -15.906 13.93 5.133 1 96.94 113 VAL B O 1
ATOM 2781 N N . GLY B 1 114 ? -16.375 14.336 2.945 1 95.75 114 GLY B N 1
ATOM 2782 C CA . GLY B 1 114 ? -16.328 15.773 3.145 1 95.75 114 GLY B CA 1
ATOM 2783 C C . GLY B 1 114 ? -17.391 16.281 4.105 1 95.75 114 GLY B C 1
ATOM 2784 O O . GLY B 1 114 ? -17.078 17.016 5.043 1 95.75 114 GLY B O 1
ATOM 2785 N N . TRP B 1 115 ? -18.594 15.766 3.887 1 96.19 115 TRP B N 1
ATOM 2786 C CA . TRP B 1 115 ? -19.719 16.156 4.742 1 96.19 115 TRP B CA 1
ATOM 2787 C C . TRP B 1 115 ? -19.484 15.703 6.18 1 96.19 115 TRP B C 1
ATOM 2789 O O . TRP B 1 115 ? -19.766 16.438 7.125 1 96.19 115 TRP B O 1
ATOM 2799 N N . ASP B 1 116 ? -18.969 14.547 6.344 1 96.88 116 ASP B N 1
ATOM 2800 C CA . ASP B 1 116 ? -18.719 14.008 7.676 1 96.88 116 ASP B CA 1
ATOM 2801 C C . ASP B 1 116 ? -17.656 14.828 8.406 1 96.88 116 ASP B C 1
ATOM 2803 O O . ASP B 1 116 ? -17.828 15.164 9.578 1 96.88 116 ASP B O 1
ATOM 2807 N N . LEU B 1 117 ? -16.578 15.164 7.754 1 96.56 117 LEU B N 1
ATOM 2808 C CA . LEU B 1 117 ? -15.5 15.906 8.383 1 96.56 117 LEU B CA 1
ATOM 2809 C C . LEU B 1 117 ? -15.938 17.328 8.734 1 96.56 117 LEU B C 1
ATOM 2811 O O . LEU B 1 117 ? -15.773 17.766 9.875 1 96.56 117 LEU B O 1
ATOM 2815 N N . TYR B 1 118 ? -16.531 18.016 7.836 1 96.38 118 TYR B N 1
ATOM 2816 C CA . TYR B 1 118 ? -16.922 19.406 8.062 1 96.38 118 TYR B CA 1
ATOM 2817 C C . TYR B 1 118 ? -18.078 19.5 9.047 1 96.38 118 TYR B C 1
ATOM 2819 O O . TYR B 1 118 ? -18.156 20.438 9.844 1 96.38 118 TYR B O 1
ATOM 2827 N N . GLY B 1 119 ? -18.953 18.516 8.906 1 96.12 119 GLY B N 1
ATOM 2828 C CA . GLY B 1 119 ? -19.984 18.438 9.922 1 96.12 119 GLY B CA 1
ATOM 2829 C C . GLY B 1 119 ? -19.438 18.234 11.32 1 96.12 119 GLY B C 1
ATOM 2830 O O . GLY B 1 119 ? -19.891 18.891 12.266 1 96.12 119 GLY B O 1
ATOM 2831 N N . LEU B 1 120 ? -18.547 17.375 11.422 1 95.94 120 LEU B N 1
ATOM 2832 C CA . LEU B 1 120 ? -17.906 17.109 12.703 1 95.94 120 LEU B CA 1
ATOM 2833 C C . LEU B 1 120 ? -17.266 18.375 13.266 1 95.94 120 LEU B C 1
ATOM 2835 O O . LEU B 1 120 ? -17.25 18.578 14.484 1 95.94 120 LEU B O 1
ATOM 2839 N N . LEU B 1 121 ? -16.75 19.266 12.383 1 96.88 121 LEU B N 1
ATOM 2840 C CA . LEU B 1 121 ? -16.047 20.484 12.773 1 96.88 121 LEU B CA 1
ATOM 2841 C C . LEU B 1 121 ? -17.031 21.641 12.922 1 96.88 121 LEU B C 1
ATOM 2843 O O . LEU B 1 121 ? -16.625 22.766 13.227 1 96.88 121 LEU B O 1
ATOM 2847 N N . GLY B 1 122 ? -18.297 21.406 12.617 1 96.38 122 GLY B N 1
ATOM 2848 C CA . GLY B 1 122 ? -19.312 22.453 12.719 1 96.38 122 GLY B CA 1
ATOM 2849 C C . GLY B 1 122 ? -19.234 23.469 11.602 1 96.38 122 GLY B C 1
ATOM 2850 O O . GLY B 1 122 ? -19.641 24.625 11.773 1 96.38 122 GLY B O 1
ATOM 2851 N N . LEU B 1 123 ? -18.656 23.016 10.555 1 95.25 123 LEU B N 1
ATOM 2852 C CA . LEU B 1 123 ? -18.531 23.891 9.398 1 95.25 123 LEU B CA 1
ATOM 2853 C C . LEU B 1 123 ? -19.625 23.625 8.383 1 95.25 123 LEU B C 1
ATOM 2855 O O . LEU B 1 123 ? -19.938 22.469 8.078 1 95.25 123 LEU B O 1
ATOM 2859 N N . THR B 1 124 ? -20.328 24.656 8 1 90.38 124 THR B N 1
ATOM 2860 C CA . THR B 1 124 ? -21.328 24.547 6.945 1 90.38 124 THR B CA 1
ATOM 2861 C C . THR B 1 124 ? -20.75 24.969 5.598 1 90.38 124 THR B C 1
ATOM 2863 O O . THR B 1 124 ? -19.656 25.531 5.535 1 90.38 124 THR B O 1
ATOM 2866 N N . ARG B 1 125 ? -21.5 24.547 4.547 1 85.75 125 ARG B N 1
ATOM 2867 C CA . ARG B 1 125 ? -21.062 24.828 3.182 1 85.75 125 ARG B CA 1
ATOM 2868 C C . ARG B 1 125 ? -20.906 26.312 2.947 1 85.75 125 ARG B C 1
ATOM 2870 O O . ARG B 1 125 ? -20.172 26.75 2.053 1 85.75 125 ARG B O 1
ATOM 2877 N N . ASP B 1 126 ? -21.406 27.094 3.744 1 90.75 126 ASP B N 1
ATOM 2878 C CA . ASP B 1 126 ? -21.391 28.547 3.592 1 90.75 126 ASP B CA 1
ATOM 2879 C C . ASP B 1 126 ? -20.188 29.156 4.309 1 90.75 126 ASP B C 1
ATOM 2881 O O . ASP B 1 126 ? -19.844 30.312 4.086 1 90.75 126 ASP B O 1
ATOM 2885 N N . ASN B 1 127 ? -19.641 28.438 5.121 1 94.12 127 ASN B N 1
ATOM 2886 C CA . ASN B 1 127 ? -18.484 28.922 5.867 1 94.12 127 ASN B CA 1
ATOM 2887 C C . ASN B 1 127 ? -17.188 28.688 5.098 1 94.12 127 ASN B C 1
ATOM 2889 O O . ASN B 1 127 ? -16.359 27.875 5.5 1 94.12 127 ASN B O 1
ATOM 2893 N N . LYS B 1 128 ? -16.984 29.453 4.105 1 93.44 128 LYS B N 1
ATOM 2894 C CA . LYS B 1 128 ? -15.844 29.312 3.213 1 93.44 128 LYS B CA 1
ATOM 2895 C C . LYS B 1 128 ? -14.539 29.562 3.955 1 93.44 128 LYS B C 1
ATOM 2897 O O . LYS B 1 128 ? -13.531 28.891 3.707 1 93.44 128 LYS B O 1
ATOM 2902 N N . ALA B 1 129 ? -14.555 30.5 4.797 1 95 129 ALA B N 1
ATOM 2903 C CA . ALA B 1 129 ? -13.359 30.828 5.574 1 95 129 ALA B CA 1
ATOM 2904 C C . ALA B 1 129 ? -12.953 29.656 6.465 1 95 129 ALA B C 1
ATOM 2906 O O . ALA B 1 129 ? -11.766 29.344 6.594 1 95 129 ALA B O 1
ATOM 2907 N N . GLY B 1 130 ? -13.93 29.047 7.113 1 95.56 130 GLY B N 1
ATOM 2908 C CA . GLY B 1 130 ? -13.664 27.891 7.949 1 95.56 130 GLY B CA 1
ATOM 2909 C C . GLY B 1 130 ? -13.117 26.719 7.176 1 95.56 130 GLY B C 1
ATOM 2910 O O . GLY B 1 130 ? -12.188 26.047 7.625 1 95.56 130 GLY B O 1
ATOM 2911 N N . MET B 1 131 ? -13.688 26.469 5.996 1 94.81 131 MET B N 1
ATOM 2912 C CA . MET B 1 131 ? -13.219 25.375 5.148 1 94.81 131 MET B CA 1
ATOM 2913 C C . MET B 1 131 ? -11.797 25.641 4.664 1 94.81 131 MET B C 1
ATOM 2915 O O . MET B 1 131 ? -10.977 24.719 4.625 1 94.81 131 MET B O 1
ATOM 2919 N N . HIS B 1 132 ? -11.562 26.844 4.309 1 95.88 132 HIS B N 1
ATOM 2920 C CA . HIS B 1 132 ? -10.219 27.234 3.898 1 95.88 132 HIS B CA 1
ATOM 2921 C C . HIS B 1 132 ? -9.211 27 5.02 1 95.88 132 HIS B C 1
ATOM 2923 O O . HIS B 1 132 ? -8.117 26.484 4.781 1 95.88 132 HIS B O 1
ATOM 2929 N N . ALA B 1 133 ? -9.562 27.391 6.195 1 96.88 133 ALA B N 1
ATOM 2930 C CA . ALA B 1 133 ? -8.695 27.219 7.359 1 96.88 133 ALA B CA 1
ATOM 2931 C C . ALA B 1 133 ? -8.422 25.75 7.641 1 96.88 133 ALA B C 1
ATOM 2933 O O . ALA B 1 133 ? -7.309 25.375 8.008 1 96.88 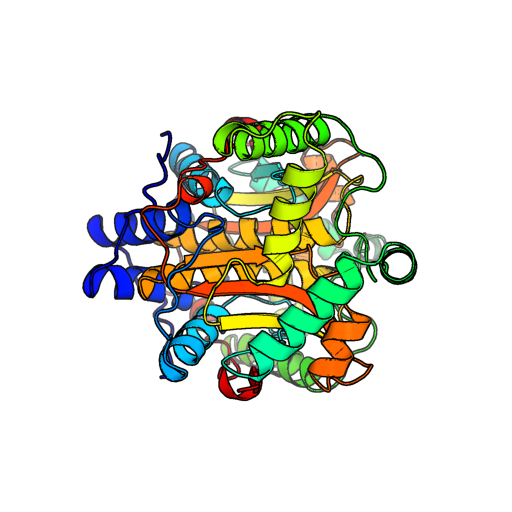133 ALA B O 1
ATOM 2934 N N . GLN B 1 134 ? -9.461 24.953 7.512 1 96.19 134 GLN B N 1
ATOM 2935 C CA . GLN B 1 134 ? -9.305 23.516 7.719 1 96.19 134 GLN B CA 1
ATOM 2936 C C . GLN B 1 134 ? -8.352 22.922 6.684 1 96.19 134 GLN B C 1
ATOM 2938 O O . GLN B 1 134 ? -7.492 22.109 7.023 1 96.19 134 GLN B O 1
ATOM 2943 N N . HIS B 1 135 ? -8.555 23.297 5.449 1 96.75 135 HIS B N 1
ATOM 2944 C CA . HIS B 1 135 ? -7.668 22.797 4.395 1 96.75 135 HIS B CA 1
ATOM 2945 C C . HIS B 1 135 ? -6.23 23.25 4.629 1 96.75 135 HIS B C 1
ATOM 2947 O O . HIS B 1 135 ? -5.293 22.484 4.41 1 96.75 135 HIS B O 1
ATOM 2953 N N . ARG B 1 136 ? -6.008 24.438 5.121 1 98.25 136 ARG B N 1
ATOM 2954 C CA . ARG B 1 136 ? -4.699 25.031 5.398 1 98.25 136 ARG B CA 1
ATOM 2955 C C . ARG B 1 136 ? -3.922 24.188 6.402 1 98.25 136 ARG B C 1
ATOM 2957 O O . ARG B 1 136 ? -2.689 24.156 6.375 1 98.25 136 ARG B O 1
ATOM 2964 N N . ARG B 1 137 ? -4.637 23.469 7.285 1 98.62 137 ARG B N 1
ATOM 2965 C CA . ARG B 1 137 ? -4 22.672 8.328 1 98.62 137 ARG B CA 1
ATOM 2966 C C . ARG B 1 137 ? -3.152 21.562 7.719 1 98.62 137 ARG B C 1
ATOM 2968 O O . ARG B 1 137 ? -2.197 21.094 8.344 1 98.62 137 ARG B O 1
ATOM 2975 N N . ASN B 1 138 ? -3.531 21.125 6.488 1 98.75 138 ASN B N 1
ATOM 2976 C CA . ASN B 1 138 ? -2.676 20.188 5.781 1 98.75 138 ASN B CA 1
ATOM 2977 C C . ASN B 1 138 ? -1.232 20.672 5.711 1 98.75 138 ASN B C 1
ATOM 2979 O O . ASN B 1 138 ? -0.3 19.906 5.969 1 98.75 138 ASN B O 1
ATOM 2983 N N . TYR B 1 139 ? -1.066 21.906 5.469 1 98.88 139 TYR B N 1
ATOM 2984 C CA . TYR B 1 139 ? 0.246 22.453 5.148 1 98.88 139 TYR B CA 1
ATOM 2985 C C . TYR B 1 139 ? 1.05 22.719 6.414 1 98.88 139 TYR B C 1
ATOM 2987 O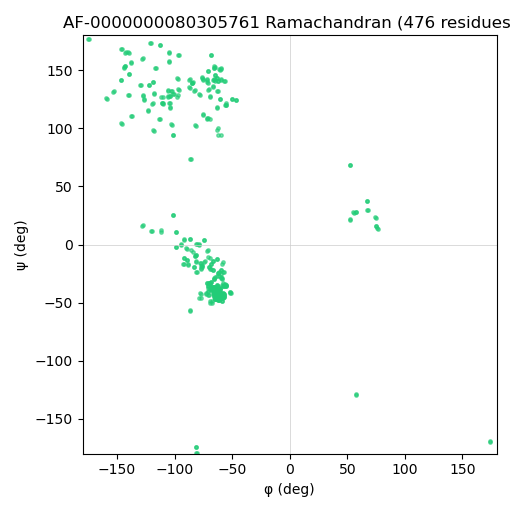 O . TYR B 1 139 ? 2.252 22.984 6.348 1 98.88 139 TYR B O 1
ATOM 2995 N N . ARG B 1 140 ? 0.396 22.625 7.535 1 98.75 140 ARG B N 1
ATOM 2996 C CA . ARG B 1 140 ? 1.072 22.656 8.828 1 98.75 140 ARG B CA 1
ATOM 2997 C C . ARG B 1 140 ? 1.271 21.234 9.375 1 98.75 140 ARG B C 1
ATOM 2999 O O . ARG B 1 140 ? 1.55 21.062 10.562 1 98.75 140 ARG B O 1
ATOM 3006 N N . PHE B 1 141 ? 1.035 20.234 8.555 1 98.88 141 PHE B N 1
ATOM 3007 C CA . PHE B 1 141 ? 1.182 18.828 8.891 1 98.88 141 PHE B CA 1
ATOM 3008 C C . PHE B 1 141 ? 0.31 18.469 10.086 1 98.88 141 PHE B C 1
ATOM 3010 O O . PHE B 1 141 ? 0.704 17.641 10.922 1 98.88 141 PHE B O 1
ATOM 3017 N N . PHE B 1 142 ? -0.806 19.203 10.258 1 98.88 142 PHE B N 1
ATOM 3018 C CA . PHE B 1 142 ? -1.75 18.984 11.344 1 98.88 142 PHE B CA 1
ATOM 3019 C C . PHE B 1 142 ? -1.045 19.062 12.695 1 98.88 142 PHE B C 1
ATOM 3021 O O . PHE B 1 142 ? -1.397 18.328 13.625 1 98.88 142 PHE B O 1
ATOM 3028 N N . ASP B 1 143 ? 0.064 19.828 12.766 1 98.69 143 ASP B N 1
ATOM 3029 C CA . ASP B 1 143 ? 0.853 20.109 13.961 1 98.69 143 ASP B CA 1
ATOM 3030 C C . ASP B 1 143 ? 1.703 18.906 14.352 1 98.69 143 ASP B C 1
ATOM 3032 O O . ASP B 1 143 ? 2.146 18.797 15.5 1 98.69 143 ASP B O 1
ATOM 3036 N N . ALA B 1 144 ? 1.899 17.938 13.484 1 98.94 144 ALA B N 1
ATOM 3037 C CA . ALA B 1 144 ? 2.754 16.781 13.75 1 98.94 144 ALA B CA 1
ATOM 3038 C C . ALA B 1 144 ? 4.211 17.203 13.914 1 98.94 144 ALA B C 1
ATOM 3040 O O . ALA B 1 144 ? 4.688 18.094 13.203 1 98.94 144 ALA B O 1
ATOM 3041 N N . PRO B 1 145 ? 4.957 16.547 14.766 1 98.88 145 PRO B N 1
ATOM 3042 C CA . PRO B 1 145 ? 6.375 16.875 14.938 1 98.88 145 PRO B CA 1
ATOM 3043 C C . PRO B 1 145 ? 7.242 16.344 13.797 1 98.88 145 PRO B C 1
ATOM 3045 O O . PRO B 1 145 ? 8.406 16.734 13.672 1 98.88 145 PRO B O 1
ATOM 3048 N N . VAL B 1 146 ? 6.75 15.406 13.039 1 98.94 146 VAL B N 1
ATOM 3049 C CA . VAL B 1 146 ? 7.5 14.812 11.938 1 98.94 146 VAL B CA 1
ATOM 3050 C C . VAL B 1 146 ? 6.684 14.898 10.648 1 98.94 146 VAL B C 1
ATOM 3052 O O . VAL B 1 146 ? 5.508 14.531 10.625 1 98.94 146 VAL B O 1
ATOM 3055 N N . GLY B 1 147 ? 7.258 15.484 9.609 1 98.94 147 GLY B N 1
ATOM 3056 C CA . GLY B 1 147 ? 6.75 15.406 8.25 1 98.94 147 GLY B CA 1
ATOM 3057 C C . GLY B 1 147 ? 7.566 14.492 7.355 1 98.94 147 GLY B C 1
ATOM 3058 O O . GLY B 1 147 ? 8.797 14.539 7.363 1 98.94 147 GLY B O 1
ATOM 3059 N N . LEU B 1 148 ? 6.922 13.578 6.727 1 99 148 LEU B N 1
ATOM 3060 C CA . LEU B 1 148 ? 7.566 12.711 5.75 1 99 148 LEU B CA 1
ATOM 3061 C C . LEU B 1 148 ? 7.199 13.125 4.328 1 99 148 LEU B C 1
ATOM 3063 O O . LEU B 1 148 ? 6.023 13.344 4.023 1 99 148 LEU B O 1
ATOM 3067 N N . MET B 1 149 ? 8.164 13.328 3.457 1 98.94 149 MET B N 1
ATOM 3068 C CA . MET B 1 149 ? 7.973 13.516 2.021 1 98.94 149 MET B CA 1
ATOM 3069 C C . MET B 1 149 ? 8.516 12.32 1.239 1 98.94 149 MET B C 1
ATOM 3071 O O . MET B 1 149 ? 9.695 11.977 1.367 1 98.94 149 MET B O 1
ATOM 3075 N N . PHE B 1 150 ? 7.664 11.727 0.5 1 98.94 150 PHE B N 1
ATOM 3076 C CA . PHE B 1 150 ? 8.023 10.539 -0.267 1 98.94 150 PHE B CA 1
ATOM 3077 C C . PHE B 1 150 ? 8.273 10.898 -1.729 1 98.94 150 PHE B C 1
ATOM 3079 O O . PHE B 1 150 ? 7.441 11.547 -2.363 1 98.94 150 PHE B O 1
ATOM 3086 N N . THR B 1 151 ? 9.391 10.461 -2.264 1 98.88 151 THR B N 1
ATOM 3087 C CA . THR B 1 151 ? 9.727 10.758 -3.65 1 98.88 151 THR B CA 1
ATOM 3088 C C . THR B 1 151 ? 10.078 9.484 -4.414 1 98.88 151 THR B C 1
ATOM 3090 O O . THR B 1 151 ? 10.328 8.438 -3.807 1 98.88 151 THR B O 1
ATOM 3093 N N . ILE B 1 152 ? 10.008 9.523 -5.672 1 98.62 152 ILE B N 1
ATOM 3094 C CA . ILE B 1 152 ? 10.25 8.383 -6.543 1 98.62 152 ILE B CA 1
ATOM 3095 C C . ILE B 1 152 ? 11.047 8.828 -7.77 1 98.62 152 ILE B C 1
ATOM 3097 O O . ILE B 1 152 ? 10.906 9.961 -8.227 1 98.62 152 ILE B O 1
ATOM 3101 N N . ASP B 1 153 ? 11.898 7.965 -8.273 1 98.38 153 ASP B N 1
ATOM 3102 C CA . ASP B 1 153 ? 12.609 8.234 -9.516 1 98.38 153 ASP B CA 1
ATOM 3103 C C . ASP B 1 153 ? 11.641 8.281 -10.703 1 98.38 153 ASP B C 1
ATOM 3105 O O . ASP B 1 153 ? 10.805 7.387 -10.852 1 98.38 153 ASP B O 1
ATOM 3109 N N . ARG B 1 154 ? 11.773 9.234 -11.586 1 97.25 154 ARG B N 1
ATOM 3110 C CA . ARG B 1 154 ? 10.867 9.477 -12.695 1 97.25 154 ARG B CA 1
ATOM 3111 C C . ARG B 1 154 ? 10.922 8.328 -13.703 1 97.25 154 ARG B C 1
ATOM 3113 O O . ARG B 1 154 ? 10.023 8.188 -14.539 1 97.25 154 ARG B O 1
ATOM 3120 N N . VAL B 1 155 ? 11.938 7.477 -13.602 1 97.44 155 VAL B N 1
ATOM 3121 C CA . VAL B 1 155 ? 12.102 6.387 -14.562 1 97.44 155 VAL B CA 1
ATOM 3122 C C . VAL B 1 155 ? 11.117 5.262 -14.242 1 97.44 155 VAL B C 1
ATOM 3124 O O . VAL B 1 155 ? 10.883 4.383 -15.07 1 97.44 155 VAL B O 1
ATOM 3127 N N . MET B 1 156 ? 10.555 5.281 -13.031 1 97.62 156 MET B N 1
ATOM 3128 C CA . MET B 1 156 ? 9.719 4.176 -12.578 1 97.62 156 MET B CA 1
ATOM 3129 C C . MET B 1 156 ? 8.383 4.172 -13.32 1 97.62 156 MET B C 1
ATOM 3131 O O . MET B 1 156 ? 7.824 5.234 -13.602 1 97.62 156 MET B O 1
ATOM 3135 N N . GLY B 1 157 ? 7.871 3.008 -13.648 1 95.62 157 GLY B N 1
ATOM 3136 C CA . GLY B 1 157 ? 6.59 2.846 -14.32 1 95.62 157 GLY B CA 1
ATOM 3137 C C . GLY B 1 157 ? 5.41 2.922 -13.367 1 95.62 157 GLY B C 1
ATOM 3138 O O . GLY B 1 157 ? 5.586 3.098 -12.164 1 95.62 157 GLY B O 1
ATOM 3139 N N . GLN B 1 158 ? 4.23 2.764 -13.93 1 95.5 158 GLN B N 1
ATOM 3140 C CA . GLN B 1 158 ? 2.98 2.889 -13.188 1 95.5 158 GLN B CA 1
ATOM 3141 C C . GLN B 1 158 ? 2.879 1.819 -12.102 1 95.5 158 GLN B C 1
ATOM 3143 O O . GLN B 1 158 ? 2.299 2.057 -11.039 1 95.5 158 GLN B O 1
ATOM 3148 N N . GLY B 1 159 ? 3.391 0.65 -12.352 1 97.12 159 GLY B N 1
ATOM 3149 C CA . GLY B 1 159 ? 3.377 -0.418 -11.367 1 97.12 159 GLY B CA 1
ATOM 3150 C C . GLY B 1 159 ? 4.086 -0.051 -10.078 1 97.12 159 GLY B C 1
ATOM 3151 O O . GLY B 1 159 ? 3.74 -0.555 -9.008 1 97.12 159 GLY B O 1
ATOM 3152 N N . SER B 1 160 ? 5.066 0.802 -10.156 1 97.69 160 SER B N 1
ATOM 3153 C CA . SER B 1 160 ? 5.816 1.209 -8.977 1 97.69 160 SER B CA 1
ATOM 3154 C C . SER B 1 160 ? 4.949 2.037 -8.031 1 97.69 160 SER B C 1
ATOM 3156 O O . SER B 1 160 ? 5.27 2.182 -6.848 1 97.69 160 SER B O 1
ATOM 3158 N N . TRP B 1 161 ? 3.875 2.641 -8.508 1 98.06 161 TRP B N 1
ATOM 3159 C CA . TRP B 1 161 ? 2.951 3.367 -7.641 1 98.06 161 TRP B CA 1
ATOM 3160 C C . TRP B 1 161 ? 2.18 2.41 -6.738 1 98.06 161 TRP B C 1
ATOM 3162 O O . TRP B 1 161 ? 1.89 2.734 -5.586 1 98.06 161 TRP B O 1
ATOM 3172 N N . LEU B 1 162 ? 1.878 1.179 -7.25 1 98.62 162 LEU B N 1
ATOM 3173 C CA . LEU B 1 162 ? 1.344 0.125 -6.395 1 98.62 162 LEU B CA 1
ATOM 3174 C C . LEU B 1 162 ? 2.342 -0.246 -5.301 1 98.62 162 LEU B C 1
ATOM 3176 O O . LEU B 1 162 ? 1.983 -0.32 -4.125 1 98.62 162 LEU B O 1
ATOM 3180 N N . ASP B 1 163 ? 3.58 -0.438 -5.754 1 98.81 163 ASP B N 1
ATOM 3181 C CA . ASP B 1 163 ? 4.641 -0.805 -4.824 1 98.81 163 ASP B CA 1
ATOM 3182 C C . ASP B 1 163 ? 4.801 0.252 -3.732 1 98.81 163 ASP B C 1
ATOM 3184 O O . ASP B 1 163 ? 4.926 -0.081 -2.551 1 98.81 163 ASP B O 1
ATOM 3188 N N . TYR B 1 164 ? 4.781 1.49 -4.203 1 98.88 164 TYR B N 1
ATOM 3189 C CA . TYR B 1 164 ? 4.957 2.604 -3.275 1 98.88 164 TYR B CA 1
ATOM 3190 C C . TYR B 1 164 ? 3.799 2.678 -2.287 1 98.88 164 TYR B C 1
ATOM 3192 O O . TYR B 1 164 ? 3.998 2.98 -1.109 1 98.88 164 TYR B O 1
ATOM 3200 N N . GLY B 1 165 ? 2.555 2.426 -2.768 1 98.88 165 GLY B N 1
ATOM 3201 C CA . GLY B 1 165 ? 1.414 2.346 -1.869 1 98.88 165 GLY B CA 1
ATOM 3202 C C . GLY B 1 165 ? 1.581 1.301 -0.783 1 98.88 165 GLY B C 1
ATOM 3203 O O . GLY B 1 165 ? 1.238 1.542 0.377 1 98.88 165 GLY B O 1
ATOM 3204 N N . MET B 1 166 ? 2.092 0.166 -1.159 1 98.94 166 MET B N 1
ATOM 3205 C CA . MET B 1 166 ? 2.314 -0.897 -0.182 1 98.94 166 MET B CA 1
ATOM 3206 C C . MET B 1 166 ? 3.318 -0.459 0.879 1 98.94 166 MET B C 1
ATOM 3208 O O . MET B 1 166 ? 3.135 -0.738 2.066 1 98.94 166 MET B O 1
ATOM 3212 N N . PHE B 1 167 ? 4.355 0.283 0.469 1 98.94 167 PHE B N 1
ATOM 3213 C CA . PHE B 1 167 ? 5.34 0.844 1.384 1 98.94 167 PHE B CA 1
ATOM 3214 C C . PHE B 1 167 ? 4.699 1.864 2.316 1 98.94 167 PHE B C 1
ATOM 3216 O O . PHE B 1 167 ? 4.895 1.812 3.531 1 98.94 167 PHE B O 1
ATOM 3223 N N . LEU B 1 168 ? 3.896 2.771 1.765 1 98.94 168 LEU B N 1
ATOM 3224 C CA . LEU B 1 168 ? 3.211 3.787 2.557 1 98.94 168 LEU B CA 1
ATOM 3225 C C . LEU B 1 168 ? 2.326 3.143 3.619 1 98.94 168 LEU B C 1
ATOM 3227 O O . LEU B 1 168 ? 2.314 3.58 4.773 1 98.94 168 LEU B O 1
ATOM 3231 N N . GLN B 1 169 ? 1.599 2.131 3.199 1 98.94 169 GLN B N 1
ATOM 3232 C CA . GLN B 1 169 ? 0.708 1.472 4.148 1 98.94 169 GLN B CA 1
ATOM 3233 C C . GLN B 1 169 ? 1.498 0.787 5.262 1 98.94 169 GLN B C 1
ATOM 3235 O O . GLN B 1 169 ? 1.09 0.808 6.422 1 98.94 169 GLN B O 1
ATOM 3240 N N . ASN B 1 170 ? 2.623 0.152 4.93 1 98.94 170 ASN B N 1
ATOM 3241 C CA . ASN B 1 170 ? 3.49 -0.416 5.957 1 98.94 170 ASN B CA 1
ATOM 3242 C C . ASN B 1 170 ? 3.953 0.646 6.953 1 98.94 170 ASN B C 1
ATOM 3244 O O . ASN B 1 170 ? 4.027 0.386 8.156 1 98.94 170 ASN B O 1
ATOM 3248 N N . VAL B 1 171 ? 4.309 1.843 6.434 1 98.94 171 VAL B N 1
ATOM 3249 C CA . VAL B 1 171 ? 4.715 2.92 7.332 1 98.94 171 VAL B CA 1
ATOM 3250 C C . VAL B 1 171 ? 3.6 3.201 8.336 1 98.94 171 VAL B C 1
ATOM 3252 O O . VAL B 1 171 ? 3.852 3.291 9.539 1 98.94 171 VAL B O 1
ATOM 3255 N N . MET B 1 172 ? 2.396 3.27 7.871 1 98.94 172 MET B N 1
ATOM 3256 C CA . MET B 1 172 ? 1.264 3.664 8.703 1 98.94 172 MET B CA 1
ATOM 3257 C C . MET B 1 172 ? 0.918 2.568 9.703 1 98.94 172 MET B C 1
ATOM 3259 O O . MET B 1 172 ? 0.661 2.854 10.875 1 98.94 172 MET B O 1
ATOM 3263 N N . VAL B 1 173 ? 0.961 1.304 9.312 1 98.81 173 VAL B N 1
ATOM 3264 C CA . VAL B 1 173 ? 0.644 0.198 10.211 1 98.81 173 VAL B CA 1
ATOM 3265 C C . VAL B 1 173 ? 1.778 0.005 11.219 1 98.81 173 VAL B C 1
ATOM 3267 O O . VAL B 1 173 ? 1.533 -0.2 12.406 1 98.81 173 VAL B O 1
ATOM 3270 N N . ALA B 1 174 ? 3.039 0.094 10.742 1 98.81 174 ALA B N 1
ATOM 3271 C CA . ALA B 1 174 ? 4.188 -0.029 11.633 1 98.81 174 ALA B CA 1
ATOM 3272 C C . ALA B 1 174 ? 4.18 1.066 12.695 1 98.81 174 ALA B C 1
ATOM 3274 O O . ALA B 1 174 ? 4.559 0.828 13.844 1 98.81 174 ALA B O 1
ATOM 3275 N N . ALA B 1 175 ? 3.783 2.285 12.312 1 98.88 175 ALA B N 1
ATOM 3276 C CA . ALA B 1 175 ? 3.711 3.387 13.273 1 98.88 175 ALA B CA 1
ATOM 3277 C C . ALA B 1 175 ? 2.834 3.021 14.461 1 98.88 175 ALA B C 1
ATOM 3279 O O . ALA B 1 175 ? 3.131 3.396 15.602 1 98.88 175 ALA B O 1
ATOM 3280 N N . ARG B 1 176 ? 1.74 2.23 14.281 1 98.44 176 ARG B N 1
ATOM 3281 C CA . ARG B 1 176 ? 0.825 1.847 15.352 1 98.44 176 ARG B CA 1
ATOM 3282 C C . ARG B 1 176 ? 1.526 0.969 16.375 1 98.44 176 ARG B C 1
ATOM 3284 O O . ARG B 1 176 ? 1.169 0.983 17.562 1 98.44 176 ARG B O 1
ATOM 3291 N N . ALA B 1 177 ? 2.564 0.215 15.914 1 98.19 177 ALA B N 1
ATOM 3292 C CA . ALA B 1 177 ? 3.332 -0.626 16.828 1 98.19 177 ALA B CA 1
ATOM 3293 C C . ALA B 1 177 ? 4.152 0.222 17.797 1 98.19 177 ALA B C 1
ATOM 3295 O O . ALA B 1 177 ? 4.59 -0.264 18.844 1 98.19 177 ALA B O 1
ATOM 3296 N N . PHE B 1 178 ? 4.324 1.513 17.453 1 97.5 178 PHE B N 1
ATOM 3297 C CA . PHE B 1 178 ? 5.164 2.393 18.266 1 97.5 178 PHE B CA 1
ATOM 3298 C C . PHE B 1 178 ? 4.32 3.459 18.953 1 97.5 178 PHE B C 1
ATOM 3300 O O . PHE B 1 178 ? 4.852 4.473 19.406 1 97.5 178 PHE B O 1
ATOM 3307 N N . GLY B 1 179 ? 2.982 3.268 18.922 1 96.88 179 GLY B N 1
ATOM 3308 C CA . GLY B 1 179 ? 2.08 4.199 19.578 1 96.88 179 GLY B CA 1
ATOM 3309 C C . GLY B 1 179 ? 1.897 5.496 18.812 1 96.88 179 GLY B C 1
ATOM 3310 O O . GLY B 1 179 ? 1.457 6.5 19.375 1 96.88 179 GLY B O 1
ATOM 3311 N N . LEU B 1 180 ? 2.307 5.504 17.609 1 98.5 180 LEU B N 1
ATOM 3312 C CA . LEU B 1 180 ? 2.229 6.695 16.766 1 98.5 180 LEU B CA 1
ATOM 3313 C C . LEU B 1 180 ? 1.104 6.574 15.75 1 98.5 180 LEU B C 1
ATOM 3315 O O . LEU B 1 180 ? 0.602 5.473 15.5 1 98.5 180 LEU B O 1
ATOM 3319 N N . HIS B 1 181 ? 0.644 7.715 15.266 1 98.25 181 HIS B N 1
ATOM 3320 C CA . HIS B 1 181 ? -0.345 7.812 14.195 1 98.25 181 HIS B CA 1
ATOM 3321 C C . HIS B 1 181 ? 0.2 8.602 13.008 1 98.25 181 HIS B C 1
ATOM 3323 O O . HIS B 1 181 ? 1.313 9.125 13.07 1 98.25 181 HIS B O 1
ATOM 3329 N N . THR B 1 182 ? -0.58 8.602 11.969 1 98.81 182 THR B N 1
ATOM 3330 C CA . THR B 1 182 ? -0.15 9.242 10.727 1 98.81 182 THR B CA 1
ATOM 3331 C C . THR B 1 182 ? -1.338 9.867 10 1 98.81 182 THR B C 1
ATOM 3333 O O . THR B 1 182 ? -2.488 9.664 10.398 1 98.81 182 THR B O 1
ATOM 3336 N N . CYS B 1 183 ? -1.046 10.641 9.031 1 98.81 183 CYS B N 1
ATOM 3337 C CA . CYS B 1 183 ? -1.989 11.125 8.023 1 98.81 183 CYS B CA 1
ATOM 3338 C C . CYS B 1 183 ? -1.311 11.281 6.672 1 98.81 183 CYS B C 1
ATOM 3340 O O . CYS B 1 183 ? -0.492 12.18 6.484 1 98.81 183 CYS B O 1
ATOM 3342 N N . PRO B 1 184 ? -1.596 10.312 5.754 1 98.88 184 PRO B N 1
ATOM 3343 C CA . PRO B 1 184 ? -1.094 10.555 4.398 1 98.88 184 PRO B CA 1
ATOM 3344 C C . PRO B 1 184 ? -1.769 11.75 3.727 1 98.88 184 PRO B C 1
ATOM 3346 O O . PRO B 1 184 ? -2.967 11.969 3.914 1 98.88 184 PRO B O 1
ATOM 3349 N N . GLN B 1 185 ? -0.982 12.555 2.947 1 98.88 185 GLN B N 1
ATOM 3350 C CA . GLN B 1 185 ? -1.512 13.82 2.453 1 98.88 185 GLN B CA 1
ATOM 3351 C C . GLN B 1 185 ? -1.135 14.047 0.992 1 98.88 185 GLN B C 1
ATOM 3353 O O . GLN B 1 185 ? 0.032 14.281 0.676 1 98.88 185 GLN B O 1
ATOM 3358 N N . ALA B 1 186 ? -2.127 13.977 0.125 1 98.44 186 ALA B N 1
ATOM 3359 C CA . ALA B 1 186 ? -1.96 14.375 -1.271 1 98.44 186 ALA B CA 1
ATOM 3360 C C . ALA B 1 186 ? -2.072 15.891 -1.425 1 98.44 186 ALA B C 1
ATOM 3362 O O . ALA B 1 186 ? -1.747 16.438 -2.48 1 98.44 186 ALA B O 1
ATOM 3363 N N . ALA B 1 187 ? -2.469 16.594 -0.383 1 98.25 187 ALA B N 1
ATOM 3364 C CA . ALA B 1 187 ? -2.641 18.031 -0.397 1 98.25 187 ALA B CA 1
ATOM 3365 C C . ALA B 1 187 ? -1.34 18.734 -0.776 1 98.25 187 ALA B C 1
ATOM 3367 O O . ALA B 1 187 ? -1.358 19.859 -1.287 1 98.25 187 ALA B O 1
ATOM 3368 N N . PHE B 1 188 ? -0.223 18.062 -0.559 1 98.81 188 PHE B N 1
ATOM 3369 C CA . PHE B 1 188 ? 1.092 18.641 -0.811 1 98.81 188 PHE B CA 1
ATOM 3370 C C . PHE B 1 188 ? 1.404 18.641 -2.303 1 98.81 188 PHE B C 1
ATOM 3372 O O . PHE B 1 188 ? 2.273 19.391 -2.758 1 98.81 188 PHE B O 1
ATOM 3379 N N . ASN B 1 189 ? 0.731 17.797 -3.104 1 98.62 189 ASN B N 1
ATOM 3380 C CA . ASN B 1 189 ? 1.146 17.453 -4.457 1 98.62 189 ASN B CA 1
ATOM 3381 C C . ASN B 1 189 ? 1.174 18.672 -5.367 1 98.62 189 ASN B C 1
ATOM 3383 O O . ASN B 1 189 ? 2.113 18.859 -6.145 1 98.62 189 ASN B O 1
ATOM 3387 N N . PRO B 1 190 ? 0.174 19.594 -5.281 1 98.31 190 PRO B N 1
ATOM 3388 C CA . PRO B 1 190 ? 0.232 20.766 -6.152 1 98.31 190 PRO B CA 1
ATOM 3389 C C . PRO B 1 190 ? 1.463 21.641 -5.895 1 98.31 190 PRO B C 1
ATOM 3391 O O . PRO B 1 190 ? 1.93 22.344 -6.797 1 98.31 190 PRO B O 1
ATOM 3394 N N . PHE B 1 191 ? 2.012 21.578 -4.719 1 98.75 191 PHE B N 1
ATOM 3395 C CA . PHE B 1 191 ? 3.109 22.453 -4.332 1 98.75 191 PHE B CA 1
ATOM 3396 C C . PHE B 1 191 ? 4.445 21.719 -4.422 1 98.75 191 PHE B C 1
ATOM 3398 O O . PHE B 1 191 ? 5.398 22.062 -3.723 1 98.75 191 PHE B O 1
ATOM 3405 N N . HIS B 1 192 ? 4.551 20.688 -5.266 1 98.62 192 HIS B N 1
ATOM 3406 C CA . HIS B 1 192 ? 5.727 19.828 -5.352 1 98.62 192 HIS B CA 1
ATOM 3407 C C . HIS B 1 192 ? 6.98 20.641 -5.668 1 98.62 192 HIS B C 1
ATOM 3409 O O . HIS B 1 192 ? 8.062 20.328 -5.168 1 98.62 192 HIS B O 1
ATOM 3415 N N . ARG B 1 193 ? 6.871 21.688 -6.48 1 97.94 193 ARG B N 1
ATOM 3416 C CA . ARG B 1 193 ? 8.062 22.453 -6.84 1 97.94 193 ARG B CA 1
ATOM 3417 C C . ARG B 1 193 ? 8.672 23.125 -5.613 1 97.94 193 ARG B C 1
ATOM 3419 O O . ARG B 1 193 ? 9.891 23.094 -5.43 1 97.94 193 ARG B O 1
ATOM 3426 N N . LEU B 1 194 ? 7.824 23.719 -4.801 1 98.19 194 LEU B N 1
ATOM 3427 C CA . LEU B 1 194 ? 8.266 24.359 -3.564 1 98.19 194 LEU B CA 1
ATOM 3428 C C . LEU B 1 194 ? 8.883 23.328 -2.617 1 98.19 194 LEU B C 1
ATOM 3430 O O . LEU B 1 194 ? 9.93 23.578 -2.02 1 98.19 194 LEU B O 1
ATOM 3434 N N . ILE B 1 195 ? 8.297 22.219 -2.531 1 98.88 195 ILE B N 1
ATOM 3435 C CA . ILE B 1 195 ? 8.719 21.156 -1.618 1 98.88 195 ILE B CA 1
ATOM 3436 C C . ILE B 1 195 ? 10.055 20.578 -2.08 1 98.88 195 ILE B C 1
ATOM 3438 O O . ILE B 1 195 ? 10.992 20.469 -1.292 1 98.88 195 ILE B O 1
ATOM 3442 N N . MET B 1 196 ? 10.141 20.219 -3.389 1 98.75 196 MET B N 1
ATOM 3443 C CA . MET B 1 196 ? 11.352 19.609 -3.916 1 98.75 196 MET B CA 1
ATOM 3444 C C . MET B 1 196 ? 12.539 20.562 -3.809 1 98.75 196 MET B C 1
ATOM 3446 O O . MET B 1 196 ? 13.664 20.125 -3.535 1 98.75 196 MET B O 1
ATOM 3450 N N . ALA B 1 197 ? 12.289 21.844 -3.988 1 98.62 197 ALA B N 1
ATOM 3451 C CA . ALA B 1 197 ? 13.344 22.844 -3.82 1 98.62 197 ALA B CA 1
ATOM 3452 C C . ALA B 1 197 ? 13.812 22.906 -2.369 1 98.62 197 ALA B C 1
ATOM 3454 O O . ALA B 1 197 ? 15.016 22.938 -2.102 1 98.62 197 ALA B O 1
ATOM 3455 N N . HIS B 1 198 ? 12.898 22.906 -1.432 1 98.81 198 HIS B N 1
ATOM 3456 C CA . HIS B 1 198 ? 13.219 22.938 -0.008 1 98.81 198 HIS B CA 1
ATOM 3457 C C . HIS B 1 198 ? 14.047 21.719 0.404 1 98.81 198 HIS B C 1
ATOM 3459 O O . HIS B 1 198 ? 14.961 21.844 1.218 1 98.81 198 HIS B O 1
ATOM 3465 N N . LEU B 1 199 ? 13.719 20.562 -0.173 1 98.81 199 LEU B N 1
ATOM 3466 C CA . LEU B 1 199 ? 14.383 19.312 0.166 1 98.81 199 LEU B CA 1
ATOM 3467 C C . LEU B 1 199 ? 15.758 19.234 -0.48 1 98.81 199 LEU B C 1
ATOM 3469 O O . LEU B 1 199 ? 16.594 18.406 -0.088 1 98.81 199 LEU B O 1
ATOM 3473 N N . GLY B 1 200 ? 15.992 20.031 -1.493 1 98.56 200 GLY B N 1
ATOM 3474 C CA . GLY B 1 200 ? 17.203 19.875 -2.291 1 98.56 200 GLY B CA 1
ATOM 3475 C C . GLY B 1 200 ? 17.219 18.578 -3.09 1 98.56 200 GLY B C 1
ATOM 3476 O O . GLY B 1 200 ? 18.266 17.984 -3.281 1 98.56 200 GLY B O 1
ATOM 3477 N N . ALA B 1 201 ? 16.047 18.141 -3.447 1 97.62 201 ALA B N 1
ATOM 3478 C CA . ALA B 1 201 ? 15.93 16.891 -4.18 1 97.62 201 ALA B CA 1
ATOM 3479 C C . ALA B 1 201 ? 16.328 17.062 -5.645 1 97.62 201 ALA B C 1
ATOM 3481 O O . ALA B 1 201 ? 16.078 18.109 -6.238 1 97.62 201 ALA B O 1
ATOM 3482 N N . PRO B 1 202 ? 16.953 16.094 -6.219 1 97.25 202 PRO B N 1
ATOM 3483 C CA . PRO B 1 202 ? 17.344 16.203 -7.629 1 97.25 202 PRO B CA 1
ATOM 3484 C C . PRO B 1 202 ? 16.141 16.188 -8.57 1 97.25 202 PRO B C 1
ATOM 3486 O O . PRO B 1 202 ? 15.055 15.734 -8.188 1 97.25 202 PRO B O 1
ATOM 3489 N N . GLU B 1 203 ? 16.312 16.625 -9.828 1 96.56 203 GLU B N 1
ATOM 3490 C CA . GLU B 1 203 ? 15.258 16.75 -10.82 1 96.56 203 GLU B CA 1
ATOM 3491 C C . GLU B 1 203 ? 14.695 15.391 -11.219 1 96.56 203 GLU B C 1
ATOM 3493 O O . GLU B 1 203 ? 13.539 15.289 -11.617 1 96.56 203 GLU B O 1
ATOM 3498 N N . GLN B 1 204 ? 15.453 14.422 -11.008 1 96.5 204 GLN B N 1
ATOM 3499 C CA . GLN B 1 204 ? 15.07 13.062 -11.391 1 96.5 204 GLN B CA 1
ATOM 3500 C C . GLN B 1 204 ? 14.023 12.5 -10.43 1 96.5 204 GLN B C 1
ATOM 3502 O O . GLN B 1 204 ? 13.375 11.5 -10.734 1 96.5 204 GLN B O 1
ATOM 3507 N N . GLU B 1 205 ? 13.867 13.125 -9.305 1 97.31 205 GLU B N 1
ATOM 3508 C CA . GLU B 1 205 ? 12.883 12.672 -8.328 1 97.31 205 GLU B CA 1
ATOM 3509 C C . GLU B 1 205 ? 11.578 13.461 -8.453 1 97.31 205 GLU B C 1
ATOM 3511 O O . GLU B 1 205 ? 11.594 14.656 -8.758 1 97.31 205 GLU B O 1
ATOM 3516 N N . MET B 1 206 ? 10.586 12.719 -8.258 1 97.88 206 MET B N 1
ATOM 3517 C CA . MET B 1 206 ? 9.242 13.289 -8.242 1 97.88 206 MET B CA 1
ATOM 3518 C C . MET B 1 206 ? 8.578 13.07 -6.883 1 97.88 206 MET B C 1
ATOM 3520 O O . MET B 1 206 ? 8.727 12 -6.281 1 97.88 206 MET B O 1
ATOM 3524 N N . LEU B 1 207 ? 7.859 14.117 -6.434 1 98.81 207 LEU B N 1
ATOM 3525 C CA . LEU B 1 207 ? 7.102 13.953 -5.199 1 98.81 207 LEU B CA 1
ATOM 3526 C C . LEU B 1 207 ? 5.938 12.992 -5.395 1 98.81 207 LEU B C 1
ATOM 3528 O O . LEU B 1 207 ? 5.145 13.148 -6.324 1 98.81 207 LEU B O 1
ATOM 3532 N N . VAL B 1 208 ? 5.844 11.992 -4.562 1 98.69 208 VAL B N 1
ATOM 3533 C CA . VAL B 1 208 ? 4.719 11.062 -4.559 1 98.69 208 VAL B CA 1
ATOM 3534 C C . VAL B 1 208 ? 3.588 11.617 -3.699 1 98.69 208 VAL B C 1
ATOM 3536 O O . VAL B 1 208 ? 2.457 11.766 -4.168 1 98.69 208 VAL B O 1
ATOM 3539 N N . CYS B 1 209 ? 3.877 11.906 -2.449 1 98.81 209 CYS B N 1
ATOM 3540 C CA . CYS B 1 209 ? 2.975 12.516 -1.478 1 98.81 209 CYS B CA 1
ATOM 3541 C C . CYS B 1 209 ? 3.699 12.805 -0.17 1 98.81 209 CYS B C 1
ATOM 3543 O O . CYS B 1 209 ? 4.91 12.594 -0.064 1 98.81 209 CYS B O 1
ATOM 3545 N N . GLY B 1 210 ? 2.984 13.422 0.758 1 98.94 210 GLY B N 1
ATOM 3546 C CA . GLY B 1 210 ? 3.488 13.609 2.109 1 98.94 210 GLY B CA 1
ATOM 3547 C C . GLY B 1 210 ? 2.721 12.82 3.148 1 98.94 210 GLY B C 1
ATOM 3548 O O . GLY B 1 210 ? 1.7 12.203 2.834 1 98.94 210 GLY B O 1
ATOM 3549 N N . MET B 1 211 ? 3.27 12.836 4.371 1 98.94 211 MET B N 1
ATOM 3550 C CA . MET B 1 211 ? 2.631 12.164 5.5 1 98.94 211 MET B CA 1
ATOM 3551 C C . MET B 1 211 ? 3.018 12.836 6.816 1 98.94 211 MET B C 1
ATOM 3553 O O . MET B 1 211 ? 4.191 13.141 7.043 1 98.94 211 MET B O 1
ATOM 3557 N N . SER B 1 212 ? 2.021 13.102 7.629 1 98.94 212 SER B N 1
ATOM 3558 C CA . SER B 1 212 ? 2.256 13.562 8.992 1 98.94 212 SER B CA 1
ATOM 3559 C C . SER B 1 212 ? 2.412 12.383 9.953 1 98.94 212 SER B C 1
ATOM 3561 O O . SER B 1 212 ? 1.734 11.367 9.805 1 98.94 212 SER B O 1
ATOM 3563 N N . LEU B 1 213 ? 3.303 12.477 10.922 1 98.94 213 LEU B N 1
ATOM 3564 C CA . LEU B 1 213 ? 3.59 11.406 11.875 1 98.94 213 LEU B CA 1
ATOM 3565 C C . LEU B 1 213 ? 3.787 11.961 13.281 1 98.94 213 LEU B C 1
ATOM 3567 O O . LEU B 1 213 ? 4.5 12.945 13.469 1 98.94 213 LEU B O 1
ATOM 3571 N N . GLY B 1 214 ? 3.09 11.398 14.234 1 98.81 214 GLY B N 1
ATOM 3572 C CA . GLY B 1 214 ? 3.232 11.82 15.625 1 98.81 214 GLY B CA 1
ATOM 3573 C C . GLY B 1 214 ? 2.232 11.156 16.547 1 98.81 214 GLY B C 1
ATOM 3574 O O . GLY B 1 214 ? 1.596 10.172 16.188 1 98.81 214 GLY B O 1
ATOM 3575 N N . HIS B 1 215 ? 2.186 11.664 17.766 1 98.5 215 HIS B N 1
ATOM 3576 C CA . HIS B 1 215 ? 1.199 11.227 18.734 1 98.5 215 HIS B CA 1
ATOM 3577 C C . HIS B 1 215 ? -0.133 11.938 18.547 1 98.5 215 HIS B C 1
ATOM 3579 O O . HIS B 1 215 ? -0.171 13.164 18.406 1 98.5 215 HIS B O 1
ATOM 3585 N N . VAL B 1 216 ? -1.174 11.164 18.547 1 97.94 216 VAL B N 1
ATOM 3586 C CA . VAL B 1 216 ? -2.51 11.711 18.344 1 97.94 216 VAL B CA 1
ATOM 3587 C C . VAL B 1 216 ? -2.877 12.641 19.5 1 97.94 216 VAL B C 1
ATOM 3589 O O . VAL B 1 216 ? -2.494 12.391 20.641 1 97.94 216 VAL B O 1
ATOM 3592 N N . ASP B 1 217 ? -3.529 13.75 19.25 1 97.75 217 ASP B N 1
ATOM 3593 C CA . ASP B 1 217 ? -4.25 14.5 20.266 1 97.75 217 ASP B CA 1
ATOM 3594 C C . ASP B 1 217 ? -5.629 13.898 20.531 1 97.75 217 ASP B C 1
ATOM 3596 O O . ASP B 1 217 ? -6.551 14.07 19.734 1 97.75 217 ASP B O 1
ATOM 3600 N N . PRO B 1 218 ? -5.809 13.18 21.578 1 94.06 218 PRO B N 1
ATOM 3601 C CA . PRO B 1 218 ? -7.066 12.469 21.797 1 94.06 218 PRO B CA 1
ATOM 3602 C C . PRO B 1 218 ? -8.234 13.406 22.094 1 94.06 218 PRO B C 1
ATOM 3604 O O . PRO B 1 218 ? -9.398 12.984 22.047 1 94.06 218 PRO B O 1
ATOM 3607 N N . ALA B 1 219 ? -7.934 14.672 22.344 1 95.69 219 ALA B N 1
ATOM 3608 C CA . ALA B 1 219 ? -8.977 15.625 22.703 1 95.69 219 ALA B CA 1
ATOM 3609 C C . ALA B 1 219 ? -9.531 16.328 21.469 1 95.69 219 ALA B C 1
ATOM 3611 O O . ALA B 1 219 ? -10.562 17 21.547 1 95.69 219 ALA B O 1
ATOM 3612 N N . ALA B 1 220 ? -8.859 16.172 20.359 1 96.38 220 ALA B N 1
ATOM 3613 C CA . ALA B 1 220 ? -9.258 16.906 19.156 1 96.38 220 ALA B CA 1
ATOM 3614 C C . ALA B 1 220 ? -10.461 16.234 18.5 1 96.38 220 ALA B C 1
ATOM 3616 O O . ALA B 1 220 ? -10.406 15.062 18.125 1 96.38 220 ALA B O 1
ATOM 3617 N N . ILE B 1 221 ? -11.5 17 18.203 1 97 221 ILE B N 1
ATOM 3618 C CA . ILE B 1 221 ? -12.75 16.469 17.688 1 97 221 ILE B CA 1
ATOM 3619 C C . ILE B 1 221 ? -12.531 15.906 16.281 1 97 221 ILE B C 1
ATOM 3621 O O . ILE B 1 221 ? -13.156 14.922 15.891 1 97 221 ILE B O 1
ATOM 3625 N N . GLU B 1 222 ? -11.648 16.578 15.453 1 95.88 222 GLU B N 1
ATOM 3626 C CA . GLU B 1 222 ? -11.398 16.125 14.086 1 95.88 222 GLU B CA 1
ATOM 3627 C C . GLU B 1 222 ? -10.836 14.703 14.07 1 95.88 222 GLU B C 1
ATOM 3629 O O . GLU B 1 222 ? -10.938 14 13.055 1 95.88 222 GLU B O 1
ATOM 3634 N N . ASN B 1 223 ? -10.234 14.219 15.18 1 96.38 223 ASN B N 1
ATOM 3635 C CA . ASN B 1 223 ? -9.641 12.883 15.242 1 96.38 223 ASN B CA 1
ATOM 3636 C C . ASN B 1 223 ? -10.672 11.828 15.625 1 96.38 223 ASN B C 1
ATOM 3638 O O . ASN B 1 223 ? -10.344 10.641 15.727 1 96.38 223 ASN B O 1
ATOM 3642 N N . THR B 1 224 ? -11.898 12.188 15.75 1 94.75 224 THR B N 1
ATOM 3643 C CA . THR B 1 224 ? -12.961 11.234 16.078 1 94.75 224 THR B CA 1
ATOM 3644 C C . THR B 1 224 ? -13.703 10.805 14.82 1 94.75 224 THR B C 1
ATOM 3646 O O . THR B 1 224 ? -14.617 9.977 14.891 1 94.75 224 THR B O 1
ATOM 3649 N N . LEU B 1 225 ? -13.336 11.352 13.695 1 94.81 225 LEU B N 1
ATOM 3650 C CA . LEU B 1 225 ? -13.984 10.977 12.445 1 94.81 225 LEU B CA 1
ATOM 3651 C C . LEU B 1 225 ? -13.797 9.484 12.164 1 94.81 225 LEU B C 1
ATOM 3653 O O . LEU B 1 225 ? -12.672 8.992 12.156 1 94.81 225 LEU B O 1
ATOM 3657 N N . VAL B 1 226 ? -14.812 8.742 11.961 1 92.56 226 VAL B N 1
ATOM 3658 C CA . VAL B 1 226 ? -14.789 7.363 11.484 1 92.56 226 VAL B CA 1
ATOM 3659 C C . VAL B 1 226 ? -15.406 7.297 10.086 1 92.56 226 VAL B C 1
ATOM 3661 O O . VAL B 1 226 ? -16.625 7.453 9.93 1 92.56 226 VAL B O 1
ATOM 3664 N N . THR B 1 227 ? -14.547 7.086 9.125 1 94.31 227 THR B N 1
ATOM 3665 C CA . THR B 1 227 ? -15.039 7.047 7.758 1 94.31 227 THR B CA 1
ATOM 3666 C C . THR B 1 227 ? -15.758 5.73 7.477 1 94.31 227 THR B C 1
ATOM 3668 O O . THR B 1 227 ? -15.328 4.676 7.957 1 94.31 227 THR B O 1
ATOM 3671 N N . GLU B 1 228 ? -16.781 5.809 6.746 1 94.38 228 GLU B N 1
ATOM 3672 C CA . GLU B 1 228 ? -17.531 4.613 6.352 1 94.38 228 GLU B CA 1
ATOM 3673 C C . GLU B 1 228 ? -16.75 3.795 5.328 1 94.38 228 GLU B C 1
ATOM 3675 O O . GLU B 1 228 ? -16.125 4.355 4.422 1 94.38 228 GLU B O 1
ATOM 3680 N N . ARG B 1 229 ? -16.781 2.514 5.465 1 96.69 229 ARG B N 1
ATOM 3681 C CA . ARG B 1 229 ? -16.172 1.593 4.508 1 96.69 229 ARG B CA 1
ATOM 3682 C C . ARG B 1 229 ? -17.203 0.619 3.955 1 96.69 229 ARG B C 1
ATOM 3684 O O . ARG B 1 229 ? -18.062 0.128 4.695 1 96.69 229 ARG B O 1
ATOM 3691 N N . GLU B 1 230 ? -17.094 0.418 2.645 1 97.44 230 GLU B N 1
ATOM 3692 C CA . GLU B 1 230 ? -17.906 -0.631 2.041 1 97.44 230 GLU B CA 1
ATOM 3693 C C . GLU B 1 230 ? -17.547 -2.004 2.6 1 97.44 230 GLU B C 1
ATOM 3695 O O . GLU B 1 230 ? -16.359 -2.336 2.725 1 97.44 230 GLU B O 1
ATOM 3700 N N . PRO B 1 231 ? -18.625 -2.791 2.988 1 97.56 231 PRO B N 1
ATOM 3701 C CA . PRO B 1 231 ? -18.297 -4.168 3.355 1 97.56 231 PRO B CA 1
ATOM 3702 C C . PRO B 1 231 ? -17.688 -4.961 2.199 1 97.56 231 PRO B C 1
ATOM 3704 O O . PRO B 1 231 ? -18.047 -4.734 1.039 1 97.56 231 PRO B O 1
ATOM 3707 N N . ALA B 1 232 ? -16.859 -5.91 2.523 1 98.44 232 ALA B N 1
ATOM 3708 C CA . ALA B 1 232 ? -16.141 -6.691 1.515 1 98.44 232 ALA B CA 1
ATOM 3709 C C . ALA B 1 232 ? -17.109 -7.324 0.522 1 98.44 232 ALA B C 1
ATOM 3711 O O . ALA B 1 232 ? -16.812 -7.402 -0.674 1 98.44 232 ALA B O 1
ATOM 3712 N N . ALA B 1 233 ? -18.234 -7.723 0.985 1 98.31 233 ALA B N 1
ATOM 3713 C CA . ALA B 1 233 ? -19.203 -8.391 0.128 1 98.31 233 ALA B CA 1
ATOM 3714 C C . ALA B 1 233 ? -19.656 -7.48 -1.015 1 98.31 233 ALA B C 1
ATOM 3716 O O . ALA B 1 233 ? -20.047 -7.957 -2.08 1 98.31 233 ALA B O 1
ATOM 3717 N N . ALA B 1 234 ? -19.531 -6.184 -0.786 1 98.31 234 ALA B N 1
ATOM 3718 C CA . ALA B 1 234 ? -20.031 -5.219 -1.768 1 98.31 234 ALA B CA 1
ATOM 3719 C C . ALA B 1 234 ? -19.031 -5.035 -2.904 1 98.31 234 ALA B C 1
ATOM 3721 O O . ALA B 1 234 ? -19.406 -4.695 -4.027 1 98.31 234 ALA B O 1
ATOM 3722 N N . PHE B 1 235 ? -17.734 -5.328 -2.664 1 98.62 235 PHE B N 1
ATOM 3723 C CA . PHE B 1 235 ? -16.75 -5.059 -3.713 1 98.62 235 PHE B CA 1
ATOM 3724 C C . PHE B 1 235 ? -16.047 -6.34 -4.137 1 98.62 235 PHE B C 1
ATOM 3726 O O . PHE B 1 235 ? -15.062 -6.297 -4.875 1 98.62 235 PHE B O 1
ATOM 3733 N N . THR B 1 236 ? -16.578 -7.512 -3.684 1 98.88 236 THR B N 1
ATOM 3734 C CA . THR B 1 236 ? -15.953 -8.797 -3.992 1 98.88 236 THR B CA 1
ATOM 3735 C C . THR B 1 236 ? -16.906 -9.672 -4.801 1 98.88 236 THR B C 1
ATOM 3737 O O . THR B 1 236 ? -18.094 -9.766 -4.488 1 98.88 236 THR B O 1
ATOM 3740 N N . THR B 1 237 ? -16.438 -10.219 -5.883 1 98.88 237 THR B N 1
ATOM 3741 C CA . THR B 1 237 ? -17.156 -11.242 -6.645 1 98.88 237 THR B CA 1
ATOM 3742 C C . THR B 1 237 ? -16.438 -12.594 -6.535 1 98.88 237 THR B C 1
ATOM 3744 O O . THR B 1 237 ? -15.25 -12.695 -6.816 1 98.88 237 THR B O 1
ATOM 3747 N N . PHE B 1 238 ? -17.172 -13.648 -6.137 1 98.81 238 PHE B N 1
ATOM 3748 C CA . PHE B 1 238 ? -16.609 -14.984 -6.004 1 98.81 238 PHE B CA 1
ATOM 3749 C C . PHE B 1 238 ? -16.875 -15.812 -7.258 1 98.81 238 PHE B C 1
ATOM 3751 O O . PHE B 1 238 ? -17.984 -15.773 -7.809 1 98.81 238 PHE B O 1
ATOM 3758 N N . HIS B 1 239 ? -15.844 -16.438 -7.695 1 98.75 239 HIS B N 1
ATOM 3759 C CA . HIS B 1 239 ? -15.898 -17.375 -8.812 1 98.75 239 HIS B CA 1
ATOM 3760 C C . HIS B 1 239 ? -15.484 -18.781 -8.375 1 98.75 239 HIS B C 1
ATOM 3762 O O . HIS B 1 239 ? -14.305 -19.125 -8.414 1 98.75 239 HIS B O 1
ATOM 3768 N N . PRO B 1 240 ? -16.453 -19.672 -8.094 1 97.19 240 PRO B N 1
ATOM 3769 C CA . PRO B 1 240 ? -16.109 -21 -7.582 1 97.19 240 PRO B CA 1
ATOM 3770 C C . PRO B 1 240 ? -15.727 -21.984 -8.695 1 97.19 240 PRO B C 1
ATOM 3772 O O . PRO B 1 240 ? -16.141 -21.812 -9.844 1 97.19 240 PRO B O 1
#

Foldseek 3Di:
DPPDDDPPDDDDPVRVVLLVCLLQVADAFQAFDLDDDDPVLLVVLLNQLQVFDDVVSPSFKDKDKDADPLLVVQLVVVLVQLVDPVSVVVFAFPDDPDDPDDDPPRVVLVVVLVCLLCVLVVHDPPPPVVVSVSLSSVSNLSSFRMKMWMKGFPVDDPRVLVSVVSSVSSSQSSLVVVQKHKHWAPSCRRVFVSVCVSRVHDPRMHTPTMMGMHHHDPVDSSRVRDRDDDDPVVVDDDDD/DPPPDDPPDDDDPVRVVLLVCLLQVADAFQAFDLDDDDPVLLVVLLNQLQVFDDVVSPSFKDKDKDADPLLVVQLVVVLVQLVDPVSVVVFAFPDDPDDPDDDPPRVVLVVVLVCLLCVLVVHDPPPPVVVSVSLSSVSNLSSFRMKMWMKGFPVDDPRVLVSVVSSVSSSQSSLVVVQKHKHWAPSCRRVFVSVCVSRVHDPRMHTPTMMGMHHHDPPDSSRVRDRDDDDPVVVDDDDD

Secondary structure (DSSP, 8-state):
------TT----HHHHHHHHHHHHH--B---B------HHHHHHHHHHHTTS--GGG----EEEEE-HHHHHHHHHHHHHHHH-HHHHTT---SS--S-SS--TTHHHHHHHHHHHHHHHTT--TT-HHHHHHHHHGGGGGGG-SEEEEEEEETT--THHHHHHHHHHHHHHHHHHHTT-EEEEEGGGGGGHHHHHHHHT--TTEEEEEEEEEE-B-TT-GGGG-------HHHHEEEE-/------TT----HHHHHHHHHHHHH--B---B------HHHHHHHHHHHTTS--GGG----EEEEE-HHHHHHHHHHHHHHHH-HHHHTT---SS--S-SS--TTHHHHHHHHHHHHHHHTT--TT-HHHHHHHHHGGGGGGG-SEEEEEEEETT--THHHHHHHHHHHHHHHHHHHTT-EEEEEGGGGGGHHHHHHHHT--TTEEEEEEEEEE-B-TT-GGGG-------HHHHEEEE-